Protein AF-A0ABD3WEJ7-F1 (afdb_monomer_lite)

Organism: Sinanodonta woodiana (NCBI:txid1069815)

Foldseek 3Di:
DDDDDDDPVPVVLVVLVVVLVVLVVVLVVLVVVLVVLVVVLVVLVVVLVVLVVVLVVLVVVLVVLVVVLVVLVVVLVVLVVVLVVLVVVLVVLVVVLVVLVVVLVVLVVVLVVLVVVLVVLVVVLVVLVVVLVVLVVVLVVLVVVLVVLVVVLVVLVVVLVVLVVVLVVVPDPDDDPVNVVSVVVSVVSVVVSVVSVVVSVVSVVVSVVSVVVSVVSVVVSVVSVVVSVVSVVSSVVSVVVSVVSVVVSVVSVVVSVVSVVVSVVSVVVSVVSVVVSVVSVVVSVVSVVVSVVSVVVSVVSVVVSVVSVVVSVVSVVVSVVSVVVSVVSVVVPPPPDPPPPPVPPVVPPPDDDDPDDDDDDDDDDDDDDDDDDDDDDDDDDDDDDDDDDDDDPDDDPDDDDDDDD

pLDDT: mean 75.97, std 18.5, range [32.31, 94.88]

Sequence (405 aa):
MAGKPPSNHGEALVHKMFEIQNLYRELEDKDEEVRKLRIQKDKMAHEHREDRERMHERDKAAQKLEFELSRIDDKNKILQNELETVKLSLRNEQELRKNFEKKVTELEKEKKELHAKLGSVRVKLGVANANYNVGKFETDQLRAKLQEAQVNVARMEERLESANKEILHLKDPAGSEFSLTAKRQTVSDKKEIKKLMSEIAKLQEMRTNQTQEIEQKDEEIRQLNFQISLLKEKLQNSQADIDALNQELEEEMKEKEAMLERINGLEEERKYYDEQIKGVKTKLGIFRAKGNVNHGVAKSLKEREDELLDKLRKMEKKVKDLNIEVEQLRHKNMPGGTVRSIKNHEYRLHNVNTNDKLPKIARNGLSKDSDRSSKSLPNPSNRSDKLVGSKSIVPTKLAPKPTSK

Radius of gyration: 71.76 Å; chains: 1; bounding box: 139×57×229 Å

Structure (mmCIF, N/CA/C/O backbone):
data_AF-A0ABD3WEJ7-F1
#
_entry.id   AF-A0ABD3WEJ7-F1
#
loop_
_atom_site.group_PDB
_atom_site.id
_atom_site.type_symbol
_atom_site.label_atom_id
_atom_site.label_alt_id
_atom_site.label_comp_id
_atom_site.label_asym_id
_atom_site.label_entity_id
_atom_site.label_seq_id
_atom_site.pdbx_PDB_ins_code
_atom_site.Cartn_x
_atom_site.Cartn_y
_atom_site.Cartn_z
_atom_site.occupancy
_atom_site.B_iso_or_equiv
_atom_site.auth_seq_id
_atom_site.auth_comp_id
_atom_site.auth_asym_id
_atom_site.auth_atom_id
_atom_site.pdbx_PDB_model_num
ATOM 1 N N . MET A 1 1 ? 66.042 19.147 -130.578 1.00 41.81 1 MET A N 1
ATOM 2 C CA . MET A 1 1 ? 66.701 18.413 -129.478 1.00 41.81 1 MET A CA 1
ATOM 3 C C . MET A 1 1 ? 65.983 18.762 -128.186 1.00 41.81 1 MET A C 1
ATOM 5 O O . MET A 1 1 ? 65.938 19.929 -127.829 1.00 41.81 1 MET A O 1
ATOM 9 N N . ALA A 1 2 ? 65.314 17.780 -127.581 1.00 42.69 2 ALA A N 1
ATOM 10 C CA . ALA A 1 2 ? 64.445 17.956 -126.421 1.00 42.69 2 ALA A CA 1
ATOM 11 C C . ALA A 1 2 ? 65.264 17.903 -125.120 1.00 42.69 2 ALA A C 1
ATOM 13 O O . ALA A 1 2 ? 65.796 16.850 -124.770 1.00 42.69 2 ALA A O 1
ATOM 14 N N . GLY A 1 3 ? 65.371 19.030 -124.415 1.00 42.72 3 GLY A N 1
ATOM 15 C CA . GLY A 1 3 ? 65.912 19.084 -123.058 1.00 42.72 3 GLY A CA 1
ATOM 16 C C . GLY A 1 3 ? 64.823 18.722 -122.051 1.00 42.72 3 GLY A C 1
ATOM 17 O O . GLY A 1 3 ? 63.852 19.460 -121.904 1.00 42.72 3 GLY A O 1
ATOM 18 N N . LYS A 1 4 ? 64.958 17.570 -121.385 1.00 46.03 4 LYS A N 1
ATOM 19 C CA . LYS A 1 4 ? 64.120 17.201 -120.234 1.00 46.03 4 LYS A CA 1
ATOM 20 C C . LYS A 1 4 ? 64.321 18.225 -119.102 1.00 46.03 4 LYS A C 1
ATOM 22 O O . LYS A 1 4 ? 65.473 18.555 -118.819 1.00 46.03 4 LYS A O 1
ATOM 27 N N . PRO A 1 5 ? 63.252 18.692 -118.434 1.00 47.97 5 PRO A N 1
ATOM 28 C CA . PRO A 1 5 ? 63.380 19.580 -117.285 1.00 47.97 5 PRO A CA 1
ATOM 29 C C . PRO A 1 5 ? 64.036 18.845 -116.099 1.00 47.97 5 PRO A C 1
ATOM 31 O O . PRO A 1 5 ? 63.846 17.631 -115.951 1.00 47.97 5 PRO A O 1
ATOM 34 N N . PRO A 1 6 ? 64.814 19.553 -115.260 1.00 47.62 6 PRO A N 1
ATOM 35 C CA . PRO A 1 6 ? 65.417 18.984 -114.063 1.00 47.62 6 PRO A CA 1
ATOM 36 C C . PRO A 1 6 ? 64.334 18.497 -113.093 1.00 47.62 6 PRO A C 1
ATOM 38 O O . PRO A 1 6 ? 63.302 19.127 -112.886 1.00 47.62 6 PRO A O 1
ATOM 41 N N . SER A 1 7 ? 64.575 17.314 -112.538 1.00 51.31 7 SER A N 1
ATOM 42 C CA . SER A 1 7 ? 63.676 16.593 -111.644 1.00 51.31 7 SER A CA 1
ATOM 43 C C . SER A 1 7 ? 63.510 17.324 -110.304 1.00 51.31 7 SER A C 1
ATOM 45 O O . SER A 1 7 ? 64.469 17.421 -109.540 1.00 51.31 7 SER A O 1
ATOM 47 N N . ASN A 1 8 ? 62.279 17.739 -109.979 1.00 53.41 8 ASN A N 1
ATOM 48 C CA . ASN A 1 8 ? 61.818 18.267 -108.675 1.00 53.41 8 ASN A CA 1
ATOM 49 C C . ASN A 1 8 ? 61.940 17.260 -107.497 1.00 53.41 8 ASN A C 1
ATOM 51 O O . ASN A 1 8 ? 61.233 17.359 -106.495 1.00 53.41 8 ASN A O 1
ATOM 55 N N . HIS A 1 9 ? 62.806 16.248 -107.595 1.00 54.62 9 HIS A N 1
ATOM 56 C CA . HIS A 1 9 ? 62.960 15.209 -106.573 1.00 54.62 9 HIS A CA 1
ATOM 57 C C . HIS A 1 9 ? 63.585 15.719 -105.267 1.00 54.62 9 HIS A C 1
ATOM 59 O O . HIS A 1 9 ? 63.261 15.189 -104.209 1.00 54.62 9 HIS A O 1
ATOM 65 N N . GLY A 1 10 ? 64.458 16.733 -105.322 1.00 57.00 10 GLY A N 1
ATOM 66 C CA . GLY A 1 10 ? 65.168 17.253 -104.145 1.00 57.00 10 GLY A CA 1
ATOM 67 C C . GLY A 1 10 ? 64.262 17.992 -103.157 1.00 57.00 10 GLY A C 1
ATOM 68 O O . GLY A 1 10 ? 64.276 17.688 -101.967 1.00 57.00 10 GLY A O 1
ATOM 69 N N . GLU A 1 11 ? 63.415 18.903 -103.645 1.00 58.12 11 GLU A N 1
ATOM 70 C CA . GLU A 1 11 ? 62.461 19.651 -102.808 1.00 58.12 11 GLU A CA 1
ATOM 71 C C . GLU A 1 11 ? 61.388 18.738 -102.204 1.00 58.12 11 GLU A C 1
ATOM 73 O O . GLU A 1 11 ? 61.049 18.864 -101.027 1.00 58.12 11 GLU A O 1
ATOM 78 N N . ALA A 1 12 ? 60.924 17.744 -102.969 1.00 61.53 12 ALA A N 1
ATOM 79 C CA . ALA A 1 12 ? 59.998 16.736 -102.467 1.00 61.53 12 ALA A CA 1
ATOM 80 C C . ALA A 1 12 ? 60.615 15.895 -101.335 1.00 61.53 12 ALA A C 1
ATOM 82 O O . ALA A 1 12 ? 59.910 15.520 -100.401 1.00 61.53 12 ALA A O 1
ATOM 83 N N . LEU A 1 13 ? 61.921 15.601 -101.388 1.00 66.38 13 LEU A N 1
ATOM 84 C CA . LEU A 1 13 ? 62.607 14.826 -100.350 1.00 66.38 13 LEU A CA 1
ATOM 85 C C . LEU A 1 13 ? 62.756 15.620 -99.044 1.00 66.38 13 LEU A C 1
ATOM 87 O O . LEU A 1 13 ? 62.512 15.076 -97.969 1.00 66.38 13 LEU A O 1
ATOM 91 N N . VAL A 1 14 ? 63.113 16.905 -99.137 1.00 71.88 14 VAL A N 1
ATOM 92 C CA . VAL A 1 14 ? 63.252 17.800 -97.974 1.00 71.88 14 VAL A CA 1
ATOM 93 C C . VAL A 1 14 ? 61.902 18.021 -97.294 1.00 71.88 14 VAL A C 1
ATOM 95 O O . VAL A 1 14 ? 61.809 17.912 -96.072 1.00 71.88 14 VAL A O 1
ATOM 98 N N . HIS A 1 15 ? 60.838 18.241 -98.072 1.00 71.94 15 HIS A N 1
ATOM 99 C CA . HIS A 1 15 ? 59.491 18.393 -97.523 1.00 71.94 15 HIS A CA 1
ATOM 100 C C . HIS A 1 15 ? 59.027 17.124 -96.787 1.00 71.94 15 HIS A C 1
ATOM 102 O O . HIS A 1 15 ? 58.508 17.214 -95.675 1.00 71.94 15 HIS A O 1
ATOM 108 N N . LYS A 1 16 ? 59.308 15.942 -97.349 1.00 72.62 16 LYS A N 1
ATOM 109 C CA . LYS A 1 16 ? 59.007 14.643 -96.728 1.00 72.62 16 LYS A CA 1
ATOM 110 C C . LYS A 1 16 ? 59.844 14.362 -95.480 1.00 72.62 16 LYS A C 1
ATOM 112 O O . LYS A 1 16 ? 59.347 13.763 -94.532 1.00 72.62 16 LYS A O 1
ATOM 117 N N . MET A 1 17 ? 61.111 14.783 -95.447 1.00 73.62 17 MET A N 1
ATOM 118 C CA . MET A 1 17 ? 61.937 14.689 -94.236 1.00 73.62 17 MET A CA 1
ATOM 119 C C . MET A 1 17 ? 61.389 15.572 -93.113 1.00 73.62 17 MET A C 1
ATOM 121 O O . MET A 1 17 ? 61.368 15.145 -91.960 1.00 73.62 17 MET A O 1
ATOM 125 N N . PHE A 1 18 ? 60.911 16.771 -93.451 1.00 78.81 18 PHE A N 1
ATOM 126 C CA . PHE A 1 18 ? 60.277 17.674 -92.494 1.00 78.81 18 PHE A CA 1
ATOM 127 C C . PHE A 1 18 ? 58.950 17.105 -91.965 1.00 78.81 18 PHE A C 1
ATOM 129 O O . PHE A 1 18 ? 58.703 17.142 -90.763 1.00 78.81 18 PHE A O 1
ATOM 136 N N . GLU A 1 19 ? 58.138 16.493 -92.833 1.00 77.25 19 GLU A N 1
ATOM 137 C CA . GLU A 1 19 ? 56.926 15.761 -92.437 1.00 77.25 19 GLU A CA 1
ATOM 138 C C . GLU A 1 19 ? 57.243 14.608 -91.477 1.00 77.25 19 GLU A C 1
ATOM 140 O O . GLU A 1 19 ? 56.629 14.508 -90.419 1.00 77.25 19 GLU A O 1
ATOM 145 N N . ILE A 1 20 ? 58.256 13.789 -91.778 1.00 75.81 20 ILE A N 1
ATOM 146 C CA . ILE A 1 20 ? 58.682 12.689 -90.900 1.00 75.81 20 ILE A CA 1
ATOM 147 C C . ILE A 1 20 ? 59.154 13.216 -89.534 1.00 75.81 20 ILE A C 1
ATOM 149 O O . ILE A 1 20 ? 58.801 12.646 -88.504 1.00 75.81 20 ILE A O 1
ATOM 153 N N . GLN A 1 21 ? 59.926 14.306 -89.491 1.00 79.06 21 GLN A N 1
ATOM 154 C CA . GLN A 1 21 ? 60.374 14.910 -88.228 1.00 79.06 21 GLN A CA 1
ATOM 155 C C . GLN A 1 21 ? 59.223 15.504 -87.404 1.00 79.06 21 GLN A C 1
ATOM 157 O O . GLN A 1 21 ? 59.265 15.454 -86.173 1.00 79.06 21 GLN A O 1
ATOM 162 N N . ASN A 1 22 ? 58.201 16.056 -88.058 1.00 81.75 22 ASN A N 1
ATOM 163 C CA . ASN A 1 22 ? 57.002 16.543 -87.377 1.00 81.75 22 ASN A CA 1
ATOM 164 C C . ASN A 1 22 ? 56.173 15.382 -86.819 1.00 81.75 22 ASN A C 1
ATOM 166 O O . ASN A 1 22 ? 55.769 15.444 -85.662 1.00 81.75 22 ASN A O 1
ATOM 170 N N . LEU A 1 23 ? 56.021 14.295 -87.582 1.00 78.81 23 LEU A N 1
ATOM 171 C CA . LEU A 1 23 ? 55.361 13.074 -87.116 1.00 78.81 23 LEU A CA 1
ATOM 172 C C . LEU A 1 23 ? 56.095 12.435 -85.928 1.00 78.81 23 LEU A C 1
ATOM 174 O O . LEU A 1 23 ? 55.444 11.934 -85.020 1.00 78.81 23 LEU A O 1
ATOM 178 N N . TYR A 1 24 ? 57.433 12.481 -85.883 1.00 80.31 24 TYR A N 1
ATOM 179 C CA . TYR A 1 24 ? 58.195 12.001 -84.721 1.00 80.31 24 TYR A CA 1
ATOM 180 C C . TYR A 1 24 ? 57.974 12.837 -83.464 1.00 80.31 24 TYR A C 1
ATOM 182 O O . TYR A 1 24 ? 57.807 12.266 -82.390 1.00 80.31 24 TYR A O 1
ATOM 190 N N . ARG A 1 25 ? 57.948 14.169 -83.592 1.00 84.75 25 ARG A N 1
ATOM 191 C CA . ARG A 1 25 ? 57.618 15.051 -82.463 1.00 84.75 25 ARG A CA 1
ATOM 192 C C . ARG A 1 25 ? 56.199 14.807 -81.966 1.00 84.75 25 ARG A C 1
ATOM 194 O O . ARG A 1 25 ? 55.991 14.676 -80.767 1.00 84.75 25 ARG A O 1
ATOM 201 N N . GLU A 1 26 ? 55.249 14.665 -82.886 1.00 84.00 26 GLU A N 1
ATOM 202 C CA . GLU A 1 26 ? 53.873 14.331 -82.530 1.00 84.00 26 GLU A CA 1
ATOM 203 C C . GLU A 1 26 ? 53.784 12.953 -81.855 1.00 84.00 26 GLU A C 1
ATOM 205 O O . GLU A 1 26 ? 53.076 12.809 -80.864 1.00 84.00 26 GLU A O 1
ATOM 210 N N . LEU A 1 27 ? 54.535 11.952 -82.322 1.00 78.62 27 LEU A N 1
ATOM 211 C CA . LEU A 1 27 ? 54.589 10.628 -81.698 1.00 78.62 27 LEU A CA 1
ATOM 212 C C . LEU A 1 27 ? 55.128 10.690 -80.260 1.00 78.62 27 LEU A C 1
ATOM 214 O O . LEU A 1 27 ? 54.525 10.104 -79.365 1.00 78.62 27 LEU A O 1
ATOM 218 N N . GLU A 1 28 ? 56.217 11.424 -80.029 1.00 85.31 28 GLU A N 1
ATOM 219 C CA . GLU A 1 28 ? 56.839 11.572 -78.707 1.00 85.31 28 GLU A CA 1
ATOM 220 C C . GLU A 1 28 ? 55.920 12.312 -77.719 1.00 85.31 28 GLU A C 1
ATOM 222 O O . GLU A 1 28 ? 55.714 11.848 -76.593 1.00 85.31 28 GLU A O 1
ATOM 227 N N . ASP A 1 29 ? 55.268 13.391 -78.167 1.00 88.19 29 ASP A N 1
ATOM 228 C CA . ASP A 1 29 ? 54.253 14.103 -77.383 1.00 88.19 29 ASP A CA 1
ATOM 229 C C . ASP A 1 29 ? 53.073 13.183 -77.024 1.00 88.19 29 ASP A C 1
ATOM 231 O O . ASP A 1 29 ? 52.557 13.216 -75.899 1.00 88.19 29 ASP A O 1
ATOM 235 N N . LYS A 1 30 ? 52.647 12.328 -77.965 1.00 83.38 30 LYS A N 1
ATOM 236 C CA . LYS A 1 30 ? 51.548 11.375 -77.762 1.00 83.38 30 LYS A CA 1
ATOM 237 C C . LYS A 1 30 ? 51.927 10.224 -76.835 1.00 83.38 30 LYS A C 1
ATOM 239 O O . LYS A 1 30 ? 51.092 9.828 -76.019 1.00 83.38 30 LYS A O 1
ATOM 244 N N . ASP A 1 31 ? 53.153 9.723 -76.900 1.00 82.19 31 ASP A N 1
ATOM 245 C CA . ASP A 1 31 ? 53.654 8.693 -75.987 1.00 82.19 31 ASP A CA 1
ATOM 246 C C . ASP A 1 31 ? 53.791 9.221 -74.552 1.00 82.19 31 ASP A C 1
ATOM 248 O O . ASP A 1 31 ? 53.416 8.533 -73.594 1.00 82.19 31 ASP A O 1
ATOM 252 N N . GLU A 1 32 ? 54.238 10.466 -74.382 1.00 88.44 32 GLU A N 1
ATOM 253 C CA . GLU A 1 32 ? 54.292 11.112 -73.069 1.00 88.44 32 GLU A CA 1
ATOM 254 C C . GLU A 1 32 ? 52.879 11.392 -72.517 1.00 88.44 32 GLU A C 1
ATOM 256 O O . GLU A 1 32 ? 52.618 11.198 -71.324 1.00 88.44 32 GLU A O 1
ATOM 261 N N . GLU A 1 33 ? 51.920 11.758 -73.376 1.00 87.94 33 GLU A N 1
ATOM 262 C CA . GLU A 1 33 ? 50.500 11.863 -73.012 1.00 87.94 33 GLU A CA 1
ATOM 263 C C . GLU A 1 33 ? 49.936 10.502 -72.552 1.00 87.94 33 GLU A C 1
ATOM 265 O O . GLU A 1 33 ? 49.276 10.420 -71.512 1.00 87.94 33 GLU A O 1
ATOM 270 N N . VAL A 1 34 ? 50.259 9.407 -73.253 1.00 85.31 34 VAL A N 1
ATOM 271 C CA . VAL A 1 34 ? 49.878 8.038 -72.855 1.00 85.31 34 VAL A CA 1
ATOM 272 C C . VAL A 1 34 ? 50.514 7.646 -71.519 1.00 85.31 34 VAL A C 1
ATOM 274 O O . VAL A 1 34 ? 49.827 7.077 -70.664 1.00 85.31 34 VAL A O 1
ATOM 277 N N . ARG A 1 35 ? 51.793 7.967 -71.288 1.00 89.44 35 ARG A N 1
ATOM 278 C CA . ARG A 1 35 ? 52.470 7.694 -70.009 1.00 89.44 35 ARG A CA 1
ATOM 279 C C . ARG A 1 35 ? 51.780 8.419 -68.852 1.00 89.44 35 ARG A C 1
ATOM 281 O O . ARG A 1 35 ? 51.488 7.784 -67.835 1.00 89.44 35 ARG A O 1
ATOM 288 N N . LYS A 1 36 ? 51.459 9.707 -69.011 1.00 90.25 36 LYS A N 1
ATOM 289 C CA . LYS A 1 36 ? 50.726 10.493 -68.002 1.00 90.25 36 LYS A CA 1
ATOM 290 C C . LYS A 1 36 ? 49.342 9.907 -67.720 1.00 90.25 36 LYS A C 1
ATOM 292 O O . LYS A 1 36 ? 48.973 9.763 -66.555 1.00 90.25 36 LYS A O 1
ATOM 297 N N . LEU A 1 37 ? 48.610 9.502 -68.760 1.00 85.00 37 LEU A N 1
ATOM 298 C CA . LEU A 1 37 ? 47.297 8.866 -68.611 1.00 85.00 37 LEU A CA 1
ATOM 299 C C . LEU A 1 37 ? 47.376 7.511 -67.888 1.00 85.00 37 LEU A C 1
ATOM 301 O O . LEU A 1 37 ? 46.505 7.220 -67.070 1.00 85.00 37 LEU A O 1
ATOM 305 N N . ARG A 1 38 ? 48.417 6.700 -68.130 1.00 87.25 38 ARG A N 1
ATOM 306 C CA . ARG A 1 38 ? 48.641 5.431 -67.406 1.00 87.25 38 ARG A CA 1
ATOM 307 C C . ARG A 1 38 ? 48.880 5.663 -65.916 1.00 87.25 38 ARG A C 1
ATOM 309 O O . ARG A 1 38 ? 48.197 5.056 -65.099 1.00 87.25 38 ARG A O 1
ATOM 316 N N . ILE A 1 39 ? 49.772 6.593 -65.572 1.00 89.88 39 ILE A N 1
ATOM 317 C CA . ILE A 1 39 ? 50.055 6.955 -64.173 1.00 89.88 39 ILE A CA 1
ATOM 318 C C . ILE A 1 39 ? 48.786 7.470 -63.484 1.00 89.88 39 ILE A C 1
ATOM 320 O O . ILE A 1 39 ? 48.478 7.072 -62.361 1.00 89.88 39 ILE A O 1
ATOM 324 N N . GLN A 1 40 ? 48.026 8.336 -64.161 1.00 87.38 40 GLN A N 1
ATOM 325 C CA . GLN A 1 40 ? 46.777 8.862 -63.619 1.00 87.38 40 GLN A CA 1
ATOM 326 C C . GLN A 1 40 ? 45.749 7.751 -63.382 1.00 87.38 40 GLN A C 1
ATOM 328 O O . GLN A 1 40 ? 45.123 7.723 -62.327 1.00 87.38 40 GLN A O 1
ATOM 333 N N . LYS A 1 41 ? 45.593 6.822 -64.329 1.00 86.69 41 LYS A N 1
ATOM 334 C CA . LYS A 1 41 ? 44.694 5.674 -64.186 1.00 86.69 41 LYS A CA 1
ATOM 335 C C . LYS A 1 41 ? 45.084 4.799 -62.993 1.00 86.69 41 LYS A C 1
ATOM 337 O O . LYS A 1 41 ? 44.218 4.466 -62.191 1.00 86.69 41 LYS A O 1
ATOM 342 N N . ASP A 1 42 ? 46.360 4.451 -62.851 1.00 86.81 42 ASP A N 1
ATOM 343 C CA . ASP A 1 42 ? 46.814 3.585 -61.758 1.00 86.81 42 ASP A CA 1
ATOM 344 C C . ASP A 1 42 ? 46.616 4.253 -60.389 1.00 86.81 42 ASP A C 1
ATOM 346 O O . ASP A 1 42 ? 46.187 3.598 -59.436 1.00 86.81 42 ASP A O 1
ATOM 350 N N . LYS A 1 43 ? 46.827 5.575 -60.307 1.00 89.50 43 LYS A N 1
ATOM 351 C CA . LYS A 1 43 ? 46.511 6.362 -59.108 1.00 89.50 43 LYS A CA 1
ATOM 352 C C . LYS A 1 43 ? 45.016 6.304 -58.768 1.00 89.50 43 LYS A C 1
ATOM 354 O O . LYS A 1 43 ? 44.667 6.012 -57.628 1.00 89.50 43 LYS A O 1
ATOM 359 N N . MET A 1 44 ? 44.144 6.507 -59.757 1.00 83.19 44 MET A N 1
ATOM 360 C CA . MET A 1 44 ? 42.687 6.428 -59.573 1.00 83.19 44 MET A CA 1
ATOM 361 C C . MET A 1 44 ? 42.242 5.022 -59.145 1.00 83.19 44 MET A C 1
ATOM 363 O O . MET A 1 44 ? 41.427 4.877 -58.238 1.00 83.19 44 MET A O 1
ATOM 367 N N . ALA A 1 45 ? 42.807 3.972 -59.748 1.00 80.19 45 ALA A N 1
ATOM 368 C CA . ALA A 1 45 ? 42.499 2.584 -59.407 1.00 80.19 45 ALA A CA 1
ATOM 369 C C . ALA A 1 45 ? 42.933 2.218 -57.974 1.00 80.19 45 ALA A C 1
ATOM 371 O O . ALA A 1 45 ? 42.256 1.432 -57.301 1.00 80.19 45 ALA A O 1
ATOM 372 N N . HIS A 1 46 ? 44.045 2.788 -57.496 1.00 85.50 46 HIS A N 1
ATOM 373 C CA . HIS A 1 46 ? 44.495 2.647 -56.113 1.00 85.50 46 HIS A CA 1
ATOM 374 C C . HIS A 1 46 ? 43.545 3.348 -55.134 1.00 85.50 46 HIS A C 1
ATOM 376 O O . HIS A 1 46 ? 43.066 2.709 -54.197 1.00 85.50 46 HIS A O 1
ATOM 382 N N . GLU A 1 47 ? 43.200 4.614 -55.391 1.00 83.69 47 GLU A N 1
ATOM 383 C CA . GLU A 1 47 ? 42.239 5.386 -54.582 1.00 83.69 47 GLU A CA 1
ATOM 384 C C . GLU A 1 47 ? 40.882 4.663 -54.481 1.00 83.69 47 GLU A C 1
ATOM 386 O O . GLU A 1 47 ? 40.320 4.517 -53.396 1.00 83.69 47 GLU A O 1
ATOM 391 N N . HIS A 1 48 ? 40.412 4.072 -55.582 1.00 78.69 48 HIS A N 1
ATOM 392 C CA . HIS A 1 48 ? 39.224 3.209 -55.614 1.00 78.69 48 HIS A CA 1
ATOM 393 C C . HIS A 1 48 ? 39.295 1.958 -54.751 1.00 78.69 48 HIS A C 1
ATOM 395 O O . HIS A 1 48 ? 3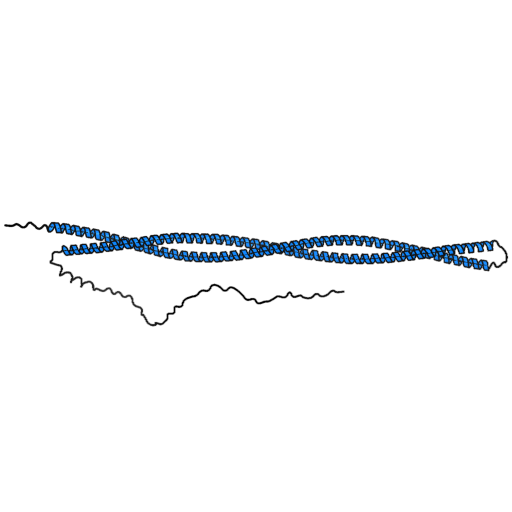8.270 1.466 -54.264 1.00 78.69 48 HIS A O 1
ATOM 401 N N . ARG A 1 49 ? 40.472 1.335 -54.669 1.00 85.00 49 ARG A N 1
ATOM 402 C CA . ARG A 1 49 ? 40.659 0.138 -53.849 1.00 85.00 49 ARG A CA 1
ATOM 403 C C . ARG A 1 49 ? 40.613 0.522 -52.376 1.00 85.00 49 ARG A C 1
ATOM 405 O O . ARG A 1 49 ? 39.853 -0.096 -51.635 1.00 85.00 49 ARG A O 1
ATOM 412 N N . GLU A 1 50 ? 41.324 1.580 -51.997 1.00 84.75 50 GLU A N 1
ATOM 413 C CA . GLU A 1 50 ? 41.286 2.107 -50.633 1.00 84.75 50 GLU A CA 1
ATOM 414 C C . GLU A 1 50 ? 39.869 2.518 -50.220 1.00 84.75 50 GLU A C 1
ATOM 416 O O . GLU A 1 50 ? 39.413 2.163 -49.136 1.00 84.75 50 GLU A O 1
ATOM 421 N N . ASP A 1 51 ? 39.126 3.221 -51.077 1.00 81.81 51 ASP A N 1
ATOM 422 C CA . ASP A 1 51 ? 37.764 3.647 -50.746 1.00 81.81 51 ASP A CA 1
ATOM 423 C C . ASP A 1 51 ? 36.801 2.466 -50.570 1.00 81.81 51 ASP A C 1
ATOM 425 O O . ASP A 1 51 ? 35.925 2.517 -49.700 1.00 81.81 51 ASP A O 1
ATOM 429 N N . ARG A 1 52 ? 36.986 1.374 -51.324 1.00 81.56 52 ARG A N 1
ATOM 430 C CA . ARG A 1 52 ? 36.235 0.122 -51.124 1.00 81.56 52 ARG A CA 1
ATOM 431 C C . ARG A 1 52 ? 36.571 -0.550 -49.798 1.00 81.56 52 ARG A C 1
ATOM 433 O O . ARG A 1 52 ? 35.660 -1.015 -49.115 1.00 81.56 52 ARG A O 1
ATOM 440 N N . GLU A 1 53 ? 37.841 -0.578 -49.412 1.00 85.94 53 GLU A N 1
ATOM 441 C CA . GLU A 1 53 ? 38.263 -1.119 -48.115 1.00 85.94 53 GLU A CA 1
ATOM 442 C C . GLU A 1 53 ? 37.683 -0.288 -46.962 1.00 85.94 53 GLU A C 1
ATOM 444 O O . GLU A 1 53 ? 37.009 -0.837 -46.087 1.00 85.94 53 GLU A O 1
ATOM 449 N N . ARG A 1 54 ? 37.796 1.046 -47.031 1.00 83.62 54 ARG A N 1
ATOM 450 C CA . ARG A 1 54 ? 37.176 1.963 -46.059 1.00 83.62 54 ARG A CA 1
ATOM 451 C C . ARG A 1 54 ? 35.652 1.822 -46.019 1.00 83.62 54 ARG A C 1
ATOM 453 O O . ARG A 1 54 ? 35.040 2.051 -44.977 1.00 83.62 54 ARG A O 1
ATOM 460 N N . MET A 1 55 ? 34.997 1.520 -47.142 1.00 81.06 55 MET A N 1
ATOM 461 C CA . MET A 1 55 ? 33.553 1.250 -47.183 1.00 81.06 55 MET A CA 1
ATOM 462 C C . MET A 1 55 ? 33.225 -0.038 -46.425 1.00 81.06 55 MET A C 1
ATOM 464 O O . MET A 1 55 ? 32.369 -0.023 -45.544 1.00 81.06 55 MET A O 1
ATOM 468 N N . HIS A 1 56 ? 33.969 -1.115 -46.677 1.00 83.75 56 HIS A N 1
ATOM 469 C CA . HIS A 1 56 ? 33.745 -2.390 -46.007 1.00 83.75 56 HIS A CA 1
ATOM 470 C C . HIS A 1 56 ? 33.993 -2.322 -44.489 1.00 83.75 56 HIS A C 1
ATOM 472 O O . HIS A 1 56 ? 33.239 -2.905 -43.707 1.00 83.75 56 HIS A O 1
ATOM 478 N N . GLU A 1 57 ? 35.012 -1.581 -44.047 1.00 85.94 57 GLU A N 1
ATOM 479 C CA . GLU A 1 57 ? 35.254 -1.327 -42.620 1.00 85.94 57 GLU A CA 1
ATOM 480 C C . GLU A 1 57 ? 34.109 -0.548 -41.962 1.00 85.94 57 GLU A C 1
ATOM 482 O O . GLU A 1 57 ? 33.702 -0.867 -40.841 1.00 85.94 57 GLU A O 1
ATOM 487 N N . ARG A 1 58 ? 33.542 0.441 -42.663 1.00 80.31 58 ARG A N 1
ATOM 488 C CA . ARG A 1 58 ? 32.375 1.191 -42.176 1.00 80.31 58 ARG A CA 1
ATOM 489 C C . ARG A 1 58 ? 31.133 0.317 -42.083 1.00 80.31 58 ARG A C 1
ATOM 491 O O . ARG A 1 58 ? 30.418 0.441 -41.093 1.00 80.31 58 ARG A O 1
ATOM 498 N N . ASP A 1 59 ? 30.902 -0.574 -43.042 1.00 83.12 59 ASP A N 1
ATOM 499 C CA . ASP A 1 59 ? 29.773 -1.510 -42.994 1.00 83.12 59 ASP A CA 1
ATOM 500 C C . ASP A 1 59 ? 29.892 -2.457 -41.795 1.00 83.12 59 ASP A C 1
ATOM 502 O O . ASP A 1 59 ? 28.923 -2.653 -41.061 1.00 83.12 59 ASP A O 1
ATOM 506 N N . LYS A 1 60 ? 31.098 -2.975 -41.518 1.00 89.50 60 LYS A N 1
ATOM 507 C CA . LYS A 1 60 ? 31.363 -3.771 -40.306 1.00 89.50 60 LYS A CA 1
ATOM 508 C C . LYS A 1 60 ? 31.098 -2.971 -39.028 1.00 89.50 60 LYS A C 1
ATOM 510 O O . LYS A 1 60 ? 30.475 -3.484 -38.098 1.00 89.50 60 LYS A O 1
ATOM 515 N N . ALA A 1 61 ? 31.548 -1.717 -38.970 1.00 84.12 61 ALA A N 1
ATOM 516 C CA . ALA A 1 61 ? 31.297 -0.843 -37.825 1.00 84.12 61 ALA A CA 1
ATOM 517 C C . ALA A 1 61 ? 29.799 -0.533 -37.650 1.00 84.12 61 ALA A C 1
ATOM 519 O O . ALA A 1 61 ? 29.300 -0.547 -36.525 1.00 84.12 61 ALA A O 1
ATOM 520 N N . ALA A 1 62 ? 29.070 -0.305 -38.746 1.00 80.94 62 ALA A N 1
ATOM 521 C CA . ALA A 1 62 ? 27.630 -0.069 -38.731 1.00 80.94 62 ALA A CA 1
ATOM 522 C C . ALA A 1 62 ? 26.861 -1.300 -38.232 1.00 80.94 62 ALA A C 1
ATOM 524 O O . ALA A 1 62 ? 26.033 -1.159 -37.338 1.00 80.94 62 ALA A O 1
ATOM 525 N N . GLN A 1 63 ? 27.194 -2.503 -38.713 1.00 90.88 63 GLN A N 1
ATOM 526 C CA . GLN A 1 63 ? 26.597 -3.754 -38.227 1.00 90.88 63 GLN A CA 1
ATOM 527 C C . GLN A 1 63 ? 26.822 -3.953 -36.724 1.00 90.88 63 GLN A C 1
ATOM 529 O O . GLN A 1 63 ? 25.903 -4.336 -36.000 1.00 90.88 63 GLN A O 1
ATOM 534 N N . LYS A 1 64 ? 28.029 -3.647 -36.228 1.00 92.06 64 LYS A N 1
ATOM 535 C CA . LYS A 1 64 ? 28.323 -3.714 -34.791 1.00 92.06 64 LYS A CA 1
ATOM 536 C C . LYS A 1 64 ? 27.454 -2.738 -33.989 1.00 92.06 64 LYS A C 1
ATOM 538 O O . LYS A 1 64 ? 26.905 -3.127 -32.962 1.00 92.06 64 LYS A O 1
ATOM 543 N N . LEU A 1 65 ? 27.287 -1.505 -34.472 1.00 86.38 65 LEU A N 1
ATOM 544 C CA . LEU A 1 65 ? 26.418 -0.508 -33.837 1.00 86.38 65 LEU A CA 1
ATOM 545 C C . LEU A 1 65 ? 24.935 -0.903 -33.886 1.00 86.38 65 LEU A C 1
ATOM 547 O O . LEU A 1 65 ? 24.221 -0.648 -32.923 1.00 86.38 65 LEU A O 1
ATOM 551 N N . GLU A 1 66 ? 24.461 -1.530 -34.965 1.00 87.94 66 GLU A N 1
ATOM 552 C CA . GLU A 1 66 ? 23.084 -2.043 -35.059 1.00 87.94 66 GLU A CA 1
ATOM 553 C C . GLU A 1 66 ? 22.828 -3.162 -34.049 1.00 87.94 66 GLU A C 1
ATOM 555 O O . GLU A 1 66 ? 21.795 -3.166 -33.379 1.00 87.94 66 GLU A O 1
ATOM 560 N N . PHE A 1 67 ? 23.789 -4.073 -33.887 1.00 91.62 67 PHE A N 1
ATOM 561 C CA . PHE A 1 67 ? 23.706 -5.126 -32.881 1.00 91.62 67 PHE A CA 1
ATOM 562 C C . PHE A 1 67 ? 23.703 -4.559 -31.454 1.00 91.62 67 PHE A C 1
ATOM 564 O O . PHE A 1 67 ? 22.879 -4.952 -30.626 1.00 91.62 67 PHE A O 1
ATOM 571 N N . GLU A 1 68 ? 24.592 -3.604 -31.164 1.00 89.19 68 GLU A N 1
ATOM 572 C CA . GLU A 1 68 ? 24.616 -2.906 -29.875 1.00 89.19 68 GLU A CA 1
ATOM 573 C C . GLU A 1 68 ? 23.301 -2.160 -29.615 1.00 89.19 68 GLU A C 1
ATOM 575 O O . GLU A 1 68 ? 22.760 -2.260 -28.514 1.00 89.19 68 GLU A O 1
ATOM 580 N N . LEU A 1 69 ? 22.744 -1.484 -30.626 1.00 85.88 69 LEU A N 1
ATOM 581 C CA . LEU A 1 69 ? 21.456 -0.799 -30.527 1.00 85.88 69 LEU A CA 1
ATOM 582 C C . LEU A 1 69 ? 20.328 -1.774 -30.182 1.00 85.88 69 LEU A C 1
ATOM 584 O O . LEU A 1 69 ? 19.580 -1.511 -29.246 1.00 85.88 69 LEU A O 1
ATOM 588 N N . SER A 1 70 ? 20.237 -2.905 -30.889 1.00 91.38 70 SER A N 1
ATOM 589 C CA . SER A 1 70 ? 19.221 -3.929 -30.619 1.00 91.38 70 SER A CA 1
ATOM 590 C C . SER A 1 70 ? 19.322 -4.442 -29.184 1.00 91.38 70 SER A C 1
ATOM 592 O O . SER A 1 70 ? 18.318 -4.525 -28.483 1.00 91.38 70 SER A O 1
ATOM 594 N N . ARG A 1 71 ? 20.544 -4.725 -28.712 1.00 93.69 71 ARG A N 1
ATOM 595 C CA . ARG A 1 71 ? 20.775 -5.199 -27.342 1.00 93.69 71 ARG A CA 1
ATOM 596 C C . ARG A 1 71 ? 20.352 -4.167 -26.294 1.00 93.69 71 ARG A C 1
ATOM 598 O O . ARG A 1 71 ? 19.836 -4.550 -25.245 1.00 93.69 71 ARG A O 1
ATOM 605 N N . ILE A 1 72 ? 20.609 -2.882 -26.538 1.00 82.50 72 ILE A N 1
ATOM 606 C CA . ILE A 1 72 ? 20.214 -1.811 -25.615 1.00 82.50 72 ILE A CA 1
ATOM 607 C C . ILE A 1 72 ? 18.693 -1.604 -25.645 1.00 82.50 72 ILE A C 1
ATOM 609 O O . ILE A 1 72 ? 18.087 -1.497 -24.582 1.00 82.50 72 ILE A O 1
ATOM 613 N N . ASP A 1 73 ? 18.069 -1.605 -26.825 1.00 86.00 73 ASP A N 1
ATOM 614 C CA . ASP A 1 73 ? 16.612 -1.493 -26.968 1.00 86.00 73 ASP A CA 1
ATOM 615 C C . ASP A 1 73 ? 15.890 -2.645 -26.244 1.00 86.00 73 ASP A C 1
ATOM 617 O O . ASP A 1 73 ? 14.892 -2.415 -25.560 1.00 86.00 73 ASP A O 1
ATOM 621 N N . ASP A 1 74 ? 16.405 -3.875 -26.329 1.00 91.81 74 ASP A N 1
ATOM 622 C CA . ASP A 1 74 ? 15.828 -5.027 -25.626 1.00 91.81 74 ASP A CA 1
ATOM 623 C C . ASP A 1 74 ? 15.950 -4.897 -24.103 1.00 91.81 74 ASP A C 1
ATOM 625 O O . ASP A 1 74 ? 14.979 -5.144 -23.386 1.00 91.81 74 ASP A O 1
ATOM 629 N N . LYS A 1 75 ? 17.100 -4.433 -23.595 1.00 89.69 75 LYS A N 1
ATOM 630 C CA . LYS A 1 75 ? 17.254 -4.110 -22.166 1.00 89.69 75 LYS A CA 1
ATOM 631 C C . LYS A 1 75 ? 16.268 -3.036 -21.713 1.00 89.69 75 LYS A C 1
ATOM 633 O O . LYS A 1 75 ? 15.651 -3.181 -20.664 1.00 89.69 75 LYS A O 1
ATOM 638 N N . ASN A 1 76 ? 16.096 -1.984 -22.509 1.00 85.06 76 ASN A N 1
ATOM 639 C CA . ASN A 1 76 ? 15.176 -0.895 -22.197 1.00 85.06 76 ASN A CA 1
ATOM 640 C C . ASN A 1 76 ? 13.717 -1.388 -22.124 1.00 85.06 76 ASN A C 1
ATOM 642 O O . ASN A 1 76 ? 12.985 -1.034 -21.203 1.00 85.06 76 ASN A O 1
ATOM 646 N N . LYS A 1 77 ? 13.307 -2.289 -23.029 1.00 91.12 77 LYS A N 1
ATOM 647 C CA . LYS A 1 77 ? 11.985 -2.941 -22.964 1.00 91.12 77 LYS A CA 1
ATOM 648 C C . LYS A 1 77 ? 11.803 -3.783 -21.701 1.00 91.12 77 LYS A C 1
ATOM 650 O O . LYS A 1 77 ? 10.730 -3.743 -21.106 1.00 91.12 77 LYS A O 1
ATOM 655 N N . ILE A 1 78 ? 12.826 -4.541 -21.297 1.00 91.56 78 ILE A N 1
ATOM 656 C CA . ILE A 1 78 ? 12.783 -5.336 -20.059 1.00 91.56 78 ILE A CA 1
ATOM 657 C C . ILE A 1 78 ? 12.583 -4.411 -18.855 1.00 91.56 78 ILE A C 1
ATOM 659 O O . ILE A 1 78 ? 11.643 -4.615 -18.092 1.00 91.56 78 ILE A O 1
ATOM 663 N N . LEU A 1 79 ? 13.385 -3.348 -18.744 1.00 86.06 79 LEU A N 1
ATOM 664 C CA . LEU A 1 79 ? 13.260 -2.364 -17.665 1.00 86.06 79 LEU A CA 1
ATOM 665 C C . LEU A 1 79 ? 11.891 -1.683 -17.650 1.00 86.06 79 LEU A C 1
ATOM 667 O O . LEU A 1 79 ? 11.327 -1.458 -16.585 1.00 86.06 79 LEU A O 1
ATOM 671 N N . GLN A 1 80 ? 11.323 -1.382 -18.819 1.00 86.81 80 GLN A N 1
ATOM 672 C CA . GLN A 1 80 ? 9.983 -0.811 -18.911 1.00 86.81 80 GLN A CA 1
ATOM 673 C C . GLN A 1 80 ? 8.910 -1.773 -18.377 1.00 86.81 80 GLN A C 1
ATOM 675 O O . GLN A 1 80 ? 8.017 -1.343 -17.649 1.00 86.81 80 GLN A O 1
ATOM 680 N N . ASN A 1 81 ? 9.007 -3.066 -18.688 1.00 91.50 81 ASN A N 1
ATOM 681 C CA . ASN A 1 81 ? 8.079 -4.070 -18.162 1.00 91.50 81 ASN A CA 1
ATOM 682 C C . ASN A 1 81 ? 8.233 -4.257 -16.644 1.00 91.50 81 ASN A C 1
ATOM 684 O O . ASN A 1 81 ? 7.231 -4.363 -15.933 1.00 91.50 81 ASN A O 1
ATOM 688 N N . GLU A 1 82 ? 9.470 -4.277 -16.139 1.00 90.75 82 GLU A N 1
ATOM 689 C CA . GLU A 1 82 ? 9.740 -4.324 -14.697 1.00 90.75 82 GLU A CA 1
ATOM 690 C C . GLU A 1 82 ? 9.152 -3.100 -13.989 1.00 90.75 82 GLU A C 1
ATOM 692 O O . GLU A 1 82 ? 8.458 -3.246 -12.985 1.00 90.75 82 GLU A O 1
ATOM 697 N N . LEU A 1 83 ? 9.350 -1.903 -14.547 1.00 86.62 83 LEU A N 1
ATOM 698 C CA . LEU A 1 83 ? 8.821 -0.655 -14.002 1.00 86.62 83 LEU A CA 1
ATOM 699 C C . LEU A 1 83 ? 7.291 -0.672 -13.903 1.00 86.62 83 LEU A C 1
ATOM 701 O O . LEU A 1 83 ? 6.743 -0.299 -12.867 1.00 86.62 83 LEU A O 1
ATOM 705 N N . GLU A 1 84 ? 6.595 -1.116 -14.951 1.00 93.06 84 GLU A N 1
ATOM 706 C CA . GLU A 1 84 ? 5.130 -1.233 -14.929 1.00 93.06 84 GLU A CA 1
ATOM 707 C C . GLU A 1 84 ? 4.653 -2.273 -13.909 1.00 93.06 84 GLU A C 1
ATOM 709 O O . GLU A 1 84 ? 3.663 -2.046 -13.212 1.00 93.06 84 GLU A O 1
ATOM 714 N N . THR A 1 85 ? 5.386 -3.379 -13.761 1.00 93.69 85 THR A N 1
ATOM 715 C CA . THR A 1 85 ? 5.075 -4.414 -12.764 1.00 93.69 85 THR A CA 1
ATOM 716 C C . THR A 1 85 ? 5.195 -3.860 -11.344 1.00 93.69 85 THR A C 1
ATOM 718 O O . THR A 1 85 ? 4.260 -3.993 -10.558 1.00 93.69 85 THR A O 1
ATOM 721 N N . VAL A 1 86 ? 6.295 -3.168 -11.025 1.00 87.62 86 VAL A N 1
ATOM 722 C CA . VAL A 1 86 ? 6.493 -2.559 -9.697 1.00 87.62 86 VAL A CA 1
ATOM 723 C C . VAL A 1 86 ? 5.463 -1.453 -9.439 1.00 87.62 86 VAL A C 1
ATOM 725 O O . VAL A 1 86 ? 4.914 -1.369 -8.342 1.00 87.62 86 VAL A O 1
ATOM 728 N N . LYS A 1 87 ? 5.124 -0.637 -10.448 1.00 89.56 87 LYS A N 1
ATOM 729 C CA . LYS A 1 87 ? 4.064 0.381 -10.335 1.00 89.56 87 LYS A CA 1
ATOM 730 C C . LYS A 1 87 ? 2.694 -0.231 -10.054 1.00 89.56 87 LYS A C 1
ATOM 732 O O . LYS A 1 87 ? 1.913 0.366 -9.312 1.00 89.56 87 LYS A O 1
ATOM 737 N N . LEU A 1 88 ? 2.387 -1.388 -10.639 1.00 92.75 88 LEU A N 1
ATOM 738 C CA . LEU A 1 88 ? 1.142 -2.102 -10.370 1.00 92.75 88 LEU A CA 1
ATOM 739 C C . LEU A 1 88 ? 1.111 -2.647 -8.938 1.00 92.75 88 LEU A C 1
ATOM 741 O O . LEU A 1 88 ? 0.132 -2.402 -8.236 1.00 92.75 88 LEU A O 1
ATOM 745 N N . SER A 1 89 ? 2.183 -3.306 -8.487 1.00 88.38 89 SER A N 1
ATOM 746 C CA . SER A 1 89 ? 2.295 -3.786 -7.102 1.00 88.38 89 SER A CA 1
ATOM 747 C C . SER A 1 89 ? 2.140 -2.647 -6.095 1.00 88.38 89 SER A C 1
ATOM 749 O O . SER A 1 89 ? 1.328 -2.747 -5.182 1.00 88.38 89 SER A O 1
ATOM 751 N N . LEU A 1 90 ? 2.795 -1.506 -6.332 1.00 89.81 90 LEU A N 1
ATOM 752 C CA . LEU A 1 90 ? 2.674 -0.325 -5.475 1.00 89.81 90 LEU A CA 1
ATOM 753 C C . LEU A 1 90 ? 1.228 0.191 -5.368 1.00 89.81 90 LEU A C 1
ATOM 755 O O . LEU A 1 90 ? 0.819 0.659 -4.307 1.00 89.81 90 LEU A O 1
ATOM 759 N N . ARG A 1 91 ? 0.441 0.142 -6.452 1.00 91.69 91 ARG A N 1
ATOM 760 C CA . ARG A 1 91 ? -0.980 0.534 -6.399 1.00 91.69 91 ARG A CA 1
ATOM 761 C C . ARG A 1 91 ? -1.794 -0.434 -5.547 1.00 91.69 91 ARG A C 1
ATOM 763 O O . ARG A 1 91 ? -2.621 0.030 -4.767 1.00 91.69 91 ARG A O 1
ATOM 770 N N . ASN A 1 92 ? -1.543 -1.735 -5.678 1.00 89.06 92 ASN A N 1
ATOM 771 C CA . ASN A 1 92 ? -2.233 -2.754 -4.892 1.00 89.06 92 ASN A CA 1
ATOM 772 C C . ASN A 1 92 ? -1.936 -2.586 -3.393 1.00 89.06 92 ASN A C 1
ATOM 774 O O . ASN A 1 92 ? -2.880 -2.540 -2.605 1.00 89.06 92 ASN A O 1
ATOM 778 N N . GLU A 1 93 ? -0.673 -2.366 -3.010 1.00 86.81 93 GLU A N 1
ATOM 779 C CA . GLU A 1 93 ? -0.329 -2.123 -1.599 1.00 86.81 93 GLU A CA 1
ATOM 780 C C . GLU A 1 93 ? -0.944 -0.834 -1.058 1.00 86.81 93 GLU A C 1
ATOM 782 O O . GLU A 1 93 ? -1.428 -0.767 0.070 1.00 86.81 93 GLU A O 1
ATOM 787 N N . GLN A 1 94 ? -1.032 0.215 -1.879 1.00 86.56 94 GLN A N 1
ATOM 788 C CA . GLN A 1 94 ? -1.730 1.437 -1.475 1.00 86.56 94 GLN A CA 1
ATOM 789 C C . GLN A 1 94 ? -3.228 1.216 -1.220 1.00 86.56 94 GLN A C 1
ATOM 791 O O . GLN A 1 94 ? -3.805 1.905 -0.373 1.00 86.56 94 GLN A O 1
ATOM 796 N N . GLU A 1 95 ? -3.878 0.304 -1.943 1.00 91.31 95 GLU A N 1
ATOM 797 C CA . GLU A 1 95 ? -5.270 -0.072 -1.683 1.00 91.31 95 GLU A CA 1
ATOM 798 C C . GLU A 1 95 ? -5.403 -0.921 -0.419 1.00 91.31 95 GLU A C 1
ATOM 800 O O . GLU A 1 95 ? -6.280 -0.640 0.406 1.00 91.31 95 GLU A O 1
ATOM 805 N N . LEU A 1 96 ? -4.514 -1.899 -0.227 1.00 87.31 96 LEU A N 1
ATOM 806 C CA . LEU A 1 96 ? -4.476 -2.726 0.977 1.00 87.31 96 LEU A CA 1
ATOM 807 C C . LEU A 1 96 ? -4.273 -1.862 2.231 1.00 87.31 96 LEU A C 1
ATOM 809 O O . LEU A 1 96 ? -5.071 -1.929 3.169 1.00 87.31 96 LEU A O 1
ATOM 813 N N . ARG A 1 97 ? -3.313 -0.933 2.185 1.00 85.12 97 ARG A N 1
ATOM 814 C CA . ARG A 1 97 ? -3.048 0.054 3.239 1.00 85.12 97 ARG A CA 1
ATOM 815 C C . ARG A 1 97 ? -4.276 0.889 3.595 1.00 85.12 97 ARG A C 1
ATOM 817 O O . ARG A 1 97 ? -4.588 1.055 4.770 1.00 85.12 97 ARG A O 1
ATOM 824 N N . LYS A 1 98 ? -5.016 1.389 2.599 1.00 89.62 98 LYS A N 1
ATOM 825 C CA . LYS A 1 98 ? -6.268 2.134 2.841 1.00 89.62 98 LYS A CA 1
ATOM 826 C C . LYS A 1 98 ? -7.325 1.274 3.532 1.00 89.62 98 LYS A C 1
ATOM 828 O O . LYS A 1 98 ? -8.117 1.798 4.315 1.00 89.62 98 LYS A O 1
ATOM 833 N N . ASN A 1 99 ? -7.379 -0.020 3.227 1.00 90.81 99 ASN A N 1
ATOM 834 C CA . ASN A 1 99 ? -8.308 -0.940 3.877 1.00 90.81 99 ASN A CA 1
ATOM 835 C C . ASN A 1 99 ? -7.900 -1.206 5.332 1.00 90.81 99 ASN A C 1
ATOM 837 O O . ASN A 1 99 ? -8.770 -1.184 6.205 1.00 90.81 99 ASN A O 1
ATOM 841 N N . PHE A 1 100 ? -6.604 -1.375 5.611 1.00 86.38 100 PHE A N 1
ATOM 842 C CA . PHE A 1 100 ? -6.096 -1.486 6.980 1.00 86.38 100 PHE A CA 1
ATOM 843 C C . PHE A 1 100 ? -6.361 -0.223 7.800 1.00 86.38 100 PHE A C 1
ATOM 845 O O . PHE A 1 100 ? -6.927 -0.323 8.886 1.00 86.38 100 PHE A O 1
ATOM 852 N N . GLU A 1 101 ? -6.067 0.964 7.260 1.00 88.50 101 GLU A N 1
ATOM 853 C CA . GLU A 1 101 ? -6.356 2.243 7.924 1.00 88.50 101 GLU A CA 1
ATOM 854 C C . GLU A 1 101 ? -7.843 2.359 8.299 1.00 88.50 101 GLU A C 1
ATOM 856 O O . GLU A 1 101 ? -8.175 2.687 9.439 1.00 88.50 101 GLU A O 1
ATOM 861 N N . LYS A 1 102 ? -8.759 2.013 7.382 1.00 93.06 102 LYS A N 1
ATOM 862 C CA . LYS A 1 102 ? -10.201 1.981 7.682 1.00 93.06 102 LYS A CA 1
ATOM 863 C C . LYS A 1 102 ? -10.521 1.020 8.824 1.00 93.06 102 LYS A C 1
ATOM 865 O O . LYS A 1 102 ? -11.197 1.417 9.772 1.00 93.06 102 LYS A O 1
ATOM 870 N N . LYS A 1 103 ? -10.006 -0.210 8.771 1.00 90.88 103 LYS A N 1
ATOM 871 C CA . LYS A 1 103 ? -10.266 -1.232 9.793 1.00 90.88 103 LYS A CA 1
ATOM 872 C C . LYS A 1 103 ? -9.761 -0.807 11.175 1.00 90.88 103 LYS A C 1
ATOM 874 O O . LYS A 1 103 ? -10.475 -0.989 12.158 1.00 90.88 103 LYS A O 1
ATOM 879 N N . VAL A 1 104 ? -8.585 -0.182 11.253 1.00 88.88 104 VAL A N 1
ATOM 880 C CA . VAL A 1 104 ? -8.059 0.386 12.504 1.00 88.88 104 VAL A CA 1
ATOM 881 C C . VAL A 1 104 ? -9.004 1.463 13.039 1.00 88.88 104 VAL A C 1
ATOM 883 O O . VAL A 1 104 ? -9.397 1.397 14.202 1.00 88.88 104 VAL A O 1
ATOM 886 N N . THR A 1 105 ? -9.458 2.403 12.202 1.00 90.88 105 THR A N 1
ATOM 887 C CA . THR A 1 105 ? -10.385 3.458 12.661 1.00 90.88 105 THR A CA 1
ATOM 888 C C . THR A 1 105 ? -11.735 2.914 13.141 1.00 90.88 105 THR A C 1
ATOM 890 O O . THR A 1 105 ? -12.309 3.435 14.103 1.00 90.88 105 THR A O 1
ATOM 893 N N . GLU A 1 106 ? -12.245 1.855 12.509 1.00 92.94 106 GLU A N 1
ATOM 894 C CA . GLU A 1 106 ? -13.474 1.175 12.926 1.00 92.94 106 GLU A CA 1
ATOM 895 C C . GLU A 1 106 ? -13.296 0.483 14.283 1.00 92.94 106 GLU A C 1
ATOM 897 O O . GLU A 1 106 ? -14.116 0.685 15.183 1.00 92.94 106 GLU A O 1
ATOM 902 N N . LEU A 1 107 ? -12.197 -0.253 14.472 1.00 89.19 107 LEU A N 1
ATOM 903 C CA . LEU A 1 107 ? -11.881 -0.910 15.742 1.00 89.19 107 LEU A CA 1
ATOM 904 C C . LEU A 1 107 ? -11.627 0.098 16.866 1.00 89.19 107 LEU A C 1
ATOM 906 O O . LEU A 1 107 ? -12.090 -0.099 17.988 1.00 89.19 107 LEU A O 1
ATOM 910 N N . GLU A 1 108 ? -10.960 1.219 16.592 1.00 89.06 108 GLU A N 1
ATOM 911 C CA . GLU A 1 108 ? -10.789 2.292 17.575 1.00 89.06 108 GLU A CA 1
ATOM 912 C C . GLU A 1 108 ? -12.127 2.890 18.019 1.00 89.06 108 GLU A C 1
ATOM 914 O O . GLU A 1 108 ? -12.306 3.235 19.195 1.00 89.06 108 GLU A O 1
ATOM 919 N N . LYS A 1 109 ? -13.081 3.020 17.092 1.00 94.00 109 LYS A N 1
ATOM 920 C CA . LYS A 1 109 ? -14.439 3.463 17.409 1.00 94.00 109 LYS A CA 1
ATOM 921 C C . LYS A 1 109 ? -15.158 2.426 18.271 1.00 94.00 109 LYS A C 1
ATOM 923 O O . LYS A 1 109 ? -15.710 2.797 19.308 1.00 94.00 109 LYS A O 1
ATOM 928 N N . GLU A 1 110 ? -15.097 1.148 17.904 1.00 91.25 110 GLU A N 1
ATOM 929 C CA . GLU A 1 110 ? -15.675 0.059 18.700 1.00 91.25 110 GLU A CA 1
ATOM 930 C C . GLU A 1 110 ? -15.077 0.021 20.114 1.00 91.25 110 GLU A C 1
ATOM 932 O O . GLU A 1 110 ? -15.814 -0.017 21.102 1.00 91.25 110 GLU A O 1
ATOM 937 N N . LYS A 1 111 ? -13.753 0.137 20.242 1.00 87.75 111 LYS A N 1
ATOM 938 C CA . LYS A 1 111 ? -13.049 0.213 21.528 1.00 87.75 111 LYS A CA 1
ATOM 939 C C . LYS A 1 111 ? -13.565 1.368 22.393 1.00 87.75 111 LYS A C 1
ATOM 941 O O . LYS A 1 111 ? -13.808 1.182 23.589 1.00 87.75 111 LYS A O 1
ATOM 946 N N . LYS A 1 112 ? -13.764 2.560 21.814 1.00 91.81 112 LYS A N 1
ATOM 947 C CA . LYS A 1 112 ? -14.343 3.722 22.523 1.00 91.81 112 LYS A CA 1
ATOM 948 C C . LYS A 1 112 ? -15.771 3.439 22.996 1.00 91.81 112 LYS A C 1
ATOM 950 O O . LYS A 1 112 ? -16.105 3.740 24.144 1.00 91.81 112 LYS A O 1
ATOM 955 N N . GLU A 1 113 ? -16.597 2.822 22.156 1.00 93.31 113 GLU A N 1
ATOM 956 C CA . GLU A 1 113 ? -17.965 2.430 22.516 1.00 93.31 113 GLU A CA 1
ATOM 957 C C . GLU A 1 113 ? -17.994 1.366 23.625 1.00 93.31 113 GLU A C 1
ATOM 959 O O . GLU A 1 113 ? -18.797 1.463 24.559 1.00 93.31 113 GLU A O 1
ATOM 964 N N . LEU A 1 114 ? -17.103 0.372 23.575 1.00 89.44 114 LEU A N 1
ATOM 965 C CA . LEU A 1 114 ? -16.948 -0.644 24.620 1.00 89.44 114 LEU A CA 1
ATOM 966 C C . LEU A 1 114 ? -16.506 -0.023 25.948 1.00 89.44 114 LEU A C 1
ATOM 968 O O . LEU A 1 114 ? -17.073 -0.356 26.990 1.00 89.44 114 LEU A O 1
ATOM 972 N N . HIS A 1 115 ? -15.560 0.919 25.926 1.00 88.00 115 HIS A N 1
ATOM 973 C CA . HIS A 1 115 ? -15.173 1.683 27.114 1.00 88.00 115 HIS A CA 1
ATOM 974 C C . HIS A 1 115 ? -16.351 2.454 27.718 1.00 88.00 115 HIS A C 1
ATOM 976 O O . HIS A 1 115 ? -16.543 2.414 28.937 1.00 88.00 115 HIS A O 1
ATOM 982 N N . ALA A 1 116 ? -17.163 3.113 26.888 1.00 92.12 116 ALA A N 1
ATOM 983 C CA . ALA A 1 116 ? -18.351 3.830 27.346 1.00 92.12 116 ALA A CA 1
ATOM 984 C C . ALA A 1 116 ? -19.380 2.878 27.985 1.00 92.12 116 ALA A C 1
ATOM 986 O O . ALA A 1 116 ? -19.875 3.143 29.085 1.00 92.12 116 ALA A O 1
ATOM 987 N N . LYS A 1 117 ? -19.650 1.729 27.346 1.00 90.69 117 LYS A N 1
ATOM 988 C CA . LYS A 1 117 ? -20.523 0.675 27.894 1.00 90.69 117 LYS A CA 1
ATOM 989 C C . LYS A 1 117 ? -19.997 0.154 29.231 1.00 90.69 117 LYS A C 1
ATOM 991 O O . LYS A 1 117 ? -20.757 0.073 30.192 1.00 90.69 117 LYS A O 1
ATOM 996 N N . LEU A 1 118 ? -18.700 -0.136 29.323 1.00 88.69 118 LEU A N 1
ATOM 997 C CA . LEU A 1 118 ? -18.059 -0.597 30.555 1.00 88.69 118 LEU A CA 1
ATOM 998 C C . LEU A 1 118 ? -18.188 0.437 31.682 1.00 88.69 118 LEU A C 1
ATOM 1000 O O . LEU A 1 118 ? -18.490 0.068 32.817 1.00 88.69 118 LEU A O 1
ATOM 1004 N N . GLY A 1 119 ? -17.997 1.722 31.373 1.00 87.50 119 GLY A N 1
ATOM 1005 C CA . GLY A 1 119 ? -18.217 2.819 32.316 1.00 87.50 119 GLY A CA 1
ATOM 1006 C C . GLY A 1 119 ? -19.655 2.851 32.837 1.00 87.50 119 GLY A C 1
ATOM 1007 O O . GLY A 1 119 ? -19.868 2.876 34.047 1.00 87.50 119 GLY A O 1
ATOM 1008 N N . SER A 1 120 ? -20.641 2.756 31.940 1.00 94.88 120 SER A N 1
ATOM 1009 C CA . SER A 1 120 ? -22.062 2.716 32.310 1.00 94.88 120 SER A CA 1
ATOM 1010 C C . SER A 1 120 ? -22.402 1.525 33.215 1.00 94.88 120 SER A C 1
ATOM 1012 O O . SER A 1 120 ? -23.042 1.706 34.252 1.00 94.88 120 SER A O 1
ATOM 1014 N N . VAL A 1 121 ? -21.936 0.316 32.880 1.00 89.31 121 VAL A N 1
ATOM 1015 C CA . VAL A 1 121 ? -22.192 -0.891 33.689 1.00 89.31 121 VAL A CA 1
ATOM 1016 C C . VAL A 1 121 ? -21.532 -0.786 35.068 1.00 89.31 121 VAL A C 1
ATOM 1018 O O . VAL A 1 121 ? -22.147 -1.164 36.061 1.00 89.31 121 VAL A O 1
ATOM 1021 N N . ARG A 1 122 ? -20.326 -0.211 35.173 1.00 89.44 122 ARG A N 1
ATOM 1022 C CA . ARG A 1 122 ? -19.679 0.036 36.476 1.00 89.44 122 ARG A CA 1
ATOM 1023 C C . ARG A 1 122 ? -20.482 0.984 37.361 1.00 89.44 122 ARG A C 1
ATOM 1025 O O . ARG A 1 122 ? -20.584 0.735 38.558 1.00 89.44 122 ARG A O 1
ATOM 1032 N N . VAL A 1 123 ? -21.057 2.043 36.789 1.00 94.00 123 VAL A N 1
ATOM 1033 C CA . VAL A 1 123 ? -21.932 2.959 37.538 1.00 94.00 123 VAL A CA 1
ATOM 1034 C C . VAL A 1 123 ? -23.172 2.218 38.036 1.00 94.00 123 VAL A C 1
ATOM 1036 O O . VAL A 1 123 ? -23.482 2.303 39.222 1.00 94.00 123 VAL A O 1
ATOM 1039 N N . LYS A 1 124 ? -23.830 1.431 37.172 1.00 92.50 124 LYS A N 1
ATOM 1040 C CA . LYS A 1 124 ? -24.981 0.598 37.568 1.00 92.50 124 LYS A CA 1
ATOM 1041 C C . LYS A 1 124 ? -24.628 -0.366 38.699 1.00 92.50 124 LYS A C 1
ATOM 1043 O O . LYS A 1 124 ? -25.363 -0.438 39.674 1.00 92.50 124 LYS A O 1
ATOM 1048 N N . LEU A 1 125 ? -23.475 -1.033 38.616 1.00 90.12 125 LEU A N 1
ATOM 1049 C CA . LEU A 1 125 ? -22.988 -1.923 39.671 1.00 90.12 125 LEU A CA 1
ATOM 1050 C C . LEU A 1 125 ? -22.756 -1.175 40.990 1.00 90.12 125 LEU A C 1
ATOM 1052 O O . LEU A 1 125 ? -23.116 -1.677 42.050 1.00 90.12 125 LEU A O 1
ATOM 1056 N N . GLY A 1 126 ? -22.179 0.028 40.934 1.00 88.50 126 GLY A N 1
ATOM 1057 C CA . GLY A 1 126 ? -21.999 0.877 42.113 1.00 88.50 126 GLY A CA 1
ATOM 1058 C C . GLY A 1 126 ? -23.327 1.222 42.792 1.00 88.50 126 GLY A C 1
ATOM 1059 O O . GLY A 1 126 ? -23.441 1.097 44.010 1.00 88.50 126 GLY A O 1
ATOM 1060 N N . VAL A 1 127 ? -24.343 1.587 42.003 1.00 93.19 127 VAL A N 1
ATOM 1061 C CA . VAL A 1 127 ? -25.700 1.866 42.501 1.00 93.19 127 VAL A CA 1
ATOM 1062 C C . VAL A 1 127 ? -26.350 0.606 43.081 1.00 93.19 127 VAL A C 1
ATOM 1064 O O . VAL A 1 127 ? -26.875 0.656 44.191 1.00 93.19 127 VAL A O 1
ATOM 1067 N N . ALA A 1 128 ? -26.273 -0.529 42.383 1.00 88.88 128 ALA A N 1
ATOM 1068 C CA . ALA A 1 128 ? -26.831 -1.798 42.850 1.00 88.88 128 ALA A CA 1
ATOM 1069 C C . ALA A 1 128 ? -26.204 -2.240 44.185 1.00 88.88 128 ALA A C 1
ATOM 1071 O O . ALA A 1 128 ? -26.926 -2.556 45.128 1.00 88.88 128 ALA A O 1
ATOM 1072 N N . ASN A 1 129 ? -24.874 -2.153 44.316 1.00 87.94 129 ASN A N 1
ATOM 1073 C CA . ASN A 1 129 ? -24.163 -2.433 45.568 1.00 87.94 129 ASN A CA 1
ATOM 1074 C C . ASN A 1 129 ? -24.592 -1.499 46.711 1.00 87.94 129 ASN A C 1
ATOM 1076 O O . ASN A 1 129 ? -24.747 -1.943 47.849 1.00 87.94 129 ASN A O 1
ATOM 1080 N N . ALA A 1 130 ? -24.789 -0.206 46.437 1.00 91.12 130 ALA A N 1
ATOM 1081 C CA . ALA A 1 130 ? -25.272 0.737 47.444 1.00 91.12 130 ALA A CA 1
ATOM 1082 C C . ALA A 1 130 ? -26.691 0.371 47.914 1.00 91.12 130 ALA A C 1
ATOM 1084 O O . ALA A 1 130 ? -26.933 0.268 49.116 1.00 91.12 130 ALA A O 1
ATOM 1085 N N . ASN A 1 131 ? -27.597 0.091 46.974 1.00 90.00 131 ASN A N 1
ATOM 1086 C CA . ASN A 1 131 ? -28.974 -0.313 47.267 1.00 90.00 131 ASN A CA 1
ATOM 1087 C C . ASN A 1 131 ? -29.047 -1.644 48.027 1.00 90.00 131 ASN A C 1
ATOM 1089 O O . ASN A 1 131 ? -29.912 -1.811 48.888 1.00 90.00 131 ASN A O 1
ATOM 1093 N N . TYR A 1 132 ? -28.152 -2.582 47.716 1.00 89.38 132 TYR A N 1
ATOM 1094 C CA . TYR A 1 132 ? -28.004 -3.838 48.445 1.00 89.38 132 TYR A CA 1
ATOM 1095 C C . TYR A 1 132 ? -27.610 -3.595 49.905 1.00 89.38 132 TYR A C 1
ATOM 1097 O O . TYR A 1 132 ? -28.258 -4.105 50.819 1.00 89.38 132 TYR A O 1
ATOM 1105 N N . ASN A 1 133 ? -26.590 -2.763 50.138 1.00 90.44 133 ASN A N 1
ATOM 1106 C CA . ASN A 1 133 ? -26.115 -2.449 51.485 1.00 90.44 133 ASN A CA 1
ATOM 1107 C C . ASN A 1 133 ? -27.184 -1.746 52.330 1.00 90.44 133 ASN A C 1
ATOM 1109 O O . ASN A 1 133 ? -27.336 -2.074 53.507 1.00 90.44 133 ASN A O 1
ATOM 1113 N N . VAL A 1 134 ? -27.941 -0.819 51.731 1.00 92.31 134 VAL A N 1
ATOM 1114 C CA . VAL A 1 134 ? -29.081 -0.166 52.393 1.00 92.31 134 VAL A CA 1
ATOM 1115 C C . VAL A 1 134 ? -30.140 -1.198 52.778 1.00 92.31 134 VAL A C 1
ATOM 1117 O O . VAL A 1 134 ? -30.495 -1.284 53.950 1.00 92.31 134 VAL A O 1
ATOM 1120 N N . GLY A 1 135 ? -30.569 -2.049 51.838 1.00 86.31 135 GLY A N 1
ATOM 1121 C CA . GLY A 1 135 ? -31.567 -3.085 52.120 1.00 86.31 135 GLY A CA 1
ATOM 1122 C C . GLY A 1 135 ? -31.118 -4.056 53.216 1.00 86.31 135 GLY A C 1
ATOM 1123 O O . GLY A 1 135 ? -31.897 -4.407 54.106 1.00 86.31 135 GLY A O 1
ATOM 1124 N N . LYS A 1 136 ? -29.839 -4.456 53.203 1.00 90.19 136 LYS A N 1
ATOM 1125 C CA . LYS A 1 136 ? -29.242 -5.310 54.239 1.00 90.19 136 LYS A CA 1
ATOM 1126 C C . LYS A 1 136 ? -29.301 -4.653 55.616 1.00 90.19 136 LYS A C 1
ATOM 1128 O O . LYS A 1 136 ? -29.745 -5.285 56.571 1.00 90.19 136 LYS A O 1
ATOM 1133 N N . PHE A 1 137 ? -28.920 -3.381 55.701 1.00 91.06 137 PHE A N 1
ATOM 1134 C CA . PHE A 1 137 ? -29.000 -2.608 56.937 1.00 91.06 137 PHE A CA 1
ATOM 1135 C C . PHE A 1 137 ? -30.441 -2.495 57.458 1.00 91.06 137 PHE A C 1
ATOM 1137 O O . PHE A 1 137 ? -30.688 -2.727 58.641 1.00 91.06 137 PHE A O 1
ATOM 1144 N N . GLU A 1 138 ? -31.408 -2.211 56.585 1.00 90.25 138 GLU A N 1
ATOM 1145 C CA . GLU A 1 138 ? -32.832 -2.157 56.944 1.00 90.25 138 GLU A CA 1
ATOM 1146 C C . GLU A 1 138 ? -33.359 -3.519 57.425 1.00 90.25 138 GLU A C 1
ATOM 1148 O O . GLU A 1 138 ? -34.099 -3.592 58.407 1.00 90.25 138 GLU A O 1
ATOM 1153 N N . THR A 1 139 ? -32.924 -4.617 56.801 1.00 86.88 139 THR A N 1
ATOM 1154 C CA . THR A 1 139 ? -33.273 -5.983 57.230 1.00 86.88 139 THR A CA 1
ATOM 1155 C C . THR A 1 139 ? -32.718 -6.302 58.615 1.00 86.88 139 THR A C 1
ATOM 1157 O O . THR A 1 139 ? -33.417 -6.901 59.437 1.00 86.88 139 THR A O 1
ATOM 1160 N N . ASP A 1 140 ? -31.483 -5.886 58.905 1.00 89.44 140 ASP A N 1
ATOM 1161 C CA . ASP A 1 140 ? -30.875 -6.051 60.226 1.00 89.44 140 ASP A CA 1
ATOM 1162 C C . ASP A 1 140 ? -31.602 -5.210 61.290 1.00 89.44 140 ASP A C 1
ATOM 1164 O O . ASP A 1 140 ? -31.857 -5.706 62.392 1.00 89.44 140 ASP A O 1
ATOM 1168 N N . GLN A 1 141 ? -32.046 -3.992 60.954 1.00 92.94 141 GLN A N 1
ATOM 1169 C CA . GLN A 1 141 ? -32.902 -3.192 61.839 1.00 92.94 141 GLN A CA 1
ATOM 1170 C C . GLN A 1 141 ? -34.257 -3.858 62.107 1.00 92.94 141 GLN A C 1
ATOM 1172 O O . GLN A 1 141 ? -34.705 -3.900 63.255 1.00 92.94 141 GLN A O 1
ATOM 1177 N N . LEU A 1 142 ? -34.918 -4.390 61.073 1.00 89.12 142 LEU A N 1
ATOM 1178 C CA . LEU A 1 142 ? -36.183 -5.116 61.226 1.00 89.12 142 LEU A CA 1
ATOM 1179 C C . LEU A 1 142 ? -36.004 -6.368 62.087 1.00 89.12 142 LEU A C 1
ATOM 1181 O O . LEU A 1 142 ? -36.847 -6.650 62.939 1.00 89.12 142 LEU A O 1
ATOM 1185 N N . ARG A 1 143 ? -34.893 -7.095 61.920 1.00 90.06 143 ARG A N 1
ATOM 1186 C CA . ARG A 1 143 ? -34.541 -8.242 62.767 1.00 90.06 143 ARG A CA 1
ATOM 1187 C C . ARG A 1 143 ? -34.382 -7.826 64.232 1.00 90.06 143 ARG A C 1
ATOM 1189 O O . ARG A 1 143 ? -34.926 -8.512 65.093 1.00 90.06 143 ARG A O 1
ATOM 1196 N N . ALA A 1 144 ? -33.688 -6.722 64.508 1.00 91.88 144 ALA A N 1
ATOM 1197 C CA . ALA A 1 144 ? -33.513 -6.213 65.868 1.00 91.88 144 ALA A CA 1
ATOM 1198 C C . ALA A 1 144 ? -34.853 -5.807 66.510 1.00 91.88 144 ALA A C 1
ATOM 1200 O O . ALA A 1 144 ? -35.163 -6.255 67.613 1.00 91.88 144 ALA A O 1
ATOM 1201 N N . LYS A 1 145 ? -35.694 -5.045 65.792 1.00 89.94 145 LYS A N 1
ATOM 1202 C CA . LYS A 1 145 ? -37.042 -4.658 66.257 1.00 89.94 145 LYS A CA 1
ATOM 1203 C C . LYS A 1 145 ? -37.938 -5.870 66.515 1.00 89.94 145 LYS A C 1
ATOM 1205 O O . LYS A 1 145 ? -38.652 -5.915 67.512 1.00 89.94 145 LYS A O 1
ATOM 1210 N N . LEU A 1 146 ? -37.887 -6.870 65.634 1.00 87.38 146 LEU A N 1
ATOM 1211 C CA . LEU A 1 146 ? -38.637 -8.114 65.795 1.00 87.38 146 LEU A CA 1
ATOM 1212 C C . LEU A 1 146 ? -38.207 -8.873 67.059 1.00 87.38 146 LEU A C 1
ATOM 1214 O O . LEU A 1 146 ? -39.067 -9.343 67.801 1.00 87.38 146 LEU A O 1
ATOM 1218 N N . GLN A 1 147 ? -36.900 -8.974 67.317 1.00 90.44 147 GLN A N 1
ATOM 1219 C CA . GLN A 1 147 ? -36.372 -9.598 68.535 1.00 90.44 147 GLN A CA 1
ATOM 1220 C C . GLN A 1 147 ? -36.808 -8.843 69.794 1.00 90.44 147 GLN A C 1
ATOM 1222 O O . GLN A 1 147 ? -37.240 -9.468 70.760 1.00 90.44 147 GLN A O 1
ATOM 1227 N N . GLU A 1 148 ? -36.748 -7.511 69.781 1.00 92.31 148 GLU A N 1
ATOM 1228 C CA . GLU A 1 148 ? -37.210 -6.681 70.896 1.00 92.31 148 GLU A CA 1
ATOM 1229 C C . GLU A 1 148 ? -38.704 -6.897 71.184 1.00 92.31 148 GLU A C 1
ATOM 1231 O O . GLU A 1 148 ? -39.084 -7.155 72.329 1.00 92.31 148 GLU A O 1
ATOM 1236 N N . ALA A 1 149 ? -39.548 -6.877 70.148 1.00 85.00 149 ALA A N 1
ATOM 1237 C CA . ALA A 1 149 ? -40.981 -7.126 70.284 1.00 85.00 149 ALA A CA 1
ATOM 1238 C C . ALA A 1 149 ? -41.271 -8.530 70.847 1.00 85.00 149 ALA A C 1
ATOM 1240 O O . ALA A 1 149 ? -42.110 -8.674 71.736 1.00 85.00 149 ALA A O 1
ATOM 1241 N N . GLN A 1 150 ? -40.544 -9.557 70.393 1.00 86.94 150 GLN A N 1
ATOM 1242 C CA . GLN A 1 150 ? -40.656 -10.926 70.914 1.00 86.94 150 GLN A CA 1
ATOM 1243 C C . GLN A 1 150 ? -40.268 -11.022 72.395 1.00 86.94 150 GLN A C 1
ATOM 1245 O O . GLN A 1 150 ? -40.983 -11.652 73.175 1.00 86.94 150 GLN A O 1
ATOM 1250 N N . VAL A 1 151 ? -39.178 -10.367 72.807 1.00 91.62 151 VAL A N 1
ATOM 1251 C CA . VAL A 1 151 ? -38.760 -10.311 74.218 1.00 91.62 151 VAL A CA 1
ATOM 1252 C C . VAL A 1 151 ? -39.804 -9.588 75.071 1.00 91.62 151 VAL A C 1
ATOM 1254 O O . VAL A 1 151 ? -40.104 -10.032 76.179 1.00 91.62 151 VAL A O 1
ATOM 1257 N N . ASN A 1 152 ? -40.387 -8.500 74.566 1.00 87.31 152 ASN A N 1
ATOM 1258 C CA . ASN A 1 152 ? -41.444 -7.773 75.268 1.00 87.31 152 ASN A CA 1
ATOM 1259 C C . ASN A 1 152 ? -42.710 -8.622 75.439 1.00 87.31 152 ASN A C 1
ATOM 1261 O O . ASN A 1 152 ? -43.281 -8.619 76.529 1.00 87.31 152 ASN A O 1
ATOM 1265 N N . VAL A 1 153 ? -43.112 -9.393 74.420 1.00 85.31 153 VAL A N 1
ATOM 1266 C CA . VAL A 1 153 ? -44.210 -10.367 74.548 1.00 85.31 153 VAL A CA 1
ATOM 1267 C C . VAL A 1 153 ? -43.896 -11.397 75.629 1.00 85.31 153 VAL A C 1
ATOM 1269 O O . VAL A 1 153 ? -44.699 -11.540 76.544 1.00 85.31 153 VAL A O 1
ATOM 1272 N N . ALA A 1 154 ? -42.718 -12.028 75.595 1.00 85.81 154 ALA A N 1
ATOM 1273 C CA . ALA A 1 154 ? -42.332 -13.040 76.583 1.00 85.81 154 ALA A CA 1
ATOM 1274 C C . ALA A 1 154 ? -42.349 -12.493 78.025 1.00 85.81 154 ALA A C 1
ATOM 1276 O O . ALA A 1 154 ? -42.888 -13.124 78.932 1.00 85.81 154 ALA A O 1
ATOM 1277 N N . ARG A 1 155 ? -41.831 -11.274 78.239 1.00 88.00 155 ARG A N 1
ATOM 1278 C CA . ARG A 1 155 ? -41.875 -10.594 79.548 1.00 88.00 155 ARG A CA 1
ATOM 1279 C C . ARG A 1 155 ? -43.302 -10.289 80.002 1.00 88.00 155 ARG A C 1
ATOM 1281 O O . ARG A 1 155 ? -43.603 -10.383 81.190 1.00 88.00 155 ARG A O 1
ATOM 1288 N N . MET A 1 156 ? -44.174 -9.871 79.085 1.00 82.50 156 MET A N 1
ATOM 1289 C CA . MET A 1 156 ? -45.576 -9.595 79.404 1.00 82.50 156 MET A CA 1
ATOM 1290 C C . MET A 1 156 ? -46.338 -10.883 79.713 1.00 82.50 156 MET A C 1
ATOM 1292 O O . MET A 1 156 ? -47.122 -10.891 80.654 1.00 82.50 156 MET A O 1
ATOM 1296 N N . GLU A 1 157 ? -46.080 -11.971 78.986 1.00 82.19 157 GLU A N 1
ATOM 1297 C CA . GLU A 1 157 ? -46.631 -13.299 79.277 1.00 82.19 157 GLU A CA 1
ATOM 1298 C C . GLU A 1 157 ? -46.213 -13.790 80.670 1.00 82.19 157 GLU A C 1
ATOM 1300 O O . GLU A 1 157 ? -47.072 -14.211 81.444 1.00 82.19 157 GLU A O 1
ATOM 1305 N N . GLU A 1 158 ? -44.938 -13.639 81.041 1.00 85.94 158 GLU A N 1
ATOM 1306 C CA . GLU A 1 158 ? -44.421 -13.988 82.374 1.00 85.94 158 GLU A CA 1
ATOM 1307 C C . GLU A 1 158 ? -45.087 -13.170 83.497 1.00 85.94 158 GLU A C 1
ATOM 1309 O O . GLU A 1 158 ? -45.507 -13.721 84.524 1.00 85.94 158 GLU A O 1
ATOM 1314 N N . ARG A 1 159 ? -45.246 -11.853 83.295 1.00 83.31 159 ARG A N 1
ATOM 1315 C CA . ARG A 1 159 ? -45.994 -10.979 84.219 1.00 83.31 159 ARG A CA 1
ATOM 1316 C C . ARG A 1 159 ? -47.445 -11.429 84.365 1.00 83.31 159 ARG A C 1
ATOM 1318 O O . ARG A 1 159 ? -47.957 -11.483 85.480 1.00 83.31 159 ARG A O 1
ATOM 1325 N N . LEU A 1 160 ? -48.094 -11.779 83.257 1.00 81.25 160 LEU A N 1
ATOM 1326 C CA . LEU A 1 160 ? -49.490 -12.211 83.225 1.00 81.25 160 LEU A CA 1
ATOM 1327 C C . LEU A 1 160 ? -49.674 -13.559 83.928 1.00 81.25 160 LEU A C 1
ATOM 1329 O O . LEU A 1 160 ? -50.643 -13.745 84.664 1.00 81.25 160 LEU A O 1
ATOM 1333 N N . GLU A 1 161 ? -48.740 -14.491 83.746 1.00 83.81 161 GLU A N 1
ATOM 1334 C CA . GLU A 1 161 ? -48.746 -15.773 84.445 1.00 83.81 161 GLU A CA 1
ATOM 1335 C C . GLU A 1 161 ? -48.540 -15.595 85.956 1.00 83.81 161 GLU A C 1
ATOM 1337 O O . GLU A 1 161 ? -49.256 -16.209 86.751 1.00 83.81 161 GLU A O 1
ATOM 1342 N N . SER A 1 162 ? -47.630 -14.704 86.356 1.00 82.56 162 SER A N 1
ATOM 1343 C CA . SER A 1 162 ? -47.393 -14.356 87.763 1.00 82.56 162 SER A CA 1
ATOM 1344 C C . SER A 1 162 ? -48.626 -13.708 88.406 1.00 82.56 162 SER A C 1
ATOM 1346 O O . SER A 1 162 ? -49.083 -14.164 89.455 1.00 82.56 162 SER A O 1
ATOM 1348 N N . ALA A 1 163 ? -49.238 -12.726 87.737 1.00 77.06 163 ALA A N 1
ATOM 1349 C CA . ALA A 1 163 ? -50.468 -12.078 88.193 1.00 77.06 163 ALA A CA 1
ATOM 1350 C C . ALA A 1 163 ? -51.648 -13.065 88.279 1.00 77.06 163 ALA A C 1
ATOM 1352 O O . ALA A 1 163 ? -52.444 -13.014 89.215 1.00 77.06 163 ALA A O 1
ATOM 1353 N N . ASN A 1 164 ? -51.757 -14.008 87.336 1.00 77.81 164 ASN A N 1
ATOM 1354 C CA . ASN A 1 164 ? -52.769 -15.065 87.401 1.00 77.81 164 ASN A CA 1
ATOM 1355 C C . ASN A 1 164 ? -52.550 -15.995 88.604 1.00 77.81 164 ASN A C 1
ATOM 1357 O O . ASN A 1 164 ? -53.534 -16.368 89.243 1.00 77.81 164 ASN A O 1
ATOM 1361 N N . LYS A 1 165 ? -51.299 -16.357 88.929 1.00 80.75 165 LYS A N 1
ATOM 1362 C CA . LYS A 1 165 ? -50.968 -17.152 90.126 1.00 80.75 165 LYS A CA 1
ATOM 1363 C C . LYS A 1 165 ? -51.352 -16.405 91.405 1.00 80.75 165 LYS A C 1
ATOM 1365 O O . LYS A 1 165 ? -52.023 -16.990 92.251 1.00 80.75 165 LYS A O 1
ATOM 1370 N N . GLU A 1 166 ? -51.026 -15.116 91.521 1.00 74.88 166 GLU A N 1
ATOM 1371 C CA . GLU A 1 166 ? -51.451 -14.277 92.656 1.00 74.88 166 GLU A CA 1
ATOM 1372 C C . GLU A 1 166 ? -52.977 -14.220 92.801 1.00 74.88 166 GLU A C 1
ATOM 1374 O O . GLU A 1 166 ? -53.500 -14.461 93.888 1.00 74.88 166 GLU A O 1
ATOM 1379 N N . ILE A 1 167 ? -53.715 -13.986 91.709 1.00 71.94 167 ILE A N 1
ATOM 1380 C CA . ILE A 1 167 ? -55.189 -14.004 91.720 1.00 71.94 167 ILE A CA 1
ATOM 1381 C C . ILE A 1 167 ? -55.725 -15.370 92.185 1.00 71.94 167 ILE A C 1
ATOM 1383 O O . ILE A 1 167 ? -56.733 -15.418 92.889 1.00 71.94 167 ILE A O 1
ATOM 1387 N N . LEU A 1 168 ? -55.066 -16.473 91.812 1.00 71.00 168 LEU A N 1
ATOM 1388 C CA . LEU A 1 168 ? -55.439 -17.831 92.224 1.00 71.00 168 LEU A CA 1
ATOM 1389 C C . LEU A 1 168 ? -55.207 -18.078 93.724 1.00 71.00 168 LEU A C 1
ATOM 1391 O O . LEU A 1 168 ? -55.982 -18.806 94.345 1.00 71.00 168 LEU A O 1
ATOM 1395 N N . HIS A 1 169 ? -54.154 -17.481 94.292 1.00 66.69 169 HIS A N 1
ATOM 1396 C CA . HIS A 1 169 ? -53.835 -17.536 95.721 1.00 66.69 169 HIS A CA 1
ATOM 1397 C C . HIS A 1 169 ? -54.730 -16.618 96.567 1.00 66.69 169 HIS A C 1
ATOM 1399 O O . HIS A 1 169 ? -54.992 -16.932 97.725 1.00 66.69 169 HIS A O 1
ATOM 1405 N N . LEU A 1 170 ? -55.287 -15.552 95.986 1.00 62.16 170 LEU A N 1
ATOM 1406 C CA . LEU A 1 170 ? -56.274 -14.654 96.606 1.00 62.16 170 LEU A CA 1
ATOM 1407 C C . LEU A 1 170 ? -57.695 -15.246 96.639 1.00 62.16 170 LEU A C 1
ATOM 1409 O O . LEU A 1 170 ? -58.682 -14.539 96.429 1.00 62.16 170 LEU A O 1
ATOM 1413 N N . LYS A 1 171 ? -57.817 -16.554 96.881 1.00 52.16 171 LYS A N 1
ATOM 1414 C CA . LYS A 1 171 ? -59.082 -17.299 96.916 1.00 52.16 171 LYS A CA 1
ATOM 1415 C C . LYS A 1 171 ? -59.884 -16.982 98.189 1.00 52.16 171 LYS A C 1
ATOM 1417 O O . LYS A 1 171 ? -60.161 -17.879 98.972 1.00 52.16 171 LYS A O 1
ATOM 1422 N N . ASP A 1 172 ? -60.276 -15.720 98.349 1.00 47.12 172 ASP A N 1
ATOM 1423 C CA . ASP A 1 172 ? -61.299 -15.267 99.291 1.00 47.12 172 ASP A CA 1
ATOM 1424 C C . ASP A 1 172 ? -62.518 -14.703 98.534 1.00 47.12 172 ASP A C 1
ATOM 1426 O O . ASP A 1 172 ? -62.370 -13.979 97.539 1.00 47.12 172 ASP A O 1
ATOM 1430 N N . PRO A 1 173 ? -63.750 -15.037 98.957 1.00 51.22 173 PRO A N 1
ATOM 1431 C CA . PRO A 1 173 ? -64.951 -14.803 98.175 1.00 51.22 173 PRO A CA 1
ATOM 1432 C C . PRO A 1 173 ? -65.571 -13.438 98.497 1.00 51.22 173 PRO A C 1
ATOM 1434 O O . PRO A 1 173 ? -66.643 -13.400 99.078 1.00 51.22 173 PRO A O 1
ATOM 1437 N N . ALA A 1 174 ? -64.939 -12.320 98.130 1.00 46.06 174 ALA A N 1
ATOM 1438 C CA . ALA A 1 174 ? -65.642 -11.044 97.903 1.00 46.06 174 ALA A CA 1
ATOM 1439 C C . ALA A 1 174 ? -64.675 -9.901 97.572 1.00 46.06 174 ALA A C 1
ATOM 1441 O O . ALA A 1 174 ? -63.888 -9.484 98.410 1.00 46.06 174 ALA A O 1
ATOM 1442 N N . GLY A 1 175 ? -64.814 -9.331 96.372 1.00 53.75 175 GLY A N 1
ATOM 1443 C CA . GLY A 1 175 ? -64.899 -7.876 96.184 1.00 53.75 175 GLY A CA 1
ATOM 1444 C C . GLY A 1 175 ? -63.803 -6.949 96.724 1.00 53.75 175 GLY A C 1
ATOM 1445 O O . GLY A 1 175 ? -64.063 -5.751 96.780 1.00 53.75 175 GLY A O 1
ATOM 1446 N N . SER A 1 176 ? -62.613 -7.424 97.103 1.00 58.78 176 SER A N 1
ATOM 1447 C CA . SER A 1 176 ? -61.549 -6.515 97.526 1.00 58.78 176 SER A CA 1
ATOM 1448 C C . SER A 1 176 ? -61.077 -5.687 96.331 1.00 58.78 176 SER A C 1
ATOM 1450 O O . SER A 1 176 ? -60.900 -6.195 95.217 1.00 58.78 176 SER A O 1
ATOM 1452 N N . GLU A 1 177 ? -60.886 -4.391 96.558 1.00 59.91 177 GLU A N 1
ATOM 1453 C CA . GLU A 1 177 ? -60.432 -3.428 95.550 1.00 59.91 177 GLU A CA 1
ATOM 1454 C C . GLU A 1 177 ? -59.136 -3.901 94.862 1.00 59.91 177 GLU A C 1
ATOM 1456 O O . GLU A 1 177 ? -58.966 -3.718 93.658 1.00 59.91 177 GLU A O 1
ATOM 1461 N N . PHE A 1 178 ? -58.306 -4.643 95.607 1.00 61.62 178 PHE A N 1
ATOM 1462 C CA . PHE A 1 178 ? -57.067 -5.291 95.173 1.00 61.62 178 PHE A CA 1
ATOM 1463 C C . PHE A 1 178 ? -57.273 -6.417 94.134 1.00 61.62 178 PHE A C 1
ATOM 1465 O O . PHE A 1 178 ? -56.511 -6.544 93.175 1.00 61.62 178 PHE A O 1
ATOM 1472 N N . SER A 1 179 ? -58.335 -7.223 94.264 1.00 65.88 179 SER A N 1
ATOM 1473 C CA . SER A 1 179 ? -58.682 -8.269 93.283 1.00 65.88 179 SER A CA 1
ATOM 1474 C C . SER A 1 179 ? -59.171 -7.669 91.958 1.00 65.88 179 SER A C 1
ATOM 1476 O O . SER A 1 179 ? -58.896 -8.193 90.873 1.00 65.88 179 SER A O 1
ATOM 1478 N N . LEU A 1 180 ? -59.887 -6.543 92.026 1.00 68.75 180 LEU A N 1
ATOM 1479 C CA . LEU A 1 180 ? -60.384 -5.828 90.849 1.00 68.75 180 LEU A CA 1
ATOM 1480 C C . LEU A 1 180 ? -59.263 -5.119 90.085 1.00 68.75 180 LEU A C 1
ATOM 1482 O O . LEU A 1 180 ? -59.262 -5.164 88.852 1.00 68.75 180 LEU A O 1
ATOM 1486 N N . THR A 1 181 ? -58.298 -4.508 90.774 1.00 71.00 181 THR A N 1
ATOM 1487 C CA . THR A 1 181 ? -57.106 -3.926 90.137 1.00 71.00 181 THR A CA 1
ATOM 1488 C C . THR A 1 181 ? -56.242 -4.993 89.469 1.00 71.00 181 THR A C 1
ATOM 1490 O O . THR A 1 181 ? -55.893 -4.814 88.302 1.00 71.00 181 THR A O 1
ATOM 1493 N N . ALA A 1 182 ? -56.001 -6.143 90.109 1.00 69.44 182 ALA A N 1
ATOM 1494 C CA . ALA A 1 182 ? -55.270 -7.258 89.491 1.00 69.44 182 ALA A CA 1
ATOM 1495 C C . ALA A 1 182 ? -55.980 -7.813 88.233 1.00 69.44 182 ALA A C 1
ATOM 1497 O O . ALA A 1 182 ? -55.361 -8.052 87.191 1.00 69.44 182 ALA A O 1
ATOM 1498 N N . LYS A 1 183 ? -57.314 -7.948 88.267 1.00 74.50 183 LYS A N 1
ATOM 1499 C CA . LYS A 1 183 ? -58.112 -8.340 87.087 1.00 74.50 183 LYS A CA 1
ATOM 1500 C C . LYS A 1 183 ? -58.100 -7.284 85.976 1.00 74.50 183 LYS A C 1
ATOM 1502 O O . LYS A 1 183 ? -58.074 -7.636 84.799 1.00 74.50 183 LYS A O 1
ATOM 1507 N N . ARG A 1 184 ? -58.111 -5.990 86.310 1.00 79.12 184 ARG A N 1
ATOM 1508 C CA . ARG A 1 184 ? -57.977 -4.911 85.313 1.00 79.12 184 ARG A CA 1
ATOM 1509 C C . ARG A 1 184 ? -56.595 -4.919 84.664 1.00 79.12 184 ARG A C 1
ATOM 1511 O O . ARG A 1 184 ? -56.521 -4.788 83.443 1.00 79.12 184 ARG A O 1
ATOM 1518 N N . GLN A 1 185 ? -55.542 -5.138 85.450 1.00 78.62 185 GLN A N 1
ATOM 1519 C CA . GLN A 1 185 ? -54.171 -5.225 84.952 1.00 78.62 185 GLN A CA 1
ATOM 1520 C C . GLN A 1 185 ? -54.000 -6.412 83.998 1.00 78.62 185 GLN A C 1
ATOM 1522 O O . GLN A 1 185 ? -53.587 -6.213 82.864 1.00 78.62 185 GLN A O 1
ATOM 1527 N N . THR A 1 186 ? -54.455 -7.613 84.371 1.00 78.12 186 THR A N 1
ATOM 1528 C CA . THR A 1 186 ? -54.391 -8.794 83.483 1.00 78.12 186 THR A CA 1
ATOM 1529 C C . THR A 1 186 ? -55.171 -8.611 82.175 1.00 78.12 186 THR A C 1
ATOM 1531 O O . THR A 1 186 ? -54.724 -9.060 81.120 1.00 78.12 186 THR A O 1
ATOM 1534 N N . VAL A 1 187 ? -56.327 -7.933 82.190 1.00 80.19 187 VAL A N 1
ATOM 1535 C CA . VAL A 1 187 ? -57.062 -7.587 80.955 1.00 80.19 187 VAL A CA 1
ATOM 1536 C C . VAL A 1 187 ? -56.292 -6.569 80.108 1.00 80.19 187 VAL A C 1
ATOM 1538 O O . VAL A 1 187 ? -56.317 -6.671 78.879 1.00 80.19 187 VAL A O 1
ATOM 1541 N N . SER A 1 188 ? -55.613 -5.607 80.738 1.00 82.56 188 SER A N 1
ATOM 1542 C CA . SER A 1 188 ? -54.730 -4.659 80.053 1.00 82.56 188 SER A CA 1
ATOM 1543 C C . SER A 1 188 ? -53.552 -5.381 79.399 1.00 82.56 188 SER A C 1
ATOM 1545 O O . SER A 1 188 ? -53.348 -5.239 78.195 1.00 82.56 188 SER A O 1
ATOM 1547 N N . ASP A 1 189 ? -52.867 -6.252 80.141 1.00 77.75 189 ASP A N 1
ATOM 1548 C CA . ASP A 1 189 ? -51.716 -7.019 79.660 1.00 77.75 189 ASP A CA 1
ATOM 1549 C C . ASP A 1 189 ? -52.103 -7.939 78.489 1.00 77.75 189 ASP A C 1
ATOM 1551 O O . ASP A 1 189 ? -51.393 -8.000 77.487 1.00 77.75 189 ASP A O 1
ATOM 1555 N N . LYS A 1 190 ? -53.287 -8.577 78.528 1.00 81.88 190 LYS A N 1
ATOM 1556 C CA . LYS A 1 190 ? -53.811 -9.364 77.389 1.00 81.88 190 LYS A CA 1
ATOM 1557 C C . LYS A 1 190 ? -54.030 -8.516 76.132 1.00 81.88 190 LYS A C 1
ATOM 1559 O O . LYS A 1 190 ? -53.833 -9.009 75.018 1.00 81.88 190 LYS A O 1
ATOM 1564 N N . LYS A 1 191 ? -54.486 -7.267 76.279 1.00 83.50 191 LYS A N 1
ATOM 1565 C CA . LYS A 1 191 ? -54.658 -6.343 75.144 1.00 83.50 191 LYS A CA 1
ATOM 1566 C C . LYS A 1 191 ? -53.305 -5.897 74.594 1.00 83.50 191 LYS A C 1
ATOM 1568 O O . LYS A 1 191 ? -53.159 -5.841 73.374 1.00 83.50 191 LYS A O 1
ATOM 1573 N N . GLU A 1 192 ? -52.344 -5.619 75.470 1.00 84.00 192 GLU A N 1
ATOM 1574 C CA . GLU A 1 192 ? -50.970 -5.253 75.108 1.00 84.00 192 GLU A CA 1
ATOM 1575 C C . GLU A 1 192 ? -50.286 -6.388 74.328 1.00 84.00 192 GLU A C 1
ATOM 1577 O O . GLU A 1 192 ? -49.788 -6.163 73.228 1.00 84.00 192 GLU A O 1
ATOM 1582 N N . ILE A 1 193 ? -50.372 -7.632 74.820 1.00 82.56 193 ILE A N 1
ATOM 1583 C CA . ILE A 1 193 ? -49.834 -8.823 74.140 1.00 82.56 193 ILE A CA 1
ATOM 1584 C C . ILE A 1 193 ? -50.454 -8.982 72.750 1.00 82.56 193 ILE A C 1
ATOM 1586 O O . ILE A 1 193 ? -49.727 -9.156 71.777 1.00 82.56 193 ILE A O 1
ATOM 1590 N N . LYS A 1 194 ? -51.783 -8.857 72.609 1.00 86.38 194 LYS A N 1
ATOM 1591 C CA . LYS A 1 194 ? -52.434 -8.921 71.286 1.00 86.38 194 LYS A CA 1
ATOM 1592 C C . LYS A 1 194 ? -51.909 -7.858 70.317 1.00 86.38 194 LYS A C 1
ATOM 1594 O O . LYS A 1 194 ? -51.737 -8.160 69.136 1.00 86.38 194 LYS A O 1
ATOM 1599 N N . LYS A 1 195 ? -51.661 -6.632 70.791 1.00 87.94 195 LYS A N 1
ATOM 1600 C CA . LYS A 1 195 ? -51.066 -5.568 69.966 1.00 87.94 195 LYS A CA 1
ATOM 1601 C C . LYS A 1 195 ? -49.644 -5.937 69.547 1.00 87.94 195 LYS A C 1
ATOM 1603 O O . LYS A 1 195 ? -49.366 -5.921 68.350 1.00 87.94 195 LYS A O 1
ATOM 1608 N N . LEU A 1 196 ? -48.796 -6.343 70.491 1.00 83.88 196 LEU A N 1
ATOM 1609 C CA . LEU A 1 196 ? -47.413 -6.739 70.215 1.00 83.88 196 LEU A CA 1
ATOM 1610 C C . LEU A 1 196 ? -47.333 -7.943 69.265 1.00 83.88 196 LEU A C 1
ATOM 1612 O O . LEU A 1 196 ? -46.526 -7.941 68.345 1.00 83.88 196 LEU A O 1
ATOM 1616 N N . MET A 1 197 ? -48.217 -8.936 69.398 1.00 84.00 197 MET A N 1
ATOM 1617 C CA . MET A 1 197 ? -48.299 -10.055 68.450 1.00 84.00 197 MET A CA 1
ATOM 1618 C C . MET A 1 197 ? -48.661 -9.592 67.032 1.00 84.00 197 MET A C 1
ATOM 1620 O O . MET A 1 197 ? -48.108 -10.100 66.058 1.00 84.00 197 MET A O 1
ATOM 1624 N N . SER A 1 198 ? -49.563 -8.613 66.898 1.00 86.56 198 SER A N 1
ATOM 1625 C CA . SER A 1 198 ? -49.890 -8.035 65.587 1.00 86.56 198 SER A CA 1
ATOM 1626 C C . SER A 1 198 ? -48.724 -7.240 64.989 1.00 86.56 198 SER A C 1
ATOM 1628 O O . SER A 1 198 ? -48.523 -7.256 63.777 1.00 86.56 198 SER A O 1
ATOM 1630 N N . GLU A 1 199 ? -47.929 -6.578 65.831 1.00 87.38 199 GLU A N 1
ATOM 1631 C CA . GLU A 1 199 ? -46.720 -5.864 65.421 1.00 87.38 199 GLU A CA 1
ATOM 1632 C C . GLU A 1 199 ? -45.613 -6.835 64.996 1.00 87.38 199 GLU A C 1
ATOM 1634 O O . GLU A 1 199 ? -45.015 -6.644 63.940 1.00 87.38 199 GLU A O 1
ATOM 1639 N N . ILE A 1 200 ? -45.415 -7.930 65.736 1.00 86.56 200 ILE A N 1
ATOM 1640 C CA . ILE A 1 200 ? -44.519 -9.035 65.365 1.00 86.56 200 ILE A CA 1
ATOM 1641 C C . ILE A 1 200 ? -44.881 -9.584 63.983 1.00 86.56 200 ILE A C 1
ATOM 1643 O O . ILE A 1 200 ? -43.990 -9.737 63.151 1.00 86.56 200 ILE A O 1
ATOM 1647 N N . ALA A 1 201 ? -46.165 -9.841 63.713 1.00 88.12 201 ALA A N 1
ATOM 1648 C CA . ALA A 1 201 ? -46.607 -10.348 62.414 1.00 88.12 201 ALA A CA 1
ATOM 1649 C C . ALA A 1 201 ? -46.271 -9.372 61.270 1.00 88.12 201 ALA A C 1
ATOM 1651 O O . ALA A 1 201 ? -45.723 -9.785 60.249 1.00 88.12 201 ALA A O 1
ATOM 1652 N N . LYS A 1 202 ? -46.510 -8.068 61.468 1.00 90.00 202 LYS A N 1
ATOM 1653 C CA . LYS A 1 202 ? -46.140 -7.027 60.491 1.00 90.00 202 LYS A CA 1
ATOM 1654 C C . LYS A 1 202 ? -44.627 -6.930 60.290 1.00 90.00 202 LYS A C 1
ATOM 1656 O O . LYS A 1 202 ? -44.166 -6.842 59.158 1.00 90.00 202 LYS A O 1
ATOM 1661 N N . LEU A 1 203 ? -43.844 -6.966 61.369 1.00 87.31 203 LEU A N 1
ATOM 1662 C CA . LEU A 1 203 ? -42.380 -6.928 61.299 1.00 87.31 203 LEU A CA 1
ATOM 1663 C C . LEU A 1 203 ? -41.810 -8.167 60.596 1.00 87.31 203 LEU A C 1
ATOM 1665 O O . LEU A 1 203 ? -40.830 -8.053 59.861 1.00 87.31 203 LEU A O 1
ATOM 1669 N N . GLN A 1 204 ? -42.423 -9.338 60.786 1.00 87.94 204 GLN A N 1
ATOM 1670 C CA . GLN A 1 204 ? -42.067 -10.558 60.060 1.00 87.94 204 GLN A CA 1
ATOM 1671 C C . GLN A 1 204 ? -42.334 -10.416 58.562 1.00 87.94 204 GLN A C 1
ATOM 1673 O O . GLN A 1 204 ? -41.434 -10.710 57.780 1.00 87.94 204 GLN A O 1
ATOM 1678 N N . GLU A 1 205 ? -43.511 -9.921 58.176 1.00 90.19 205 GLU A N 1
ATOM 1679 C CA . GLU A 1 205 ? -43.872 -9.685 56.773 1.00 90.19 205 GLU A CA 1
ATOM 1680 C C . GLU A 1 205 ? -42.934 -8.666 56.103 1.00 90.19 205 GLU A C 1
ATOM 1682 O O . GLU A 1 205 ? -42.391 -8.917 55.024 1.00 90.19 205 GLU A O 1
ATOM 1687 N N . MET A 1 206 ? -42.662 -7.541 56.773 1.00 87.62 206 MET A N 1
ATOM 1688 C CA . MET A 1 206 ? -41.701 -6.547 56.285 1.00 87.62 206 MET A CA 1
ATOM 1689 C C . MET A 1 206 ? -40.316 -7.166 56.095 1.00 87.62 206 MET A C 1
ATOM 1691 O O . MET A 1 206 ? -39.697 -6.987 55.049 1.00 87.62 206 MET A O 1
ATOM 1695 N N . ARG A 1 207 ? -39.840 -7.947 57.072 1.00 87.50 207 ARG A N 1
ATOM 1696 C CA . ARG A 1 207 ? -38.538 -8.616 56.989 1.00 87.50 207 ARG A CA 1
ATOM 1697 C C . ARG A 1 207 ? -38.481 -9.610 55.827 1.00 87.50 207 ARG A C 1
ATOM 1699 O O . ARG A 1 207 ? -37.455 -9.664 55.148 1.00 87.50 207 ARG A O 1
ATOM 1706 N N . THR A 1 208 ? -39.527 -10.409 55.601 1.00 89.50 208 THR A N 1
ATOM 1707 C CA . THR A 1 208 ? -39.555 -11.364 54.480 1.00 89.50 208 THR A CA 1
ATOM 1708 C C . THR A 1 208 ? -39.510 -10.647 53.137 1.00 89.50 208 THR A C 1
ATOM 1710 O O . THR A 1 208 ? -38.721 -11.043 52.281 1.00 89.50 208 THR A O 1
ATOM 1713 N N . ASN A 1 209 ? -40.260 -9.553 52.985 1.00 89.50 209 ASN A N 1
ATOM 1714 C CA . ASN A 1 209 ? -40.258 -8.753 51.759 1.00 89.50 209 ASN A CA 1
ATOM 1715 C C . ASN A 1 209 ? -38.883 -8.108 51.515 1.00 89.50 209 ASN A C 1
ATOM 1717 O O . ASN A 1 209 ? -38.342 -8.223 50.418 1.00 89.50 209 ASN A O 1
ATOM 1721 N N . GLN A 1 210 ? -38.266 -7.523 52.552 1.00 87.00 210 GLN A N 1
ATOM 1722 C CA . GLN A 1 210 ? -36.919 -6.940 52.457 1.00 87.00 210 GLN A CA 1
ATOM 1723 C C . GLN A 1 210 ? -35.869 -7.989 52.062 1.00 87.00 210 GLN A C 1
ATOM 1725 O O . GLN A 1 210 ? -34.983 -7.721 51.255 1.00 87.00 210 GLN A O 1
ATOM 1730 N N . THR A 1 211 ? -35.982 -9.205 52.608 1.00 85.62 211 THR A N 1
ATOM 1731 C CA . THR A 1 211 ? -35.061 -10.310 52.298 1.00 85.62 211 THR A CA 1
ATOM 1732 C C . THR A 1 211 ? -35.166 -10.715 50.825 1.00 85.62 211 THR A C 1
ATOM 1734 O O . THR A 1 211 ? -34.142 -10.880 50.169 1.00 85.62 211 THR A O 1
ATOM 1737 N N . GLN A 1 212 ? -36.382 -10.807 50.277 1.00 89.50 212 GLN A N 1
ATOM 1738 C CA . GLN A 1 212 ? -36.585 -11.101 48.853 1.00 89.50 212 GLN A CA 1
ATOM 1739 C C . GLN A 1 212 ? -36.028 -9.994 47.947 1.00 89.50 212 GLN A C 1
ATOM 1741 O O . GLN A 1 212 ? -35.421 -10.284 46.917 1.00 89.50 212 GLN A O 1
ATOM 1746 N N . GLU A 1 213 ? -36.190 -8.725 48.327 1.00 87.31 213 GLU A N 1
ATOM 1747 C CA . GLU A 1 213 ? -35.634 -7.599 47.567 1.00 87.31 213 GLU A CA 1
ATOM 1748 C C . GLU A 1 213 ? -34.093 -7.620 47.554 1.00 87.31 213 GLU A C 1
ATOM 1750 O O . GLU A 1 213 ? -33.469 -7.342 46.528 1.00 87.31 213 GLU A O 1
ATOM 1755 N N . ILE A 1 214 ? -33.462 -7.996 48.671 1.00 86.06 214 ILE A N 1
ATOM 1756 C CA . ILE A 1 214 ? -32.007 -8.199 48.760 1.00 86.06 214 ILE A CA 1
ATOM 1757 C C . ILE A 1 214 ? -31.547 -9.307 47.812 1.00 86.06 214 ILE A C 1
ATOM 1759 O O . ILE A 1 214 ? -30.575 -9.107 47.088 1.00 86.06 214 ILE A O 1
ATOM 1763 N N . GLU A 1 215 ? -32.236 -10.451 47.791 1.00 88.69 215 GLU A N 1
ATOM 1764 C CA . GLU A 1 215 ? -31.890 -11.575 46.909 1.00 88.69 215 GLU A CA 1
ATOM 1765 C C . GLU A 1 215 ? -31.951 -11.178 45.426 1.00 88.69 215 GLU A C 1
ATOM 1767 O O . GLU A 1 215 ? -31.069 -11.549 44.647 1.00 88.69 215 GLU A O 1
ATOM 1772 N N . GLN A 1 216 ? -32.942 -10.367 45.039 1.00 88.81 216 GLN A N 1
ATOM 1773 C CA . GLN A 1 216 ? -33.047 -9.823 43.681 1.00 88.81 216 GLN A CA 1
ATOM 1774 C C . GLN A 1 216 ? -31.882 -8.881 43.344 1.00 88.81 216 GLN A C 1
ATOM 1776 O O . GLN A 1 216 ? -31.293 -8.996 42.267 1.00 88.81 216 GLN A O 1
ATOM 1781 N N . LYS A 1 217 ? -31.506 -7.985 44.267 1.00 86.75 217 LYS A N 1
ATOM 1782 C CA . LYS A 1 217 ? -30.352 -7.084 44.091 1.00 86.75 217 LYS A CA 1
ATOM 1783 C C . LYS A 1 217 ? -29.030 -7.854 44.002 1.00 86.75 217 LYS A C 1
ATOM 1785 O O . LYS A 1 217 ? -28.179 -7.504 43.188 1.00 86.75 217 LYS A O 1
ATOM 1790 N N . ASP A 1 218 ? -28.863 -8.919 44.786 1.00 85.75 218 ASP A N 1
ATOM 1791 C CA . ASP A 1 218 ? -27.689 -9.803 44.721 1.00 85.75 218 ASP A CA 1
ATOM 1792 C C . ASP A 1 218 ? -27.559 -10.494 43.356 1.00 85.75 218 ASP A C 1
ATOM 1794 O O . ASP A 1 218 ? -26.454 -10.676 42.834 1.00 85.75 218 ASP A O 1
ATOM 1798 N N . GLU A 1 219 ? -28.681 -10.895 42.759 1.00 87.81 219 GLU A N 1
ATOM 1799 C CA . GLU A 1 219 ? -28.694 -11.457 41.410 1.00 87.81 219 GLU A CA 1
ATOM 1800 C C . GLU A 1 219 ? -28.363 -10.395 40.347 1.00 87.81 219 GLU A C 1
ATOM 1802 O O . GLU A 1 219 ? -27.536 -10.644 39.467 1.00 87.81 219 GLU A O 1
ATOM 1807 N N . GLU A 1 220 ? -28.903 -9.178 40.467 1.00 89.75 220 GLU A N 1
ATOM 1808 C CA . GLU A 1 220 ? -28.542 -8.055 39.588 1.00 89.75 220 GLU A CA 1
ATOM 1809 C C . GLU A 1 220 ? -27.032 -7.752 39.645 1.00 89.75 220 GLU A C 1
ATOM 1811 O O . GLU A 1 220 ? -26.375 -7.619 38.607 1.00 89.75 220 GLU A O 1
ATOM 1816 N N . ILE A 1 221 ? -26.445 -7.717 40.846 1.00 86.94 221 ILE A N 1
ATOM 1817 C CA . ILE A 1 221 ? -25.001 -7.526 41.055 1.00 86.94 221 ILE A CA 1
ATOM 1818 C C . ILE A 1 221 ? -24.193 -8.626 40.354 1.00 86.94 221 ILE A C 1
ATOM 1820 O O . ILE A 1 221 ? -23.193 -8.331 39.687 1.00 86.94 221 ILE A O 1
ATOM 1824 N N . ARG A 1 222 ? -24.612 -9.894 40.461 1.00 90.88 222 ARG A N 1
ATOM 1825 C CA . ARG A 1 222 ? -23.958 -11.019 39.766 1.00 90.88 222 ARG A CA 1
ATOM 1826 C C . ARG A 1 222 ? -23.997 -10.850 38.248 1.00 90.88 222 ARG A C 1
ATOM 1828 O O . ARG A 1 222 ? -22.960 -10.996 37.595 1.00 90.88 222 ARG A O 1
ATOM 1835 N N . GLN A 1 223 ? -25.144 -10.467 37.692 1.00 92.31 223 GLN A N 1
ATOM 1836 C CA . GLN A 1 223 ? -25.298 -10.232 36.254 1.00 92.31 223 GLN A CA 1
ATOM 1837 C C . GLN A 1 223 ? -24.449 -9.054 35.758 1.00 92.31 223 GLN A C 1
ATOM 1839 O O . GLN A 1 223 ? -23.789 -9.160 34.721 1.00 92.31 223 GLN A O 1
ATOM 1844 N N . LEU A 1 224 ? -24.397 -7.948 36.505 1.00 86.44 224 LEU A N 1
ATOM 1845 C CA . LEU A 1 224 ? -23.564 -6.790 36.165 1.00 86.44 224 LEU A CA 1
ATOM 1846 C C . LEU A 1 224 ? -22.067 -7.131 36.209 1.00 86.44 224 LEU A C 1
ATOM 1848 O O . LEU A 1 224 ? -21.321 -6.744 35.306 1.00 86.44 224 LEU A O 1
ATOM 1852 N N . ASN A 1 225 ? -21.620 -7.905 37.201 1.00 87.94 225 ASN A N 1
ATOM 1853 C CA . ASN A 1 225 ? -20.238 -8.393 37.271 1.00 87.94 225 ASN A CA 1
ATOM 1854 C C . ASN A 1 225 ? -19.876 -9.296 36.082 1.00 87.94 225 ASN A C 1
ATOM 1856 O O . ASN A 1 225 ? -18.782 -9.177 35.513 1.00 87.94 225 ASN A O 1
ATOM 1860 N N . PHE A 1 226 ? -20.800 -10.162 35.664 1.00 91.12 226 PHE A N 1
ATOM 1861 C CA . PHE A 1 226 ? -20.626 -10.985 34.470 1.00 91.12 226 PHE A CA 1
ATOM 1862 C C . PHE A 1 226 ? -20.497 -10.124 33.202 1.00 91.12 226 PHE A C 1
ATOM 1864 O O . PHE A 1 226 ? -19.547 -10.291 32.434 1.00 91.12 226 PHE A O 1
ATOM 1871 N N . GLN A 1 227 ? -21.373 -9.129 33.020 1.00 88.38 227 GLN A N 1
ATOM 1872 C CA . GLN A 1 227 ? -21.295 -8.195 31.888 1.00 88.38 227 GLN A CA 1
ATOM 1873 C C . GLN A 1 227 ? -19.978 -7.406 31.860 1.00 88.38 227 GLN A C 1
ATOM 1875 O O . GLN A 1 227 ? -19.389 -7.236 30.791 1.00 88.38 227 GLN A O 1
ATOM 1880 N N . ILE A 1 228 ? -19.480 -6.950 33.016 1.00 87.81 228 ILE A N 1
ATOM 1881 C CA . ILE A 1 228 ? -18.171 -6.282 33.122 1.00 87.81 228 ILE A CA 1
ATOM 1882 C C . ILE A 1 228 ? -17.048 -7.195 32.631 1.00 87.81 228 ILE A C 1
ATOM 1884 O O . ILE A 1 228 ? -16.151 -6.723 31.932 1.00 87.81 228 ILE A O 1
ATOM 1888 N N . SER A 1 229 ? -17.086 -8.475 32.999 1.00 91.19 229 SER A N 1
ATOM 1889 C CA . SER A 1 229 ? -16.054 -9.446 32.622 1.00 91.19 229 SER A CA 1
ATOM 1890 C C . SER A 1 229 ? -16.024 -9.657 31.107 1.00 91.19 229 SER A C 1
ATOM 1892 O O . SER A 1 229 ? -14.971 -9.489 30.496 1.00 91.19 229 SER A O 1
ATOM 1894 N N . LEU A 1 230 ? -17.189 -9.871 30.485 1.00 90.94 230 LEU A N 1
ATOM 1895 C CA . LEU A 1 230 ? -17.306 -9.990 29.026 1.00 90.94 230 LEU A CA 1
ATOM 1896 C C . LEU A 1 230 ? -16.861 -8.721 28.285 1.00 90.94 230 LEU A C 1
ATOM 1898 O O . LEU A 1 230 ? -16.208 -8.797 27.247 1.00 90.94 230 LEU A O 1
ATOM 1902 N N . LEU A 1 231 ? -17.213 -7.534 28.793 1.00 86.62 231 LEU A N 1
ATOM 1903 C CA . LEU A 1 231 ? -16.801 -6.271 28.173 1.00 86.62 231 LEU A CA 1
ATOM 19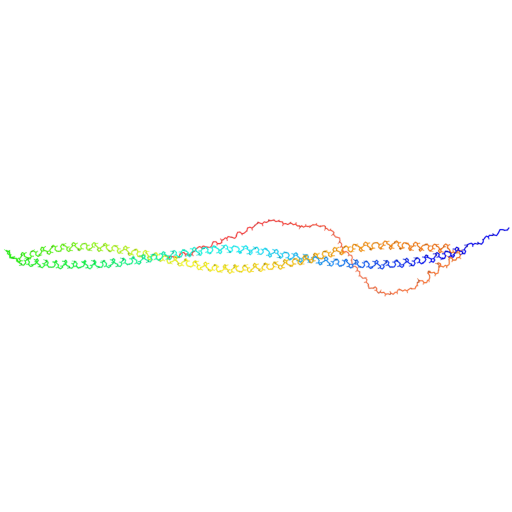04 C C . LEU A 1 231 ? -15.288 -6.047 28.267 1.00 86.62 231 LEU A C 1
ATOM 1906 O O . LEU A 1 231 ? -14.701 -5.528 27.321 1.00 86.62 231 LEU A O 1
ATOM 1910 N N . LYS A 1 232 ? -14.654 -6.440 29.379 1.00 87.50 232 LYS A N 1
ATOM 1911 C CA . LYS A 1 232 ? -13.192 -6.383 29.524 1.00 87.50 232 LYS A CA 1
ATOM 1912 C C . LYS A 1 232 ? -12.492 -7.306 28.531 1.00 87.50 232 LYS A C 1
ATOM 1914 O O . LYS A 1 232 ? -11.528 -6.875 27.910 1.00 87.50 232 LYS A O 1
ATOM 1919 N N . GLU A 1 233 ? -12.989 -8.528 28.365 1.00 90.88 233 GLU A N 1
ATOM 1920 C CA . GLU A 1 233 ? -12.442 -9.486 27.402 1.00 90.88 233 GLU A CA 1
ATOM 1921 C C . GLU A 1 233 ? -12.540 -8.950 25.967 1.00 90.88 233 GLU A C 1
ATOM 1923 O O . GLU A 1 233 ? -11.537 -8.875 25.262 1.00 90.88 233 GLU A O 1
ATOM 1928 N N . LYS A 1 234 ? -13.720 -8.460 25.559 1.00 86.94 234 LYS A N 1
ATOM 1929 C CA . LYS A 1 234 ? -13.902 -7.835 24.237 1.00 86.94 234 LYS A CA 1
ATOM 1930 C C . LYS A 1 234 ? -12.967 -6.650 24.014 1.00 86.94 234 LYS A C 1
ATOM 1932 O O . LYS A 1 234 ? -12.426 -6.496 22.925 1.00 86.94 234 LYS A O 1
ATOM 1937 N N . LEU A 1 235 ? -12.771 -5.822 25.039 1.00 85.12 235 LEU A N 1
ATOM 1938 C CA . LEU A 1 235 ? -11.862 -4.683 24.971 1.00 85.12 235 LEU A CA 1
ATOM 1939 C C . LEU A 1 235 ? -10.403 -5.129 24.793 1.00 85.12 235 LEU A C 1
ATOM 1941 O O . LEU A 1 235 ? -9.676 -4.522 24.013 1.00 85.12 235 LEU A O 1
ATOM 1945 N N . GLN A 1 236 ? -9.983 -6.178 25.502 1.00 91.31 236 GLN A N 1
ATOM 1946 C CA . GLN A 1 236 ? -8.639 -6.736 25.379 1.00 91.31 236 GLN A CA 1
ATOM 1947 C C . GLN A 1 236 ? -8.402 -7.325 23.984 1.00 91.31 236 GLN A C 1
ATOM 1949 O O . GLN A 1 236 ? -7.360 -7.058 23.391 1.00 91.31 236 GLN A O 1
ATOM 1954 N N . ASN A 1 237 ? -9.379 -8.051 23.438 1.00 90.19 237 ASN A N 1
ATOM 1955 C CA . ASN A 1 237 ? -9.294 -8.602 22.084 1.00 90.19 237 ASN A CA 1
ATOM 1956 C C . ASN A 1 237 ? -9.241 -7.488 21.028 1.00 90.19 237 ASN A C 1
ATOM 1958 O O . ASN A 1 237 ? -8.351 -7.488 20.189 1.00 90.19 237 ASN A O 1
ATOM 1962 N N . SER A 1 238 ? -10.119 -6.483 21.127 1.00 85.38 238 SER A N 1
ATOM 1963 C CA . SER A 1 238 ? -10.107 -5.321 20.227 1.00 85.38 238 SER A CA 1
ATOM 1964 C C . SER A 1 238 ? -8.780 -4.553 20.288 1.00 85.38 238 SER A C 1
ATOM 1966 O O . SER A 1 238 ? -8.289 -4.095 19.261 1.00 85.38 238 SER A O 1
ATOM 1968 N N . GLN A 1 239 ? -8.164 -4.445 21.471 1.00 89.19 239 GLN A N 1
ATOM 1969 C CA . GLN A 1 239 ? -6.834 -3.853 21.606 1.00 89.19 239 GLN A CA 1
ATOM 1970 C C . GLN A 1 239 ? -5.760 -4.686 20.896 1.00 89.19 239 GLN A C 1
ATOM 1972 O O . GLN A 1 239 ? -4.951 -4.116 20.172 1.00 89.19 239 GLN A O 1
ATOM 1977 N N . ALA A 1 240 ? -5.771 -6.008 21.076 1.00 90.25 240 ALA A N 1
ATOM 1978 C CA . ALA A 1 240 ? -4.821 -6.897 20.416 1.00 90.25 240 ALA A CA 1
ATOM 1979 C C . ALA A 1 240 ? -4.947 -6.837 18.883 1.00 90.25 240 ALA A C 1
ATOM 1981 O O . ALA A 1 240 ? -3.932 -6.781 18.193 1.00 90.25 240 ALA A O 1
ATOM 1982 N N . ASP A 1 241 ? -6.175 -6.774 18.358 1.00 88.88 241 ASP A N 1
ATOM 1983 C CA . ASP A 1 241 ? -6.428 -6.635 16.920 1.00 88.88 241 ASP A CA 1
ATOM 1984 C C . ASP A 1 241 ? -5.895 -5.302 16.368 1.00 88.88 241 ASP A C 1
ATOM 1986 O O . ASP A 1 241 ? -5.314 -5.270 15.284 1.00 88.88 241 ASP A O 1
ATOM 1990 N N . ILE A 1 242 ? -6.062 -4.198 17.110 1.00 87.88 242 ILE A N 1
ATOM 1991 C CA . ILE A 1 242 ? -5.503 -2.888 16.738 1.00 87.88 242 ILE A CA 1
ATOM 1992 C C . ILE A 1 242 ? -3.972 -2.940 16.719 1.00 87.88 242 ILE A C 1
ATOM 1994 O O . ILE A 1 242 ? -3.360 -2.446 15.775 1.00 87.88 242 ILE A O 1
ATOM 1998 N N . ASP A 1 243 ? -3.351 -3.535 17.738 1.00 90.38 243 ASP A N 1
ATOM 1999 C CA . ASP A 1 243 ? -1.891 -3.613 17.836 1.00 90.38 243 ASP A CA 1
ATOM 2000 C C . ASP A 1 243 ? -1.294 -4.461 16.700 1.00 90.38 243 ASP A C 1
ATOM 2002 O O . ASP A 1 243 ? -0.303 -4.054 16.092 1.00 90.38 243 ASP A O 1
ATOM 2006 N N . ALA A 1 244 ? -1.935 -5.583 16.353 1.00 91.94 244 ALA A N 1
ATOM 2007 C CA . ALA A 1 244 ? -1.540 -6.418 15.219 1.00 91.94 244 ALA A CA 1
ATOM 2008 C C . ALA A 1 244 ? -1.667 -5.673 13.878 1.00 91.94 244 ALA A C 1
ATOM 2010 O O . ALA A 1 244 ? -0.722 -5.647 13.092 1.00 91.94 244 ALA A O 1
ATOM 2011 N N . LEU A 1 245 ? -2.797 -4.997 13.639 1.00 89.12 245 LEU A N 1
ATOM 2012 C CA . LEU A 1 245 ? -3.003 -4.216 12.414 1.00 89.12 245 LEU A CA 1
ATOM 2013 C C . LEU A 1 245 ? -2.033 -3.035 12.294 1.00 89.12 245 LEU A C 1
ATOM 2015 O O . LEU A 1 245 ? -1.627 -2.686 11.190 1.00 89.12 245 LEU A O 1
ATOM 2019 N N . ASN A 1 246 ? -1.654 -2.411 13.410 1.00 87.56 246 ASN A N 1
ATOM 2020 C CA . ASN A 1 246 ? -0.661 -1.338 13.406 1.00 87.56 246 ASN A CA 1
ATOM 2021 C C . ASN A 1 246 ? 0.740 -1.849 13.050 1.00 87.56 246 ASN A C 1
ATOM 2023 O O . ASN A 1 246 ? 1.472 -1.141 12.360 1.00 87.56 246 ASN A O 1
ATOM 2027 N N . GLN A 1 247 ? 1.108 -3.060 13.485 1.00 90.12 247 GLN A N 1
ATOM 2028 C CA . GLN A 1 247 ? 2.359 -3.694 13.057 1.00 90.12 247 GLN A CA 1
ATOM 2029 C C . GLN A 1 247 ? 2.349 -3.993 11.558 1.00 90.12 247 GLN A C 1
ATOM 2031 O O . GLN A 1 247 ? 3.280 -3.587 10.865 1.00 90.12 247 GLN A O 1
ATOM 2036 N N . GLU A 1 248 ? 1.278 -4.610 11.048 1.00 87.81 248 GLU A N 1
ATOM 2037 C CA . GLU A 1 248 ? 1.113 -4.853 9.606 1.00 87.81 248 GLU A CA 1
ATOM 2038 C C . GLU A 1 248 ? 1.203 -3.535 8.815 1.00 87.81 248 GLU A C 1
ATOM 2040 O O . GLU A 1 248 ? 1.922 -3.443 7.825 1.00 87.81 248 GLU A O 1
ATOM 2045 N N . LEU A 1 249 ? 0.565 -2.462 9.296 1.00 85.12 249 LEU A N 1
ATOM 2046 C CA . LEU A 1 249 ? 0.624 -1.147 8.656 1.00 85.12 2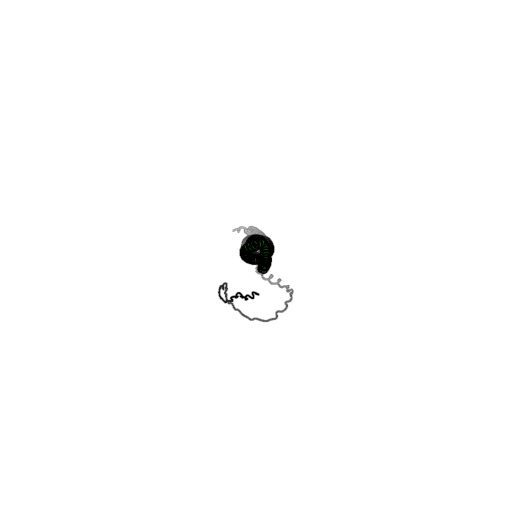49 LEU A CA 1
ATOM 2047 C C . LEU A 1 249 ? 2.045 -0.555 8.615 1.00 85.12 249 LEU A C 1
ATOM 2049 O O . LEU A 1 249 ? 2.390 0.144 7.659 1.00 85.12 249 LEU A O 1
ATOM 2053 N N . GLU A 1 250 ? 2.863 -0.791 9.641 1.00 90.00 250 GLU A N 1
ATOM 2054 C CA . GLU A 1 250 ? 4.256 -0.337 9.675 1.00 90.00 250 GLU A CA 1
ATOM 2055 C C . GLU A 1 250 ? 5.133 -1.104 8.677 1.00 90.00 250 GLU A C 1
ATOM 2057 O O . GLU A 1 250 ? 5.976 -0.502 8.006 1.00 90.00 250 GLU A O 1
ATOM 2062 N N . GLU A 1 251 ? 4.922 -2.413 8.550 1.00 88.94 251 GLU A N 1
ATOM 2063 C CA . GLU A 1 251 ? 5.600 -3.256 7.560 1.00 88.94 251 GLU A CA 1
ATOM 2064 C C . GLU A 1 251 ? 5.239 -2.828 6.131 1.00 88.94 251 GLU A C 1
ATOM 2066 O O . GLU A 1 251 ? 6.135 -2.565 5.325 1.00 88.94 251 GLU A O 1
ATOM 2071 N N . GLU A 1 252 ? 3.953 -2.600 5.860 1.00 86.25 252 GLU A N 1
ATOM 2072 C CA . GLU A 1 252 ? 3.450 -2.082 4.580 1.00 86.25 252 GLU A CA 1
ATOM 2073 C C . GLU A 1 252 ? 4.051 -0.717 4.203 1.00 86.25 252 GLU A C 1
ATOM 2075 O O . GLU A 1 252 ? 4.325 -0.422 3.036 1.00 86.25 252 GLU A O 1
ATOM 2080 N N . MET A 1 253 ? 4.294 0.159 5.186 1.00 84.19 253 MET A N 1
ATOM 2081 C CA . MET A 1 253 ? 4.970 1.436 4.926 1.00 84.19 253 MET A CA 1
ATOM 2082 C C . MET A 1 253 ? 6.421 1.242 4.485 1.00 84.19 253 MET A C 1
ATOM 2084 O O . MET A 1 253 ? 6.851 1.908 3.540 1.00 84.19 253 MET A O 1
ATOM 2088 N N . LYS A 1 254 ? 7.154 0.328 5.127 1.00 90.00 254 LYS A N 1
ATOM 2089 C CA . LYS A 1 254 ? 8.540 0.008 4.755 1.00 90.00 254 LYS A CA 1
ATOM 2090 C C . LYS A 1 254 ? 8.600 -0.611 3.362 1.00 90.00 254 LYS A C 1
ATOM 2092 O O . LYS A 1 254 ? 9.457 -0.238 2.561 1.00 90.00 254 LYS A O 1
ATOM 2097 N N . GLU A 1 255 ? 7.671 -1.509 3.042 1.00 88.44 255 GLU A N 1
ATOM 2098 C CA . GLU A 1 255 ? 7.605 -2.124 1.717 1.00 88.44 255 GLU A CA 1
ATOM 2099 C C . GLU A 1 255 ? 7.291 -1.088 0.627 1.00 88.44 255 GLU A C 1
ATOM 2101 O O . GLU A 1 255 ? 7.970 -1.033 -0.403 1.00 88.44 255 GLU A O 1
ATOM 2106 N N . LYS A 1 256 ? 6.345 -0.178 0.885 1.00 88.62 256 LYS A N 1
ATOM 2107 C CA . LYS A 1 256 ? 6.052 0.952 -0.007 1.00 88.62 256 LYS A CA 1
ATOM 2108 C C . LYS A 1 256 ? 7.286 1.824 -0.269 1.00 88.62 256 LYS A C 1
ATOM 2110 O O . LYS A 1 256 ? 7.508 2.221 -1.415 1.00 88.62 256 LYS A O 1
ATOM 2115 N N . GLU A 1 257 ? 8.056 2.165 0.764 1.00 90.12 257 GLU A N 1
ATOM 2116 C CA . GLU A 1 257 ? 9.286 2.958 0.621 1.00 90.12 257 GLU A CA 1
ATOM 2117 C C . GLU A 1 257 ? 10.315 2.234 -0.255 1.00 90.12 257 GLU A C 1
ATOM 2119 O O . GLU A 1 257 ? 10.814 2.820 -1.219 1.00 90.12 257 GLU A O 1
ATOM 2124 N N . ALA A 1 258 ? 10.532 0.938 -0.020 1.00 90.31 258 ALA A N 1
ATOM 2125 C CA . ALA A 1 258 ? 11.419 0.116 -0.840 1.00 90.31 258 ALA A CA 1
ATOM 2126 C C . ALA A 1 258 ? 10.963 0.036 -2.312 1.00 90.31 258 ALA A C 1
ATOM 2128 O O . ALA A 1 258 ? 11.785 0.126 -3.230 1.00 90.31 258 ALA A O 1
ATOM 2129 N N . MET A 1 259 ? 9.654 -0.081 -2.574 1.00 86.62 259 MET A N 1
ATOM 2130 C CA . MET A 1 259 ? 9.120 -0.054 -3.942 1.00 86.62 259 MET A CA 1
ATOM 2131 C C . MET A 1 259 ? 9.339 1.302 -4.624 1.00 86.62 259 MET A C 1
ATOM 2133 O O . MET A 1 259 ? 9.666 1.340 -5.811 1.00 86.62 259 MET A O 1
ATOM 2137 N N . LEU A 1 260 ? 9.177 2.416 -3.902 1.00 89.06 260 LEU A N 1
ATOM 2138 C CA . LEU A 1 260 ? 9.429 3.758 -4.438 1.00 89.06 260 LEU A CA 1
ATOM 2139 C C . LEU A 1 260 ? 10.906 3.962 -4.785 1.00 89.06 260 LEU A C 1
ATOM 2141 O O . LEU A 1 260 ? 11.211 4.471 -5.864 1.00 89.06 260 LEU A O 1
ATOM 2145 N N . GLU A 1 261 ? 11.821 3.516 -3.924 1.00 92.62 261 GLU A N 1
ATOM 2146 C CA . GLU A 1 261 ? 13.256 3.518 -4.228 1.00 92.62 261 GLU A CA 1
ATOM 2147 C C . GLU A 1 261 ? 13.569 2.671 -5.466 1.00 92.62 261 GLU A C 1
ATOM 2149 O O . GLU A 1 261 ? 14.296 3.116 -6.360 1.00 92.62 261 GLU A O 1
ATOM 2154 N N . ARG A 1 262 ? 12.964 1.480 -5.576 1.00 90.06 262 ARG A N 1
ATOM 2155 C CA . ARG A 1 262 ? 13.130 0.613 -6.749 1.00 90.06 262 ARG A CA 1
ATOM 2156 C C . ARG A 1 262 ? 12.616 1.272 -8.030 1.00 90.06 262 ARG A C 1
ATOM 2158 O O . ARG A 1 262 ? 13.284 1.165 -9.057 1.00 90.06 262 ARG A O 1
ATOM 2165 N N . ILE A 1 263 ? 11.469 1.952 -7.983 1.00 88.25 263 ILE A N 1
ATOM 2166 C CA . ILE A 1 263 ? 10.918 2.712 -9.118 1.00 88.25 263 ILE A CA 1
ATOM 2167 C C . ILE A 1 263 ? 11.889 3.809 -9.545 1.00 88.25 263 ILE A C 1
ATOM 2169 O O . ILE A 1 263 ? 12.218 3.882 -10.727 1.00 88.25 263 ILE A O 1
ATOM 2173 N N . ASN A 1 264 ? 12.383 4.614 -8.602 1.00 90.62 264 ASN A N 1
ATOM 2174 C CA . ASN A 1 264 ? 13.318 5.697 -8.906 1.00 90.62 264 ASN A CA 1
ATOM 2175 C C . ASN A 1 264 ? 14.591 5.159 -9.575 1.00 90.62 264 ASN A C 1
ATOM 2177 O O . ASN A 1 264 ? 14.997 5.666 -10.619 1.00 90.62 264 ASN A O 1
ATOM 2181 N N . GLY A 1 265 ? 15.166 4.076 -9.039 1.00 92.12 265 GLY A N 1
ATOM 2182 C CA . GLY A 1 265 ? 16.345 3.438 -9.630 1.00 92.12 265 GLY A CA 1
ATOM 2183 C C . GLY A 1 265 ? 16.098 2.900 -11.045 1.00 92.12 265 GLY 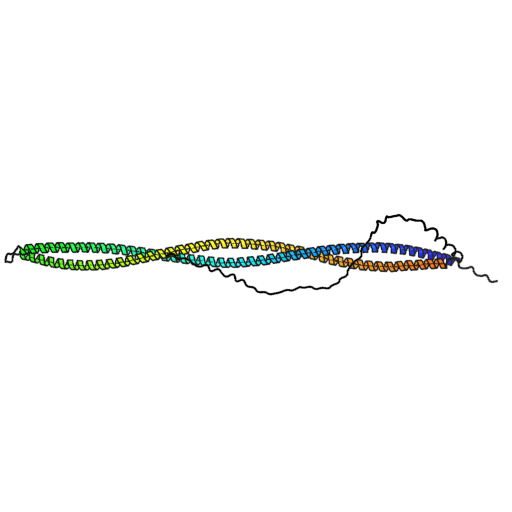A C 1
ATOM 2184 O O . GLY A 1 265 ? 16.922 3.101 -11.936 1.00 92.12 265 GLY A O 1
ATOM 2185 N N . LEU A 1 266 ? 14.944 2.266 -11.287 1.00 87.06 266 LEU A N 1
ATOM 2186 C CA . LEU A 1 266 ? 14.562 1.793 -12.623 1.00 87.06 266 LEU A CA 1
ATOM 2187 C C . LEU A 1 266 ? 14.347 2.950 -13.611 1.00 87.06 266 LEU A C 1
ATOM 2189 O O . LEU A 1 266 ? 14.707 2.832 -14.782 1.00 87.06 266 LEU A O 1
ATOM 2193 N N . GLU A 1 267 ? 13.772 4.070 -13.168 1.00 88.19 267 GLU A N 1
ATOM 2194 C CA . GLU A 1 267 ? 13.573 5.255 -14.010 1.00 88.19 267 GLU A CA 1
ATOM 2195 C C . GLU A 1 267 ? 14.902 5.923 -14.390 1.00 88.19 267 GLU A C 1
ATOM 2197 O O . GLU A 1 267 ? 15.083 6.315 -15.548 1.00 88.19 267 GLU A O 1
ATOM 2202 N N . GLU A 1 268 ? 15.855 5.995 -13.461 1.00 92.44 268 GLU A N 1
ATOM 2203 C CA . GLU A 1 268 ? 17.212 6.477 -13.731 1.00 92.44 268 GLU A CA 1
ATOM 2204 C C . GLU A 1 268 ? 17.968 5.557 -14.697 1.00 92.44 268 GLU A C 1
ATOM 2206 O O . GLU A 1 268 ? 18.550 6.032 -15.679 1.00 92.44 268 GLU A O 1
ATOM 2211 N N . GLU A 1 269 ? 17.914 4.240 -14.479 1.00 90.62 269 GLU A N 1
ATOM 2212 C CA . GLU A 1 269 ? 18.549 3.259 -15.364 1.00 90.62 269 GLU A CA 1
ATOM 2213 C C . GLU A 1 269 ? 17.939 3.308 -16.775 1.00 90.62 269 GLU A C 1
ATOM 2215 O O . GLU A 1 269 ? 18.655 3.308 -17.783 1.00 90.62 269 GLU A O 1
ATOM 2220 N N . ARG A 1 270 ? 16.613 3.443 -16.867 1.00 87.06 270 ARG A N 1
ATOM 2221 C CA . ARG A 1 270 ? 15.909 3.633 -18.137 1.00 87.06 270 ARG A CA 1
ATOM 2222 C C . ARG A 1 270 ? 16.373 4.897 -18.857 1.00 87.06 270 ARG A C 1
ATOM 2224 O O . ARG A 1 270 ? 16.679 4.844 -20.048 1.00 87.06 270 ARG A O 1
ATOM 2231 N N . LYS A 1 271 ? 16.467 6.023 -18.144 1.00 91.06 271 LYS A N 1
ATOM 2232 C CA . LYS A 1 271 ? 16.943 7.294 -18.707 1.00 91.06 271 LYS A CA 1
ATOM 2233 C C . LYS A 1 271 ? 18.371 7.170 -19.240 1.00 91.06 271 LYS A C 1
ATOM 2235 O O . LYS A 1 271 ? 18.655 7.654 -20.336 1.00 91.06 271 LYS A O 1
ATOM 2240 N N . TYR A 1 272 ? 19.241 6.472 -18.512 1.00 93.12 272 TYR A N 1
ATOM 2241 C CA . TYR A 1 272 ? 20.594 6.169 -18.970 1.00 93.12 272 TYR A CA 1
ATOM 2242 C C . TYR A 1 272 ? 20.582 5.390 -20.295 1.00 93.12 272 TYR A C 1
ATOM 2244 O O . TYR A 1 272 ? 21.260 5.783 -21.249 1.00 93.12 272 TYR A O 1
ATOM 2252 N N . TYR A 1 273 ? 19.783 4.325 -20.408 1.00 85.56 273 TYR A N 1
ATOM 2253 C CA . TYR A 1 273 ? 19.697 3.563 -21.658 1.00 85.56 273 TYR A CA 1
ATOM 2254 C C . TYR A 1 273 ? 19.052 4.353 -22.805 1.00 85.56 273 TYR A C 1
ATOM 2256 O O . TYR A 1 273 ? 19.521 4.242 -23.938 1.00 85.56 273 TYR A O 1
ATOM 2264 N N . ASP A 1 274 ? 18.057 5.202 -22.540 1.00 85.88 274 ASP A N 1
ATOM 2265 C CA . ASP A 1 274 ? 17.484 6.112 -23.542 1.00 85.88 274 ASP A CA 1
ATOM 2266 C C . ASP A 1 274 ? 18.545 7.065 -24.121 1.00 85.88 274 ASP A C 1
ATOM 2268 O O . ASP A 1 274 ? 18.582 7.316 -25.333 1.00 85.88 274 ASP A O 1
ATOM 2272 N N . GLU A 1 275 ? 19.439 7.586 -23.280 1.00 90.06 275 GLU A N 1
ATOM 2273 C CA . GLU A 1 275 ? 20.568 8.414 -23.713 1.00 90.06 275 GLU A CA 1
ATOM 2274 C C . GLU A 1 275 ? 21.586 7.611 -24.537 1.00 90.06 275 GLU A C 1
ATOM 2276 O O . GLU A 1 275 ? 22.025 8.080 -25.595 1.00 90.06 275 GLU A O 1
ATOM 2281 N N . GLN A 1 276 ? 21.901 6.375 -24.132 1.00 86.56 276 GLN A N 1
ATOM 2282 C CA . GLN A 1 276 ? 22.760 5.477 -24.917 1.00 86.56 276 GLN A CA 1
ATOM 2283 C C . GLN A 1 276 ? 22.159 5.177 -26.298 1.00 86.56 276 GLN A C 1
ATOM 2285 O O . GLN A 1 276 ? 22.858 5.278 -27.310 1.00 86.56 276 GLN A O 1
ATOM 2290 N N . ILE A 1 277 ? 20.855 4.886 -26.373 1.00 83.94 277 ILE A N 1
ATOM 2291 C CA . ILE A 1 277 ? 20.122 4.653 -27.628 1.00 83.94 277 ILE A CA 1
ATOM 2292 C C . ILE A 1 277 ? 20.227 5.872 -28.543 1.00 83.94 277 ILE A C 1
ATOM 2294 O O . ILE A 1 277 ? 20.552 5.729 -29.725 1.00 83.94 277 ILE A O 1
ATOM 2298 N N . LYS A 1 278 ? 19.991 7.082 -28.016 1.00 90.75 278 LYS A N 1
ATOM 2299 C CA . LYS A 1 278 ? 20.140 8.333 -28.783 1.00 90.75 278 LYS A CA 1
ATOM 2300 C C . LYS A 1 278 ? 21.564 8.492 -29.316 1.00 90.75 278 LYS A C 1
ATOM 2302 O O . LYS A 1 278 ? 21.745 8.819 -30.494 1.00 90.75 278 LYS A O 1
ATOM 2307 N N . GLY A 1 279 ? 22.569 8.220 -28.484 1.00 89.19 279 GLY A N 1
ATOM 2308 C CA . GLY A 1 279 ? 23.979 8.279 -28.865 1.00 89.19 279 GLY A CA 1
ATOM 2309 C C . GLY A 1 279 ? 24.334 7.298 -29.986 1.00 89.19 279 GLY A C 1
ATOM 2310 O O . GLY A 1 279 ? 24.927 7.696 -30.993 1.00 89.19 279 GLY A O 1
ATOM 2311 N N . VAL A 1 280 ? 23.934 6.030 -29.858 1.00 86.56 280 VAL A N 1
ATOM 2312 C CA . VAL A 1 280 ? 24.181 4.990 -30.871 1.00 86.56 280 VAL A CA 1
ATOM 2313 C C . VAL A 1 280 ? 23.428 5.292 -32.167 1.00 86.56 280 VAL A C 1
ATOM 2315 O O . VAL A 1 280 ? 24.040 5.245 -33.234 1.00 86.56 280 VAL A O 1
ATOM 2318 N N . LYS A 1 281 ? 22.150 5.697 -32.107 1.00 86.19 281 LYS A N 1
ATOM 2319 C CA . LYS A 1 281 ? 21.373 6.117 -33.293 1.00 86.19 281 LYS A CA 1
ATOM 2320 C C . LYS A 1 281 ? 22.039 7.274 -34.032 1.00 86.19 281 LYS A C 1
ATOM 2322 O O . LYS A 1 281 ? 22.120 7.249 -35.258 1.00 86.19 281 LYS A O 1
ATOM 2327 N N . THR A 1 282 ? 22.565 8.254 -33.298 1.00 88.94 282 THR A N 1
ATOM 2328 C CA . THR A 1 282 ? 23.286 9.393 -33.884 1.00 88.94 282 THR A CA 1
ATOM 2329 C C . THR A 1 282 ? 24.562 8.934 -34.587 1.00 88.94 282 THR A C 1
ATOM 2331 O O . THR A 1 282 ? 24.782 9.280 -35.749 1.00 88.94 282 THR A O 1
ATOM 2334 N N . LYS A 1 283 ? 25.381 8.100 -33.928 1.00 87.31 283 LYS A N 1
ATOM 2335 C CA . LYS A 1 283 ? 26.588 7.515 -34.538 1.00 87.31 283 LYS A CA 1
ATOM 2336 C C . LYS A 1 283 ? 26.239 6.737 -35.806 1.00 87.31 283 LYS A C 1
ATOM 2338 O O . LYS A 1 283 ? 26.850 6.973 -36.845 1.00 87.31 283 LYS A O 1
ATOM 2343 N N . LEU A 1 284 ? 25.230 5.870 -35.744 1.00 83.38 284 LEU A N 1
ATOM 2344 C CA . LEU A 1 284 ? 24.753 5.083 -36.880 1.00 83.38 284 LEU A CA 1
ATOM 2345 C C . LEU A 1 284 ? 24.310 5.978 -38.048 1.00 83.38 284 LEU A C 1
ATOM 2347 O O . LEU A 1 284 ? 24.693 5.733 -39.191 1.00 83.38 284 LEU A O 1
ATOM 2351 N N . GLY A 1 285 ? 23.556 7.044 -37.763 1.00 83.94 285 GLY A N 1
ATOM 2352 C CA . GLY A 1 285 ? 23.144 8.036 -38.757 1.00 83.94 285 GLY A CA 1
ATOM 2353 C C . GLY A 1 285 ? 24.334 8.695 -39.459 1.00 83.94 285 GLY A C 1
ATOM 2354 O O . GLY A 1 285 ? 24.364 8.758 -40.688 1.00 83.94 285 GLY A O 1
ATOM 2355 N N . ILE A 1 286 ? 25.359 9.099 -38.699 1.00 86.75 286 ILE A N 1
ATOM 2356 C CA . ILE A 1 286 ? 26.606 9.660 -39.248 1.00 86.75 286 ILE A CA 1
ATOM 2357 C C . ILE A 1 286 ? 27.341 8.628 -40.114 1.00 86.75 286 ILE A C 1
ATOM 2359 O O . ILE A 1 286 ? 27.813 8.969 -41.200 1.00 86.75 286 ILE A O 1
ATOM 2363 N N . PHE A 1 287 ? 27.440 7.373 -39.664 1.00 78.56 287 PHE A N 1
ATOM 2364 C CA . PHE A 1 287 ? 28.085 6.300 -40.429 1.00 78.56 287 PHE A CA 1
ATOM 2365 C C . PHE A 1 287 ? 27.376 6.044 -41.761 1.00 78.56 287 PHE A C 1
ATOM 2367 O O . PHE A 1 287 ? 28.041 6.015 -42.797 1.00 78.56 287 PHE A O 1
ATOM 2374 N N . ARG A 1 288 ? 26.041 5.947 -41.760 1.00 82.56 288 ARG A N 1
ATOM 2375 C CA . ARG A 1 288 ? 25.234 5.768 -42.979 1.00 82.56 288 ARG A CA 1
ATOM 2376 C C . ARG A 1 288 ? 25.371 6.955 -43.935 1.00 82.56 288 ARG A C 1
ATOM 2378 O O . ARG A 1 288 ? 25.595 6.757 -45.125 1.00 82.56 288 ARG A O 1
ATOM 2385 N N . ALA A 1 289 ? 25.320 8.185 -43.420 1.00 82.19 289 ALA A N 1
ATOM 2386 C CA . ALA A 1 289 ? 25.506 9.389 -44.231 1.00 82.19 289 ALA A CA 1
ATOM 2387 C C . ALA A 1 289 ? 26.897 9.433 -44.886 1.00 82.19 289 ALA A C 1
ATOM 2389 O O . ALA A 1 289 ? 27.010 9.672 -46.089 1.00 82.19 289 ALA A O 1
ATOM 2390 N N . LYS A 1 290 ? 27.959 9.129 -44.125 1.00 79.88 290 LYS A N 1
ATOM 2391 C CA . LYS A 1 290 ? 29.318 8.998 -44.672 1.00 79.88 290 LYS A CA 1
ATOM 2392 C C . LYS A 1 290 ? 29.401 7.879 -45.710 1.00 79.88 290 LYS A C 1
ATOM 2394 O O . LYS A 1 290 ? 30.051 8.067 -46.733 1.00 79.88 290 LYS A O 1
ATOM 2399 N N . GLY A 1 291 ? 28.754 6.737 -45.478 1.00 74.75 291 GLY A N 1
ATOM 2400 C CA . GLY A 1 291 ? 28.657 5.642 -46.450 1.00 74.75 291 GLY A CA 1
ATOM 2401 C C . GLY A 1 291 ? 28.092 6.109 -47.793 1.00 74.75 291 GLY A C 1
ATOM 2402 O O . GLY A 1 291 ? 28.722 5.893 -48.825 1.00 74.75 291 GLY A O 1
ATOM 2403 N N . ASN A 1 292 ? 26.981 6.849 -47.771 1.00 77.56 292 ASN A N 1
ATOM 2404 C CA . ASN A 1 292 ? 26.346 7.388 -48.978 1.00 77.56 292 ASN A CA 1
ATOM 2405 C C . ASN A 1 292 ? 27.257 8.353 -49.751 1.00 77.56 292 ASN A C 1
ATOM 2407 O O . ASN A 1 292 ? 27.357 8.255 -50.973 1.00 77.56 292 ASN A O 1
ATOM 2411 N N . VAL A 1 293 ? 27.952 9.256 -49.048 1.00 79.19 293 VAL A N 1
ATOM 2412 C CA . VAL A 1 293 ? 28.916 10.178 -49.676 1.00 79.19 293 VAL A CA 1
ATOM 2413 C C . VAL A 1 293 ? 30.051 9.399 -50.341 1.00 79.19 293 VAL A C 1
ATOM 2415 O O . VAL A 1 293 ? 30.350 9.637 -51.508 1.00 79.19 293 VAL A O 1
ATOM 2418 N N . ASN A 1 294 ? 30.639 8.424 -49.644 1.00 76.75 294 ASN A N 1
ATOM 2419 C CA . ASN A 1 294 ? 31.729 7.618 -50.202 1.00 76.75 294 ASN A CA 1
ATOM 2420 C C . ASN A 1 294 ? 31.268 6.752 -51.378 1.00 76.75 294 ASN A C 1
ATOM 2422 O O . ASN A 1 294 ? 32.022 6.573 -52.327 1.00 76.75 294 ASN A O 1
ATOM 2426 N N . HIS A 1 295 ? 30.034 6.246 -51.353 1.00 76.50 295 HIS A N 1
ATOM 2427 C CA . HIS A 1 295 ? 29.459 5.540 -52.494 1.00 76.50 295 HIS A CA 1
ATOM 2428 C C . HIS A 1 295 ? 29.325 6.458 -53.720 1.00 76.50 295 HIS A C 1
ATOM 2430 O O . HIS A 1 295 ? 29.677 6.054 -54.827 1.00 76.50 295 HIS A O 1
ATOM 2436 N N . GLY A 1 296 ? 28.882 7.706 -53.526 1.00 77.38 296 GLY A N 1
ATOM 2437 C CA . GLY A 1 296 ? 28.836 8.718 -54.585 1.00 77.38 296 GLY A CA 1
ATOM 2438 C C . GLY A 1 296 ? 30.220 9.048 -55.153 1.00 77.38 296 GLY A C 1
ATOM 2439 O O . GLY A 1 296 ? 30.396 9.054 -56.372 1.00 77.38 296 GLY A O 1
ATOM 2440 N N . VAL A 1 297 ? 31.216 9.240 -54.279 1.00 78.38 297 VAL A N 1
ATOM 2441 C CA . VAL A 1 297 ? 32.616 9.469 -54.677 1.00 78.38 297 VAL A CA 1
ATOM 2442 C C . VAL A 1 297 ? 33.151 8.274 -55.465 1.00 78.38 297 VAL A C 1
ATOM 2444 O O . VAL A 1 297 ? 33.577 8.453 -56.603 1.00 78.38 297 VAL A O 1
ATOM 2447 N N . ALA A 1 298 ? 33.032 7.053 -54.939 1.00 75.31 298 ALA A N 1
ATOM 2448 C CA . ALA A 1 298 ? 33.459 5.839 -55.630 1.00 75.31 298 ALA A CA 1
ATOM 2449 C C . ALA A 1 298 ? 32.766 5.684 -56.993 1.00 75.31 298 ALA A C 1
ATOM 2451 O O . ALA A 1 298 ? 33.410 5.347 -57.977 1.00 75.31 298 ALA A O 1
ATOM 2452 N N . LYS A 1 299 ? 31.471 5.987 -57.119 1.00 81.38 299 LYS A N 1
ATOM 2453 C CA . LYS A 1 299 ? 30.800 5.948 -58.426 1.00 81.38 299 LYS A CA 1
ATOM 2454 C C . LYS A 1 299 ? 31.422 6.945 -59.415 1.00 81.38 299 LYS A C 1
ATOM 2456 O O . LYS A 1 299 ? 31.787 6.547 -60.519 1.00 81.38 299 LYS A O 1
ATOM 2461 N N . SER A 1 300 ? 31.622 8.194 -58.991 1.00 79.69 300 SER A N 1
ATOM 2462 C CA . SER A 1 300 ? 32.204 9.248 -59.836 1.00 79.69 300 SER A CA 1
ATOM 2463 C C . SER A 1 300 ? 33.653 8.962 -60.248 1.00 79.69 300 SER A C 1
ATOM 2465 O O . SER A 1 300 ? 34.025 9.163 -61.403 1.00 79.69 300 SER A O 1
ATOM 2467 N N . LEU A 1 301 ? 34.472 8.419 -59.340 1.00 79.44 301 LEU A N 1
ATOM 2468 C CA . LEU A 1 301 ? 35.838 8.012 -59.653 1.00 79.44 301 LEU A CA 1
ATOM 2469 C C . LEU A 1 301 ? 35.837 6.870 -60.681 1.00 79.44 301 LEU A C 1
ATOM 2471 O O . LEU A 1 301 ? 36.768 6.773 -61.477 1.00 79.44 301 LEU A O 1
ATOM 2475 N N . LYS A 1 302 ? 34.839 5.971 -60.661 1.00 80.25 302 LYS A N 1
ATOM 2476 C CA . LYS A 1 302 ? 34.776 4.813 -61.574 1.00 80.25 302 LYS A CA 1
ATOM 2477 C C . LYS A 1 302 ? 34.425 5.271 -62.977 1.00 80.25 302 LYS A C 1
ATOM 2479 O O . LYS A 1 302 ? 35.103 4.904 -63.925 1.00 80.25 302 LYS A O 1
ATOM 2484 N N . GLU A 1 303 ? 33.423 6.139 -63.078 1.00 85.25 303 GLU A N 1
ATOM 2485 C CA . GLU A 1 303 ? 33.056 6.804 -64.329 1.00 85.25 303 GLU A CA 1
ATOM 2486 C C . GLU A 1 303 ? 34.265 7.555 -64.916 1.00 85.25 303 GLU A C 1
ATOM 2488 O O . GLU A 1 303 ? 34.568 7.423 -66.100 1.00 85.25 303 GLU A O 1
ATOM 2493 N N . ARG A 1 304 ? 35.036 8.256 -64.072 1.00 82.00 304 ARG A N 1
ATOM 2494 C CA . ARG A 1 304 ? 36.278 8.934 -64.475 1.00 82.00 304 ARG A CA 1
ATOM 2495 C C . ARG A 1 304 ? 37.371 7.968 -64.947 1.00 82.00 304 ARG A C 1
ATOM 2497 O O . ARG A 1 304 ? 38.083 8.280 -65.900 1.00 82.00 304 ARG A O 1
ATOM 2504 N N . GLU A 1 305 ? 37.539 6.828 -64.282 1.00 78.69 305 GLU A N 1
ATOM 2505 C CA . GLU A 1 305 ? 38.483 5.779 -64.688 1.00 78.69 305 GLU A CA 1
ATOM 2506 C C . GLU A 1 305 ? 38.104 5.194 -66.057 1.00 78.69 305 GLU A C 1
ATOM 2508 O O . GLU A 1 305 ? 38.969 5.076 -66.928 1.00 78.69 305 GLU A O 1
ATOM 2513 N N . ASP A 1 306 ? 36.818 4.907 -66.274 1.00 84.06 306 ASP A N 1
ATOM 2514 C CA . ASP A 1 306 ? 36.286 4.403 -67.543 1.00 84.06 306 ASP A CA 1
ATOM 2515 C C . ASP A 1 306 ? 36.488 5.430 -68.681 1.00 84.06 306 ASP A C 1
ATOM 2517 O O . ASP A 1 306 ? 36.960 5.076 -69.766 1.00 84.06 306 ASP A O 1
ATOM 2521 N N . GLU A 1 307 ? 36.254 6.725 -68.424 1.00 88.12 307 GLU A N 1
ATOM 2522 C CA . GLU A 1 307 ? 36.560 7.812 -69.371 1.00 88.12 307 GLU A CA 1
ATOM 2523 C C . GLU A 1 307 ? 38.050 7.869 -69.747 1.00 88.12 307 GLU A C 1
ATOM 2525 O O . GLU A 1 307 ? 38.403 8.057 -70.919 1.00 88.12 307 GLU A O 1
ATOM 2530 N N . LEU A 1 308 ? 38.942 7.752 -68.757 1.00 81.75 308 LEU A N 1
ATOM 2531 C CA . LEU A 1 308 ? 40.390 7.767 -68.977 1.00 81.75 308 LEU A CA 1
ATOM 2532 C C . LEU A 1 308 ? 40.844 6.530 -69.755 1.00 81.75 308 LEU A C 1
ATOM 2534 O O . LEU A 1 308 ? 41.672 6.657 -70.658 1.00 81.75 308 LEU A O 1
ATOM 2538 N N . LEU A 1 309 ? 40.279 5.359 -69.459 1.00 82.19 309 LEU A N 1
ATOM 2539 C CA . LEU A 1 309 ? 40.511 4.119 -70.199 1.00 82.19 309 LEU A CA 1
ATOM 2540 C C . LEU A 1 309 ? 40.126 4.256 -71.673 1.00 82.19 309 LEU A C 1
ATOM 2542 O O . LEU A 1 309 ? 40.899 3.863 -72.550 1.00 82.19 309 LEU A O 1
ATOM 2546 N N . ASP A 1 310 ? 38.970 4.843 -71.963 1.00 87.75 310 ASP A N 1
ATOM 2547 C CA . ASP A 1 310 ? 38.525 5.056 -73.338 1.00 87.75 310 ASP A CA 1
ATOM 2548 C C . ASP A 1 310 ? 39.378 6.092 -74.078 1.00 87.75 310 ASP A C 1
ATOM 2550 O O . ASP A 1 310 ? 39.711 5.893 -75.253 1.00 87.75 310 ASP A O 1
ATOM 2554 N N . LYS A 1 311 ? 39.793 7.176 -73.408 1.00 85.12 311 LYS A N 1
ATOM 2555 C CA . LYS A 1 311 ? 40.767 8.132 -73.967 1.00 85.12 311 LYS A CA 1
ATOM 2556 C C . LYS A 1 311 ? 42.095 7.448 -74.278 1.00 85.12 311 LYS A C 1
ATOM 2558 O O . LYS A 1 311 ? 42.616 7.616 -75.379 1.00 85.12 311 LYS A O 1
ATOM 2563 N N . LEU A 1 312 ? 42.603 6.642 -73.352 1.00 79.44 312 LEU A N 1
ATOM 2564 C CA . LEU A 1 312 ? 43.857 5.912 -73.495 1.00 79.44 312 LEU A CA 1
ATOM 2565 C C . LEU A 1 312 ? 43.788 4.920 -74.663 1.00 79.44 312 LEU A C 1
ATOM 2567 O O . LEU A 1 312 ? 44.672 4.938 -75.511 1.00 79.44 312 LEU A O 1
ATOM 2571 N N . ARG A 1 313 ? 42.697 4.157 -74.809 1.00 85.50 313 ARG A N 1
ATOM 2572 C CA . ARG A 1 313 ? 42.476 3.270 -75.970 1.00 85.50 313 ARG A CA 1
ATOM 2573 C C . ARG A 1 313 ? 42.479 4.025 -77.300 1.00 85.50 313 ARG A C 1
ATOM 2575 O O . ARG A 1 313 ? 43.079 3.562 -78.270 1.00 85.50 313 ARG A O 1
ATOM 2582 N N . LYS A 1 314 ? 41.811 5.185 -77.364 1.00 88.56 314 LYS A N 1
ATOM 2583 C CA . LYS A 1 314 ? 41.792 6.037 -78.568 1.00 88.56 314 LYS A CA 1
ATOM 2584 C C . LYS A 1 314 ? 43.189 6.561 -78.902 1.00 88.56 314 LYS A C 1
ATOM 2586 O O . LYS A 1 314 ? 43.561 6.584 -80.071 1.00 88.56 314 LYS A O 1
ATOM 2591 N N . MET A 1 315 ? 43.954 6.960 -77.892 1.00 79.81 315 MET A N 1
ATOM 2592 C CA . MET A 1 315 ? 45.317 7.472 -78.040 1.00 79.81 315 MET A CA 1
ATOM 2593 C C . MET A 1 315 ? 46.307 6.385 -78.450 1.00 79.81 315 MET A C 1
ATOM 2595 O O . MET A 1 315 ? 47.041 6.575 -79.410 1.00 79.81 315 MET A O 1
ATOM 2599 N N . GLU A 1 316 ? 46.265 5.214 -77.815 1.00 81.12 316 GLU A N 1
ATOM 2600 C CA . GLU A 1 316 ? 47.074 4.055 -78.209 1.00 81.12 316 GLU A CA 1
ATOM 2601 C C . GLU A 1 316 ? 46.791 3.629 -79.652 1.00 81.12 316 GLU A C 1
ATOM 2603 O O . GLU A 1 316 ? 47.704 3.227 -80.371 1.00 81.12 316 GLU A O 1
ATOM 2608 N N . LYS A 1 317 ? 45.534 3.737 -80.102 1.00 88.00 317 LYS A N 1
ATOM 2609 C CA . LYS A 1 317 ? 45.185 3.514 -81.507 1.00 88.00 317 LYS A CA 1
ATOM 2610 C C . LYS A 1 317 ? 45.822 4.567 -82.420 1.00 88.00 317 LYS A C 1
ATOM 2612 O O . LYS A 1 317 ? 46.452 4.183 -83.394 1.00 88.00 317 LYS A O 1
ATOM 2617 N N . LYS A 1 318 ? 45.727 5.860 -82.083 1.00 83.44 318 LYS A N 1
ATOM 2618 C CA . LYS A 1 318 ? 46.380 6.938 -82.852 1.00 83.44 318 LYS A CA 1
ATOM 2619 C C . LYS A 1 318 ? 47.894 6.754 -82.947 1.00 83.44 318 LYS A C 1
ATOM 2621 O O . LYS A 1 318 ? 48.436 6.889 -84.032 1.00 83.44 318 LYS A O 1
ATOM 2626 N N . VAL A 1 319 ? 48.558 6.407 -81.842 1.00 78.69 319 VAL A N 1
ATOM 2627 C CA . VAL A 1 319 ? 49.998 6.101 -81.818 1.00 78.69 319 VAL A CA 1
ATOM 2628 C C . VAL A 1 319 ? 50.312 4.936 -82.757 1.00 78.69 319 VAL A C 1
ATOM 2630 O O . VAL A 1 319 ? 51.237 5.030 -83.556 1.00 78.69 319 VAL A O 1
ATOM 2633 N N . LYS A 1 320 ? 49.518 3.855 -82.726 1.00 83.69 320 LYS A N 1
ATOM 2634 C CA . LYS A 1 320 ? 49.680 2.730 -83.663 1.00 83.69 320 LYS A CA 1
ATOM 2635 C C . LYS A 1 320 ? 49.501 3.158 -85.120 1.00 83.69 320 LYS A C 1
ATOM 2637 O O . LYS A 1 320 ? 50.319 2.771 -85.948 1.00 83.69 320 LYS A O 1
ATOM 2642 N N . ASP A 1 321 ? 48.465 3.937 -85.419 1.00 84.75 321 ASP A N 1
ATOM 2643 C CA . ASP A 1 321 ? 48.157 4.404 -86.774 1.00 84.75 321 ASP A CA 1
ATOM 2644 C C . ASP A 1 321 ? 49.268 5.335 -87.308 1.00 84.75 321 ASP A C 1
ATOM 2646 O O . ASP A 1 321 ? 49.770 5.109 -88.408 1.00 84.75 321 ASP A O 1
ATOM 2650 N N . LEU A 1 322 ? 49.735 6.299 -86.502 1.00 79.56 322 LEU A N 1
ATOM 2651 C CA . LEU A 1 322 ? 50.872 7.176 -86.825 1.00 79.56 322 LEU A CA 1
ATOM 2652 C C . LEU A 1 322 ? 52.166 6.384 -87.024 1.00 79.56 322 LEU A C 1
ATOM 2654 O O . LEU A 1 322 ? 52.918 6.647 -87.956 1.00 79.56 322 LEU A O 1
ATOM 2658 N N . ASN A 1 323 ? 52.429 5.383 -86.182 1.00 77.19 323 ASN A N 1
ATOM 2659 C CA . ASN A 1 323 ? 53.617 4.545 -86.322 1.00 77.19 323 ASN A CA 1
ATOM 2660 C C . ASN A 1 323 ? 53.574 3.726 -87.627 1.00 77.19 323 ASN A C 1
ATOM 2662 O O . ASN A 1 323 ? 54.585 3.589 -88.314 1.00 77.19 323 ASN A O 1
ATOM 2666 N N . ILE A 1 324 ? 52.391 3.237 -88.021 1.00 81.62 324 ILE A N 1
ATOM 2667 C CA . ILE A 1 324 ? 52.177 2.603 -89.330 1.00 81.62 324 ILE A CA 1
ATOM 2668 C C . ILE A 1 324 ? 52.417 3.608 -90.467 1.00 81.62 324 ILE A C 1
ATOM 2670 O O . ILE A 1 324 ? 53.056 3.252 -91.454 1.00 81.62 324 ILE A O 1
ATOM 2674 N N . GLU A 1 325 ? 51.933 4.845 -90.355 1.00 80.75 325 GLU A N 1
ATOM 2675 C CA . GLU A 1 325 ? 52.127 5.899 -91.360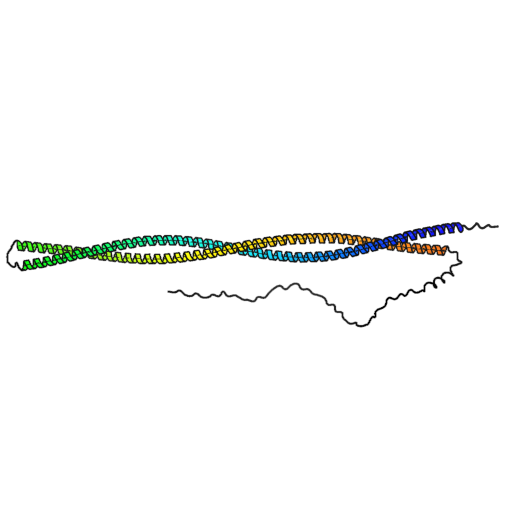 1.00 80.75 325 GLU A CA 1
ATOM 2676 C C . GLU A 1 325 ? 53.603 6.286 -91.520 1.00 80.75 325 GLU A C 1
ATOM 2678 O O . GLU A 1 325 ? 54.112 6.337 -92.643 1.00 80.75 325 GLU A O 1
ATOM 2683 N N . VAL A 1 326 ? 54.322 6.460 -90.409 1.00 74.56 326 VAL A N 1
ATOM 2684 C CA . VAL A 1 326 ? 55.772 6.689 -90.393 1.00 74.56 326 VAL A CA 1
ATOM 2685 C C . VAL A 1 326 ? 56.509 5.531 -91.069 1.00 74.56 326 VAL A C 1
ATOM 2687 O O . VAL A 1 326 ? 57.360 5.772 -91.928 1.00 74.56 326 VAL A O 1
ATOM 2690 N N . GLU A 1 327 ? 56.165 4.277 -90.760 1.00 76.75 327 GLU A N 1
ATOM 2691 C CA . GLU A 1 327 ? 56.750 3.100 -91.419 1.00 76.75 327 GLU A CA 1
ATOM 2692 C C . GLU A 1 327 ? 56.416 3.037 -92.920 1.00 76.75 327 GLU A C 1
ATOM 2694 O O . GLU A 1 327 ? 57.281 2.749 -93.751 1.00 76.75 327 GLU A O 1
ATOM 2699 N N . GLN A 1 328 ? 55.188 3.376 -93.317 1.00 78.88 328 GLN A N 1
ATOM 2700 C CA . GLN A 1 328 ? 54.801 3.446 -94.728 1.00 78.88 328 GLN A CA 1
ATOM 2701 C C . GLN A 1 328 ? 55.552 4.550 -95.485 1.00 78.88 328 GLN A C 1
ATOM 2703 O O . GLN A 1 328 ? 55.971 4.326 -96.624 1.00 78.88 328 GLN A O 1
ATOM 2708 N N . LEU A 1 329 ? 55.745 5.726 -94.883 1.00 72.25 329 LEU A N 1
ATOM 2709 C CA . LEU A 1 329 ? 56.511 6.832 -95.464 1.00 72.25 329 LEU A CA 1
ATOM 2710 C C . LEU A 1 329 ? 58.007 6.505 -95.541 1.00 72.25 329 LEU A C 1
ATOM 2712 O O . LEU A 1 329 ? 58.637 6.801 -96.559 1.00 72.25 329 LEU A O 1
ATOM 2716 N N . ARG A 1 330 ? 58.563 5.820 -94.533 1.00 68.44 330 ARG A N 1
ATOM 2717 C CA . ARG A 1 330 ? 59.922 5.252 -94.576 1.00 68.44 330 ARG A CA 1
ATOM 2718 C C . ARG A 1 330 ? 60.077 4.270 -95.736 1.00 68.44 330 ARG A C 1
ATOM 2720 O O . ARG A 1 330 ? 61.025 4.383 -96.510 1.00 68.44 330 ARG A O 1
ATOM 2727 N N . HIS A 1 331 ? 59.131 3.348 -95.909 1.00 67.56 331 HIS A N 1
ATOM 2728 C CA . HIS A 1 331 ? 59.160 2.364 -96.992 1.00 67.56 331 HIS A CA 1
ATOM 2729 C C . HIS A 1 331 ? 58.943 2.969 -98.389 1.00 67.56 331 HIS A C 1
ATOM 2731 O O . HIS A 1 331 ? 59.575 2.514 -99.340 1.00 67.56 331 HIS A O 1
ATOM 2737 N N . LYS A 1 332 ? 58.094 3.996 -98.531 1.00 64.06 332 LYS A N 1
ATOM 2738 C CA . LYS A 1 332 ? 57.833 4.685 -99.811 1.00 64.06 332 LYS A CA 1
ATOM 2739 C C . LYS A 1 332 ? 58.963 5.622 -100.253 1.00 64.06 332 LYS A C 1
ATOM 2741 O O . LYS A 1 332 ? 59.087 5.876 -101.447 1.00 64.06 332 LYS A O 1
ATOM 2746 N N . ASN A 1 333 ? 59.761 6.142 -99.320 1.00 52.59 333 ASN A N 1
ATOM 2747 C CA . ASN A 1 333 ? 60.821 7.118 -99.603 1.00 52.59 333 ASN A CA 1
ATOM 2748 C C . ASN A 1 333 ? 62.243 6.537 -99.516 1.00 52.59 333 ASN A C 1
ATOM 2750 O O . ASN A 1 333 ? 63.212 7.262 -99.729 1.00 52.59 333 ASN A O 1
ATOM 2754 N N . MET A 1 334 ? 62.383 5.235 -99.257 1.00 48.59 334 MET A N 1
ATOM 2755 C CA . MET A 1 334 ? 63.636 4.514 -99.475 1.00 48.59 334 MET A CA 1
ATOM 2756 C C . MET A 1 334 ? 63.777 4.175 -100.969 1.00 48.59 334 MET A C 1
ATOM 2758 O O . MET A 1 334 ? 62.948 3.425 -101.491 1.00 48.59 334 MET A O 1
ATOM 2762 N N . PRO A 1 335 ? 64.804 4.677 -101.684 1.00 43.31 335 PRO A N 1
ATOM 2763 C CA . PRO A 1 335 ? 65.053 4.263 -103.057 1.00 43.31 335 PRO A CA 1
ATOM 2764 C C . PRO A 1 335 ? 65.280 2.749 -103.093 1.00 43.31 335 PRO A C 1
ATOM 2766 O O . PRO A 1 335 ? 66.077 2.194 -102.331 1.00 43.31 335 PRO A O 1
ATOM 2769 N N . GLY A 1 336 ? 64.529 2.072 -103.964 1.00 44.59 336 GLY A N 1
ATOM 2770 C CA . GLY A 1 336 ? 64.624 0.637 -104.198 1.00 44.59 336 GLY A CA 1
ATOM 2771 C C . GLY A 1 336 ? 66.037 0.259 -104.622 1.00 44.59 336 GLY A C 1
ATOM 2772 O O . GLY A 1 336 ? 66.382 0.340 -105.794 1.00 44.59 336 GLY A O 1
ATOM 2773 N N . GLY A 1 337 ? 66.858 -0.127 -103.648 1.00 43.59 337 GLY A N 1
ATOM 2774 C CA . GLY A 1 337 ? 68.249 -0.463 -103.913 1.00 43.59 337 GLY A CA 1
ATOM 2775 C C . GLY A 1 337 ? 69.091 -0.883 -102.716 1.00 43.59 337 GLY A C 1
ATOM 2776 O O . GLY A 1 337 ? 70.269 -1.124 -102.924 1.00 43.59 337 GLY A O 1
ATOM 2777 N N . THR A 1 338 ? 68.591 -0.983 -101.474 1.00 44.00 338 THR A N 1
ATOM 2778 C CA . THR A 1 338 ? 69.431 -1.515 -100.368 1.00 44.00 338 THR A CA 1
ATOM 2779 C C . THR A 1 338 ? 68.657 -2.036 -99.145 1.00 44.00 338 THR A C 1
ATOM 2781 O O . THR A 1 338 ? 69.090 -1.866 -98.015 1.00 44.00 338 THR A O 1
ATOM 2784 N N . VAL A 1 339 ? 67.509 -2.706 -99.315 1.00 44.12 339 VAL A N 1
ATOM 2785 C CA . VAL A 1 339 ? 66.736 -3.254 -98.163 1.00 44.12 339 VAL A CA 1
ATOM 2786 C C . VAL A 1 339 ? 66.457 -4.757 -98.294 1.00 44.12 339 VAL A C 1
ATOM 2788 O O . VAL A 1 339 ? 65.462 -5.277 -97.801 1.00 44.12 339 VAL A O 1
ATOM 2791 N N . ARG A 1 340 ? 67.362 -5.499 -98.948 1.00 43.50 340 ARG A N 1
ATOM 2792 C CA . ARG A 1 340 ? 67.404 -6.974 -98.860 1.00 43.50 340 ARG A CA 1
ATOM 2793 C C . ARG A 1 340 ? 68.559 -7.529 -98.020 1.00 43.50 340 ARG A C 1
ATOM 2795 O O . ARG A 1 340 ? 68.630 -8.738 -97.861 1.00 43.50 340 ARG A O 1
ATOM 2802 N N . SER A 1 341 ? 69.404 -6.684 -97.416 1.00 45.34 341 SER A N 1
ATOM 2803 C CA . SER A 1 341 ? 70.596 -7.157 -96.685 1.00 45.34 341 SER A CA 1
ATOM 2804 C C . SER A 1 341 ? 70.643 -6.851 -95.180 1.00 45.34 341 SER A C 1
ATOM 2806 O O . SER A 1 341 ? 71.560 -7.327 -94.523 1.00 45.34 341 SER A O 1
ATOM 2808 N N . ILE A 1 342 ? 69.682 -6.120 -94.596 1.00 45.78 342 ILE A N 1
ATOM 2809 C CA . ILE A 1 342 ? 69.739 -5.762 -93.156 1.00 45.78 342 ILE A CA 1
ATOM 2810 C C . ILE A 1 342 ? 68.713 -6.538 -92.306 1.00 45.78 342 ILE A C 1
ATOM 2812 O O . ILE A 1 342 ? 68.910 -6.717 -91.111 1.00 45.78 342 ILE A O 1
ATOM 2816 N N . LYS A 1 343 ? 67.700 -7.172 -92.918 1.00 43.00 343 LYS A N 1
ATOM 2817 C CA . LYS A 1 343 ? 66.760 -8.061 -92.198 1.00 43.00 343 LYS A CA 1
ATOM 2818 C C . LYS A 1 343 ? 67.349 -9.418 -91.765 1.00 43.00 343 LYS A C 1
ATOM 2820 O O . LYS A 1 343 ? 66.694 -10.135 -91.023 1.00 43.00 343 LYS A O 1
ATOM 2825 N N . ASN A 1 344 ? 68.585 -9.744 -92.164 1.00 43.62 344 ASN A N 1
ATOM 2826 C CA . ASN A 1 344 ? 69.267 -11.001 -91.814 1.00 43.62 344 ASN A CA 1
ATOM 2827 C C . ASN A 1 344 ? 70.493 -10.828 -90.889 1.00 43.62 344 ASN A C 1
ATOM 2829 O O . ASN A 1 344 ? 71.250 -11.783 -90.702 1.00 43.62 344 ASN A O 1
ATOM 2833 N N . HIS A 1 345 ? 70.703 -9.651 -90.284 1.00 39.72 345 HIS A N 1
ATOM 2834 C CA . HIS A 1 345 ? 71.783 -9.448 -89.299 1.00 39.72 345 HIS A CA 1
ATOM 2835 C C . HIS A 1 345 ? 71.341 -9.022 -87.892 1.00 39.72 345 HIS A C 1
ATOM 2837 O O . HIS A 1 345 ? 72.144 -9.114 -86.971 1.00 39.72 345 HIS A O 1
ATOM 2843 N N . GLU A 1 346 ? 70.057 -8.732 -87.664 1.00 41.19 346 GLU A N 1
ATOM 2844 C CA . GLU A 1 346 ? 69.523 -8.509 -86.305 1.00 41.19 346 GLU A CA 1
ATOM 2845 C C . GLU A 1 346 ? 68.940 -9.767 -85.635 1.00 41.19 346 GLU A C 1
ATOM 2847 O O . GLU A 1 346 ? 68.566 -9.730 -84.469 1.00 41.19 346 GLU A O 1
ATOM 2852 N N . TYR A 1 347 ? 68.958 -10.924 -86.306 1.00 43.75 347 TYR A N 1
ATOM 2853 C CA . TYR A 1 347 ? 68.588 -12.218 -85.702 1.00 43.75 347 TYR A CA 1
ATOM 2854 C C . TYR A 1 347 ? 69.771 -12.997 -85.097 1.00 43.75 347 TYR A C 1
ATOM 2856 O O . TYR A 1 347 ? 69.630 -14.174 -84.765 1.00 43.75 347 TYR A O 1
ATOM 2864 N N . ARG A 1 348 ? 70.953 -12.375 -84.944 1.00 43.16 348 ARG A N 1
ATOM 2865 C CA . ARG A 1 348 ? 72.171 -13.076 -84.485 1.00 43.16 348 ARG A CA 1
ATOM 2866 C C . ARG A 1 348 ? 72.928 -12.456 -83.306 1.00 43.16 348 ARG A C 1
ATOM 2868 O O . ARG A 1 348 ? 73.991 -12.969 -82.977 1.00 43.16 348 ARG A O 1
ATOM 2875 N N . LEU A 1 349 ? 72.390 -11.429 -82.636 1.00 41.88 349 LEU A N 1
ATOM 2876 C CA . LEU A 1 349 ? 73.055 -10.803 -81.474 1.00 41.88 349 LEU A CA 1
ATOM 2877 C C . LEU A 1 349 ? 72.189 -10.601 -80.216 1.00 41.88 349 LEU A C 1
ATOM 2879 O O . LEU A 1 349 ? 72.653 -10.003 -79.250 1.00 41.88 349 LEU A O 1
ATOM 2883 N N . HIS A 1 350 ? 70.992 -11.189 -80.140 1.00 41.75 350 HIS A N 1
ATOM 2884 C CA . HIS A 1 350 ? 70.262 -11.356 -78.874 1.00 41.75 350 HIS A CA 1
ATOM 2885 C C . HIS A 1 350 ? 70.001 -12.835 -78.598 1.00 41.75 350 HIS A C 1
ATOM 2887 O O . HIS A 1 350 ? 68.881 -13.328 -78.657 1.00 41.75 350 HIS A O 1
ATOM 2893 N N . ASN A 1 351 ? 71.086 -13.554 -78.311 1.00 42.41 351 ASN A N 1
ATOM 2894 C CA . ASN A 1 351 ? 71.018 -14.822 -77.596 1.00 42.41 351 ASN A CA 1
ATOM 2895 C C . ASN A 1 351 ? 72.239 -14.944 -76.671 1.00 42.41 351 ASN A C 1
ATOM 2897 O O . ASN A 1 351 ? 73.126 -15.767 -76.871 1.00 42.41 351 ASN A O 1
ATOM 2901 N N . VAL A 1 352 ? 72.299 -14.054 -75.676 1.00 37.94 352 VAL A N 1
ATOM 2902 C CA . VAL A 1 352 ? 73.169 -14.178 -74.499 1.00 37.94 352 VAL A CA 1
ATOM 2903 C C . VAL A 1 352 ? 72.304 -13.943 -73.261 1.00 37.94 352 VAL A C 1
ATOM 2905 O O . VAL A 1 352 ? 72.104 -12.829 -72.804 1.00 37.94 352 VAL A O 1
ATOM 2908 N N . ASN A 1 353 ? 71.711 -15.039 -72.799 1.00 35.56 353 ASN A N 1
ATOM 2909 C CA . ASN A 1 353 ? 71.854 -15.537 -71.436 1.00 35.56 353 ASN A CA 1
ATOM 2910 C C . ASN A 1 353 ? 71.794 -14.516 -70.273 1.00 35.56 353 ASN A C 1
ATOM 2912 O O . ASN A 1 353 ? 72.823 -14.002 -69.846 1.00 35.56 353 ASN A O 1
ATOM 2916 N N . THR A 1 354 ? 70.619 -14.391 -69.649 1.00 37.06 354 THR A N 1
ATOM 2917 C CA . THR A 1 354 ? 70.482 -14.247 -68.185 1.00 37.06 354 THR A CA 1
ATOM 2918 C C . THR A 1 354 ? 69.375 -15.177 -67.682 1.00 37.06 354 THR A C 1
ATOM 2920 O O . THR A 1 354 ? 68.288 -14.772 -67.282 1.00 37.06 354 THR A O 1
ATOM 2923 N N . ASN A 1 355 ? 69.670 -16.480 -67.704 1.00 32.62 355 ASN A N 1
ATOM 2924 C CA . ASN A 1 355 ? 69.121 -17.386 -66.704 1.00 32.62 355 ASN A CA 1
ATOM 2925 C C . ASN A 1 355 ? 69.851 -17.100 -65.390 1.00 32.62 355 ASN A C 1
ATOM 2927 O O . ASN A 1 355 ? 70.942 -17.632 -65.187 1.00 32.62 355 ASN A O 1
ATOM 2931 N N . ASP A 1 356 ? 69.244 -16.307 -64.507 1.00 35.62 356 ASP A N 1
ATOM 2932 C CA . ASP A 1 356 ? 69.579 -16.365 -63.089 1.00 35.62 356 ASP A CA 1
ATOM 2933 C C . ASP A 1 356 ? 68.504 -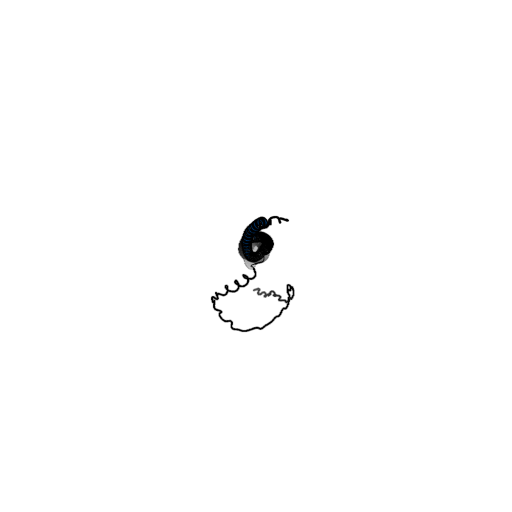17.122 -62.319 1.00 35.62 356 ASP A C 1
ATOM 2935 O O . ASP A 1 356 ? 67.293 -16.925 -62.447 1.00 35.62 356 ASP A O 1
ATOM 2939 N N . LYS A 1 357 ? 69.018 -18.097 -61.584 1.00 38.72 357 LYS A N 1
ATOM 2940 C CA . LYS A 1 357 ? 68.314 -19.151 -60.877 1.00 38.72 357 LYS A CA 1
ATOM 2941 C C . LYS A 1 357 ? 67.653 -18.565 -59.630 1.00 38.72 357 LYS A C 1
ATOM 2943 O O . LYS A 1 357 ? 68.342 -18.058 -58.754 1.00 38.72 357 LYS A O 1
ATOM 2948 N N . LEU A 1 358 ? 66.350 -18.782 -59.474 1.00 42.44 358 LEU A N 1
ATOM 2949 C CA . LEU A 1 358 ? 65.760 -18.990 -58.150 1.00 42.44 358 LEU A CA 1
ATOM 2950 C C . LEU A 1 358 ? 65.319 -20.459 -58.047 1.00 42.44 358 LEU A C 1
ATOM 2952 O O . LEU A 1 358 ? 64.719 -20.984 -58.993 1.00 42.44 358 LEU A O 1
ATOM 2956 N N . PRO A 1 359 ? 65.656 -21.165 -56.953 1.00 41.72 359 PRO A N 1
ATOM 2957 C CA . PRO A 1 359 ? 65.456 -22.602 -56.860 1.00 41.72 359 PRO A CA 1
ATOM 2958 C C . PRO A 1 359 ? 63.976 -22.958 -56.682 1.00 41.72 359 PRO A C 1
ATOM 2960 O O . PRO A 1 359 ? 63.279 -22.445 -55.808 1.00 41.72 359 PRO A O 1
ATOM 2963 N N . LYS A 1 360 ? 63.520 -23.909 -57.503 1.00 39.22 360 LYS A N 1
ATOM 2964 C CA . LYS A 1 360 ? 62.271 -24.647 -57.308 1.00 39.22 360 LYS A CA 1
ATOM 2965 C C . LYS A 1 360 ? 62.454 -25.612 -56.137 1.00 39.22 360 LYS A C 1
ATOM 2967 O O . LYS A 1 360 ? 63.203 -26.578 -56.256 1.00 39.22 360 LYS A O 1
ATOM 2972 N N . ILE A 1 361 ? 61.740 -25.375 -55.040 1.00 39.84 361 ILE A N 1
ATOM 2973 C CA . ILE A 1 361 ? 61.446 -26.413 -54.047 1.00 39.84 361 ILE A CA 1
ATOM 2974 C C . ILE A 1 361 ? 60.303 -27.275 -54.598 1.00 39.84 361 ILE A C 1
ATOM 2976 O O . ILE A 1 361 ? 59.364 -26.783 -55.227 1.00 39.84 361 ILE A O 1
ATOM 2980 N N . ALA A 1 362 ? 60.471 -28.582 -54.432 1.00 34.75 362 ALA A N 1
ATOM 2981 C CA . ALA A 1 362 ? 59.736 -29.656 -55.072 1.00 34.75 362 ALA A CA 1
ATOM 2982 C C . ALA A 1 362 ? 58.223 -29.663 -54.790 1.00 34.75 362 ALA A C 1
ATOM 2984 O O . ALA A 1 362 ? 57.770 -29.471 -53.665 1.00 34.75 362 ALA A O 1
ATOM 2985 N N . ARG A 1 363 ? 57.457 -30.008 -55.833 1.00 37.22 363 ARG A N 1
ATOM 2986 C CA . ARG A 1 363 ? 56.152 -30.665 -55.716 1.00 37.22 363 ARG A CA 1
ATOM 2987 C C . ARG A 1 363 ? 56.380 -32.175 -55.590 1.00 37.22 363 ARG A C 1
ATOM 2989 O O . ARG A 1 363 ? 56.764 -32.796 -56.573 1.00 37.22 363 ARG A O 1
ATOM 2996 N N . ASN A 1 364 ? 56.041 -32.737 -54.436 1.00 35.56 364 ASN A N 1
ATOM 2997 C CA . ASN A 1 364 ? 55.306 -34.003 -54.335 1.00 35.56 364 ASN A CA 1
ATOM 2998 C C . ASN A 1 364 ? 53.882 -33.564 -53.934 1.00 35.56 364 ASN A C 1
ATOM 3000 O O . ASN A 1 364 ? 53.754 -32.676 -53.102 1.00 35.56 364 ASN A O 1
ATOM 3004 N N . GLY A 1 365 ? 52.762 -33.978 -54.515 1.00 32.31 365 GLY A N 1
ATOM 3005 C CA . GLY A 1 365 ? 52.403 -35.260 -55.097 1.00 32.31 365 GLY A CA 1
ATOM 3006 C C . GLY A 1 365 ? 51.132 -35.708 -54.364 1.00 32.31 365 GLY A C 1
ATOM 3007 O O . GLY A 1 365 ? 51.187 -35.845 -53.151 1.00 32.31 365 GLY A O 1
ATOM 3008 N N . LEU A 1 366 ? 50.043 -35.946 -55.115 1.00 36.34 366 LEU A N 1
ATOM 3009 C CA . LEU A 1 366 ? 48.772 -36.577 -54.693 1.00 36.34 366 LEU A CA 1
ATOM 3010 C C . LEU A 1 366 ? 47.900 -35.732 -53.728 1.00 36.34 366 LEU A C 1
ATOM 3012 O O . LEU A 1 366 ? 48.410 -35.033 -52.874 1.00 36.34 366 LEU A O 1
ATOM 3016 N N . SER A 1 367 ? 46.571 -35.668 -53.806 1.00 36.69 367 SER A N 1
ATOM 3017 C CA . SER A 1 367 ? 45.567 -36.561 -54.379 1.00 36.69 367 SER A CA 1
ATOM 3018 C C . SER A 1 367 ? 44.351 -35.754 -54.856 1.00 36.69 367 SER A C 1
ATOM 3020 O O . SER A 1 367 ? 44.051 -34.685 -54.323 1.00 36.69 367 SER A O 1
ATOM 3022 N N . LYS A 1 368 ? 43.664 -36.288 -55.868 1.00 45.44 368 LYS A N 1
ATOM 3023 C CA . LYS A 1 368 ? 42.278 -35.956 -56.219 1.00 45.44 368 LYS A CA 1
ATOM 3024 C C . LYS A 1 368 ? 41.318 -36.668 -55.250 1.00 45.44 368 LYS A C 1
ATOM 3026 O O . LYS A 1 368 ? 41.770 -37.505 -54.472 1.00 45.44 368 LYS A O 1
ATOM 3031 N N . ASP A 1 369 ? 40.035 -36.335 -55.413 1.00 35.41 369 ASP A N 1
ATOM 3032 C CA . ASP A 1 369 ? 38.817 -36.956 -54.860 1.00 35.41 369 ASP A CA 1
ATOM 3033 C C . ASP A 1 369 ? 38.254 -36.183 -53.647 1.00 35.41 369 ASP A C 1
ATOM 3035 O O . ASP A 1 369 ? 38.986 -35.873 -52.720 1.00 35.41 369 ASP A O 1
ATOM 3039 N N . SER A 1 370 ? 36.981 -35.785 -53.572 1.00 39.12 370 SER A N 1
ATOM 3040 C CA . SER A 1 370 ? 35.842 -35.933 -54.482 1.00 39.12 370 SER A CA 1
ATOM 3041 C C . SER A 1 370 ? 34.674 -35.000 -54.058 1.00 39.12 370 SER A C 1
ATOM 3043 O O . SER A 1 370 ? 34.669 -34.445 -52.966 1.00 39.12 370 SER A O 1
ATOM 3045 N N . ASP A 1 371 ? 33.699 -34.851 -54.966 1.00 39.09 371 ASP A N 1
ATOM 3046 C CA . ASP A 1 371 ? 32.258 -34.589 -54.763 1.00 39.09 371 ASP A CA 1
ATOM 3047 C C . ASP A 1 371 ? 31.792 -33.199 -54.271 1.00 39.09 371 ASP A C 1
ATOM 3049 O O . ASP A 1 371 ? 32.042 -32.769 -53.155 1.00 39.09 371 ASP A O 1
ATOM 3053 N N . ARG A 1 372 ? 31.119 -32.354 -55.075 1.00 40.38 372 ARG A N 1
ATOM 3054 C CA . ARG A 1 372 ? 29.773 -32.496 -55.683 1.00 40.38 372 ARG A CA 1
ATOM 3055 C C . ARG A 1 372 ? 28.707 -33.049 -54.723 1.00 40.38 372 ARG A C 1
ATOM 3057 O O . ARG A 1 372 ? 28.430 -34.236 -54.720 1.00 40.38 372 ARG A O 1
ATOM 3064 N N . SER A 1 373 ? 27.970 -32.149 -54.067 1.00 38.03 373 SER A N 1
ATOM 3065 C CA . SER A 1 373 ? 26.504 -32.261 -53.985 1.00 38.03 373 SER A CA 1
ATOM 3066 C C . SER A 1 373 ? 25.860 -30.934 -53.577 1.00 38.03 373 SER A C 1
ATOM 3068 O O . SER A 1 373 ? 25.842 -30.535 -52.418 1.00 38.03 373 SER A O 1
ATOM 3070 N N . SER A 1 374 ? 25.266 -30.280 -54.564 1.00 43.31 374 SER A N 1
ATOM 3071 C CA . SER A 1 374 ? 24.164 -29.334 -54.431 1.00 43.31 374 SER A CA 1
ATOM 3072 C C . SER A 1 374 ? 22.955 -29.969 -53.736 1.00 43.31 374 SER A C 1
ATOM 3074 O O . SER A 1 374 ? 22.504 -31.023 -54.182 1.00 43.31 374 SER A O 1
ATOM 3076 N N . LYS A 1 375 ? 22.359 -29.292 -52.745 1.00 38.09 375 LYS A N 1
ATOM 3077 C CA . LYS A 1 375 ? 20.912 -29.357 -52.484 1.00 38.09 375 LYS A CA 1
ATOM 3078 C C . LYS A 1 375 ? 20.415 -28.116 -51.733 1.00 38.09 375 LYS A C 1
ATOM 3080 O O . LYS A 1 375 ? 20.984 -27.669 -50.747 1.00 38.09 375 LYS A O 1
ATOM 3085 N N . SER A 1 376 ? 19.356 -27.579 -52.312 1.00 34.69 376 SER A N 1
ATOM 3086 C CA . SER A 1 376 ? 18.470 -26.488 -51.929 1.00 34.69 376 SER A CA 1
ATOM 3087 C C . SER A 1 376 ? 17.813 -26.627 -50.545 1.00 34.69 376 SER A C 1
ATOM 3089 O O . SER A 1 376 ? 17.449 -27.738 -50.179 1.00 34.69 376 SER A O 1
ATOM 3091 N N . LEU A 1 377 ? 17.634 -25.469 -49.878 1.00 39.78 377 LEU A N 1
ATOM 3092 C CA . LEU A 1 377 ? 16.496 -24.935 -49.076 1.00 39.78 377 LEU A CA 1
ATOM 3093 C C . LEU A 1 377 ? 15.444 -25.920 -48.491 1.00 39.78 377 LEU A C 1
ATOM 3095 O O . LEU A 1 377 ? 15.056 -26.847 -49.198 1.00 39.78 377 LEU A O 1
ATOM 3099 N N . PRO A 1 378 ? 14.850 -25.664 -47.291 1.00 46.03 378 PRO A N 1
ATOM 3100 C CA . PRO A 1 378 ? 14.260 -24.357 -46.949 1.00 46.03 378 PRO A CA 1
ATOM 3101 C C . PRO A 1 378 ? 14.322 -23.888 -45.474 1.00 46.03 378 PRO A C 1
ATOM 3103 O O . PRO A 1 378 ? 14.723 -24.597 -44.557 1.00 46.03 378 PRO A O 1
ATOM 3106 N N . ASN A 1 379 ? 13.865 -22.642 -45.306 1.00 43.88 379 ASN A N 1
ATOM 3107 C CA . ASN A 1 379 ? 13.359 -21.988 -44.091 1.00 43.88 379 ASN A CA 1
ATOM 3108 C C . ASN A 1 379 ? 12.509 -22.925 -43.198 1.00 43.88 379 ASN A C 1
ATOM 3110 O O . ASN A 1 379 ? 11.841 -23.816 -43.729 1.00 43.88 379 ASN A O 1
ATOM 3114 N N . PRO A 1 380 ? 12.396 -22.645 -41.885 1.00 47.41 380 PRO A N 1
ATOM 3115 C CA . PRO A 1 380 ? 11.099 -22.119 -41.449 1.00 47.41 380 PRO A CA 1
ATOM 3116 C C . PRO A 1 380 ? 11.153 -21.096 -40.301 1.00 47.41 380 PRO A C 1
ATOM 3118 O O . PRO A 1 380 ? 11.777 -21.298 -39.261 1.00 47.41 380 PRO A O 1
ATOM 3121 N N . SER A 1 381 ? 10.355 -20.044 -40.468 1.00 39.31 381 SER A N 1
ATOM 3122 C CA . SER A 1 381 ? 9.580 -19.438 -39.390 1.00 39.31 381 SER A CA 1
ATOM 3123 C C . SER A 1 381 ? 8.347 -20.305 -39.071 1.00 39.31 381 SER A C 1
ATOM 3125 O O . SER A 1 381 ? 7.876 -21.066 -39.914 1.00 39.31 381 SER A O 1
ATOM 3127 N N . ASN A 1 382 ? 7.798 -20.103 -37.871 1.00 36.34 382 ASN A N 1
ATOM 3128 C CA . ASN A 1 382 ? 6.502 -20.568 -37.356 1.00 36.34 382 ASN A CA 1
ATOM 3129 C C . ASN A 1 382 ? 6.415 -21.995 -36.788 1.00 36.34 382 ASN A C 1
ATOM 3131 O O . ASN A 1 382 ? 6.199 -22.976 -37.497 1.00 36.34 382 ASN A O 1
ATOM 3135 N N . ARG A 1 383 ? 6.349 -22.057 -35.453 1.00 32.78 383 ARG A N 1
ATOM 3136 C CA . ARG A 1 383 ? 5.348 -22.875 -34.759 1.00 32.78 383 ARG A CA 1
ATOM 3137 C C . ARG A 1 383 ? 4.772 -22.102 -33.578 1.00 32.78 383 ARG A C 1
ATOM 3139 O O . ARG A 1 383 ? 5.421 -21.922 -32.554 1.00 32.78 383 ARG A O 1
ATOM 3146 N N . SER A 1 384 ? 3.548 -21.638 -33.780 1.00 40.12 384 SER A N 1
ATOM 3147 C CA . SER A 1 384 ? 2.572 -21.365 -32.742 1.00 40.12 384 SER A CA 1
ATOM 3148 C C . SER A 1 384 ? 1.984 -22.679 -32.205 1.00 40.12 384 SER A C 1
ATOM 3150 O O . SER A 1 384 ? 1.873 -23.669 -32.925 1.00 40.12 384 SER A O 1
ATOM 3152 N N . ASP A 1 385 ? 1.559 -22.598 -30.947 1.00 35.59 385 ASP A N 1
ATOM 3153 C CA . ASP A 1 385 ? 0.363 -23.212 -30.371 1.00 35.59 385 ASP A CA 1
ATOM 3154 C C . ASP A 1 385 ? 0.262 -24.712 -30.028 1.00 35.59 385 ASP A C 1
ATOM 3156 O O . ASP A 1 385 ? 0.334 -25.610 -30.862 1.00 35.59 385 ASP A O 1
ATOM 3160 N N . LYS A 1 386 ? -0.171 -24.864 -28.762 1.00 39.97 386 LYS A N 1
ATOM 3161 C CA . LYS A 1 386 ? -1.006 -25.902 -28.128 1.00 39.97 386 LYS A CA 1
ATOM 3162 C C . LYS A 1 386 ? -0.323 -27.180 -27.640 1.00 39.97 386 LYS A C 1
ATOM 3164 O O . LYS A 1 386 ? 0.066 -28.038 -28.418 1.00 39.97 386 LYS A O 1
ATOM 3169 N N . LEU A 1 387 ? -0.332 -27.332 -26.311 1.00 37.38 387 LEU A N 1
ATOM 3170 C CA . LEU A 1 387 ? -1.138 -28.298 -25.529 1.00 37.38 387 LEU A CA 1
ATOM 3171 C C . LEU A 1 387 ? -0.887 -27.976 -24.035 1.00 37.38 387 LEU A C 1
ATOM 3173 O O . LEU A 1 387 ? 0.253 -27.961 -23.592 1.00 37.38 387 LEU A O 1
ATOM 3177 N N . VAL A 1 388 ? -1.847 -27.415 -23.289 1.00 40.09 388 VAL A N 1
ATOM 3178 C CA . VAL A 1 388 ? -2.914 -28.112 -22.535 1.00 40.09 388 VAL A CA 1
ATOM 3179 C C . VAL A 1 388 ? -2.370 -29.283 -21.711 1.00 40.09 388 VAL A C 1
ATOM 3181 O O . VAL A 1 388 ? -2.024 -30.320 -22.265 1.00 40.09 388 VAL A O 1
ATOM 3184 N N . GLY A 1 389 ? -2.349 -29.126 -20.382 1.00 34.78 389 GLY A N 1
ATOM 3185 C CA . GLY A 1 389 ? -1.975 -30.203 -19.462 1.00 34.78 389 GLY A CA 1
ATOM 3186 C C . GLY A 1 389 ? -1.793 -29.771 -18.005 1.00 34.78 389 GLY A C 1
ATOM 3187 O O . GLY A 1 389 ? -0.693 -29.850 -17.477 1.00 34.78 389 GLY A O 1
ATOM 3188 N N . SER A 1 390 ? -2.872 -29.277 -17.394 1.00 40.19 390 SER A N 1
ATOM 3189 C CA . SER A 1 390 ? -3.271 -29.553 -16.000 1.00 40.19 390 SER A CA 1
ATOM 3190 C C . SER A 1 390 ? -2.182 -29.781 -14.934 1.00 40.19 390 SER A C 1
ATOM 3192 O O . SER A 1 390 ? -1.622 -30.867 -14.827 1.00 40.19 390 SER A O 1
ATOM 3194 N N . LYS A 1 391 ? -2.070 -28.838 -13.985 1.00 40.53 391 LYS A N 1
ATOM 3195 C CA . LYS A 1 391 ? -1.918 -29.156 -12.552 1.00 40.53 391 LYS A CA 1
ATOM 3196 C C . LYS A 1 391 ? -2.503 -28.037 -11.689 1.00 40.53 391 LYS A C 1
ATOM 3198 O O . LYS A 1 391 ? -1.873 -27.033 -11.390 1.00 40.53 391 LYS A O 1
ATOM 3203 N N . SER A 1 392 ? -3.762 -28.266 -11.327 1.00 39.53 392 SER A N 1
ATOM 3204 C CA . SER A 1 392 ? -4.454 -27.694 -10.177 1.00 39.53 392 SER A CA 1
ATOM 3205 C C . SER A 1 392 ? -3.583 -27.848 -8.928 1.00 39.53 392 SER A C 1
ATOM 3207 O O . SER A 1 392 ? -3.420 -28.964 -8.434 1.00 39.53 392 SER A O 1
ATOM 3209 N N . ILE A 1 393 ? -3.052 -26.744 -8.404 1.00 38.75 393 ILE A N 1
ATOM 3210 C CA . ILE A 1 393 ? -2.594 -26.691 -7.016 1.00 38.75 393 ILE A CA 1
ATOM 3211 C C . ILE A 1 393 ? -3.835 -26.400 -6.181 1.00 38.75 393 ILE A C 1
ATOM 3213 O O . ILE A 1 393 ? -4.396 -25.308 -6.190 1.00 38.75 393 ILE A O 1
ATOM 3217 N N . VAL A 1 394 ? -4.300 -27.466 -5.542 1.00 45.41 394 VAL A N 1
ATOM 3218 C CA . VAL A 1 394 ? -5.358 -27.471 -4.541 1.00 45.41 394 VAL A CA 1
ATOM 3219 C C . VAL A 1 394 ? -4.936 -26.565 -3.377 1.00 45.41 394 VAL A C 1
ATOM 3221 O O . VAL A 1 394 ? -3.812 -26.709 -2.895 1.00 45.41 394 VAL A O 1
ATOM 3224 N N . PRO A 1 395 ? -5.810 -25.674 -2.878 1.00 41.19 395 PRO A N 1
ATOM 3225 C CA . PRO A 1 395 ? -5.589 -25.019 -1.600 1.00 41.19 395 PRO A CA 1
ATOM 3226 C C . PRO A 1 395 ? -5.715 -26.068 -0.496 1.00 41.19 395 PRO A C 1
ATOM 3228 O O . PRO A 1 395 ? -6.781 -26.654 -0.282 1.00 41.19 395 PRO A O 1
ATOM 3231 N N . THR A 1 396 ? -4.615 -26.329 0.201 1.00 43.38 396 THR A N 1
ATOM 3232 C CA . THR A 1 396 ? -4.603 -27.190 1.379 1.00 43.38 396 THR A CA 1
ATOM 3233 C C . THR A 1 396 ? -5.428 -26.522 2.479 1.00 43.38 396 THR A C 1
ATOM 3235 O O . THR A 1 396 ? -4.938 -25.690 3.236 1.00 43.38 396 THR A O 1
ATOM 3238 N N . LYS A 1 397 ? -6.707 -26.900 2.575 1.00 48.31 397 LYS A N 1
ATOM 3239 C CA . LYS A 1 397 ? -7.476 -26.819 3.818 1.00 48.31 397 LYS A CA 1
ATOM 3240 C C . LYS A 1 397 ? -6.761 -27.688 4.851 1.00 48.31 397 LYS A C 1
ATOM 3242 O O . LYS A 1 397 ? -6.868 -28.912 4.796 1.00 48.31 397 LYS A O 1
ATOM 3247 N N . LEU A 1 398 ? -6.060 -27.060 5.789 1.00 47.41 398 LEU A N 1
ATOM 3248 C CA . LEU A 1 398 ? -5.751 -27.676 7.073 1.00 47.41 398 LEU A CA 1
ATOM 3249 C C . LEU A 1 398 ? -6.750 -27.185 8.121 1.00 47.41 398 LEU A C 1
ATOM 3251 O O . LEU A 1 398 ? -7.157 -26.028 8.155 1.00 47.41 398 LEU A O 1
ATOM 3255 N N . ALA A 1 399 ? -7.215 -28.172 8.872 1.00 45.50 399 ALA A N 1
ATOM 3256 C CA . ALA A 1 399 ? -8.384 -28.190 9.725 1.00 45.50 399 ALA A CA 1
ATOM 3257 C C . ALA A 1 399 ? -8.279 -27.284 10.969 1.00 45.50 399 ALA A C 1
ATOM 3259 O O . ALA A 1 399 ? -7.176 -26.982 11.424 1.00 45.50 399 ALA A O 1
ATOM 3260 N N . PRO A 1 400 ? -9.427 -26.930 11.576 1.00 60.19 400 PRO A N 1
ATOM 3261 C CA . PRO A 1 400 ? -9.483 -26.244 12.860 1.00 60.19 400 PRO A CA 1
ATOM 3262 C C . PRO A 1 400 ? -9.285 -27.236 14.015 1.00 60.19 400 PRO A C 1
ATOM 3264 O O . PRO A 1 400 ? -9.749 -28.376 13.928 1.00 60.19 400 PRO A O 1
ATOM 3267 N N . LYS A 1 401 ? -8.662 -26.795 15.115 1.00 50.25 401 LYS A N 1
ATOM 3268 C CA . LYS A 1 401 ? -8.808 -27.368 16.471 1.00 50.25 401 LYS A CA 1
ATOM 3269 C C . LYS A 1 401 ? -8.051 -26.516 17.508 1.00 50.25 401 LYS A C 1
ATOM 3271 O O . LYS A 1 401 ? -7.028 -25.950 17.144 1.00 50.25 401 LYS A O 1
ATOM 3276 N N . PRO A 1 402 ? -8.403 -26.570 18.806 1.00 54.22 402 PRO A N 1
ATOM 3277 C CA . PRO A 1 402 ? -9.701 -26.843 19.419 1.00 54.22 402 PRO A CA 1
ATOM 3278 C C . PRO A 1 402 ? -10.169 -25.669 20.300 1.00 54.22 402 PRO A C 1
ATOM 3280 O O . PRO A 1 402 ? -9.376 -24.948 20.896 1.00 54.22 402 PRO A O 1
ATOM 3283 N N . THR A 1 403 ? -11.481 -25.540 20.457 1.00 58.31 403 THR A N 1
ATOM 3284 C CA . THR A 1 403 ? -12.064 -24.849 21.606 1.00 58.31 403 THR A CA 1
ATOM 3285 C C . THR A 1 403 ? -11.718 -25.628 22.879 1.00 58.31 403 THR A C 1
ATOM 3287 O O . THR A 1 403 ? -12.047 -26.812 23.000 1.00 58.31 403 THR A O 1
ATOM 3290 N N . SER A 1 404 ? -11.036 -24.982 23.825 1.00 56.78 404 SER A N 1
ATOM 3291 C CA . SER A 1 404 ? -11.003 -25.440 25.213 1.00 56.78 404 SER A CA 1
ATOM 3292 C C . SER A 1 404 ? -12.194 -24.852 25.963 1.00 56.78 404 SER A C 1
ATOM 3294 O O . SER A 1 404 ? -12.562 -23.700 25.748 1.00 56.78 404 SER A O 1
ATOM 3296 N N . LYS A 1 405 ? -12.788 -25.715 26.783 1.00 57.66 405 LYS A N 1
ATOM 3297 C CA . LYS A 1 405 ? -13.905 -25.469 27.694 1.00 57.66 405 LYS A CA 1
ATOM 3298 C C . LYS A 1 405 ? -13.624 -24.380 28.716 1.00 57.66 405 LYS A C 1
ATOM 3300 O O . LYS A 1 405 ? -12.438 -24.255 29.097 1.00 57.66 405 LYS A O 1
#

Secondary structure (DSSP, 8-state):
---PPPPTHHHHHHHHHHHHHHHHHHHHHHHHHHHHHHHHHHHHHHHHHHHHHHHHHHHHHHHHHHHHHHHHHHHHHHHHHHHHHHHHHHHHHHHHHHHHHHHHHHHHHHHHHHHHHHHHHHHHHHHHHHHHHHHHHHHHHHHHHHHHHHHHHHHHHHHHHHHHHHHHH---SS--HHHHHHHHHHHHHHHHHHHHHHHHHHHHHHHHHHHHHHHHHHHHHHHHHHHHHHHHHHHHHHHHHHHHHHHHHHHHHHHHHHHHHHHHHHHHHHHHHHHHHHHHHHHHHHHHHHHHHHHHHHHHHHHHHHHHHHHHHHHHHHHHHHHHHHHHHHHHHS-SSS-SSSTTTTTSS------------------------------------------------PPP-----